Protein AF-0000000072294020 (afdb_homodimer)

Sequence (736 aa):
MRFPTAGALALSSIFGTSFARVSGVPIDTSTIDELYAAALKEDRKLVVASGGDAGAQGVAMQAAWAARFPKIHLNLTVDLSKYHDSRIDRAYWANKETVDIAVLQTLNDFQRWKEEGRLMFYKPPTFADLYSGETDLDGAFLPVNIGSFGSFSWDSTYVSDSEAPTSYADLLDPKWKGKIVATYPNDDDAIGYLFSIIIEKYGFEWLDALAKQDVQWVRGTATPGFVMRDNHNNATASASGSSPEGRVLSFTTYPPSNETYFKIAQPAAPEQHMAWAQTAAAFISTKRPNTAKLFLAWVTSDEWQKASTSGSPRKSLDIGGTVYTSNTTQTSQFRQFMQDRTRVEWWKLQYETTLGPAQGVSPLALYPMRFPTAGALALSSIFGTSFARVSGVPIDTSTIDELYAAALKEDRKLVVASGGDAGAQGVAMQAAWAARFPKIHLNLTVDLSKYHDSRIDRAYWANKETVDIAVLQTLNDFQRWKEEGRLMFYKPPTFADLYSGETDLDGAFLPVNIGSFGSFSWDSTYVSDSEAPTSYADLLDPKWKGKIVATYPNDDDAIGYLFSIIIEKYGFEWLDALAKQDVQWVRGTATPGFVMRDNHNNATASASGSSPEGRVLSFTTYPPSNETYFKIAQPAAPEQHMAWAQTAAAFISTKRPNTAKLFLAWVTSDEWQKASTSGSPRKSLDIGGTVYTSNTTQTSQFRQFMQDRTRVEWWKLQYETTLGPAQGVSPLALYP

Secondary structure (DSSP, 8-state):
------------------------PPBP---HHHHHHHHTTTTSEEEEEEE-SSGGGGHHHHHHHHHH-TTSEEEEEEE-HHHHHHHHHHHHHTT----SEEEES-HHHHHHHHHTT-B---B-TTGGGB-GGGS-TTSS-EEEEEEEE--EEEETTTS-TTTS-SSGGGGGSGGGTTTBEEE-TTT-HHHHHHHHHHHHHH-HHHHHHHHTT--EEESSSSHHHHHHHHHHTT-SS-TTSS--TT--EESS---SS--TTEEEEPPPTT---EEEEEEEEEBTT-S-HHHHHHHHHHHTSHHHHTT--SS-SBGGGSGGGHHHH-SS--HHHHHHHHH-HHHHHHHHHHHHHHH-S--S--HHHH--/------------------------PPBP---HHHHHHHHTTTTSEEEEEEE-SSGGGGHHHHHHHHHH-TTSEEEEEEE-HHHHHHHHHHHHHTT----SEEEES-HHHHHHHHHTT-B---B-TTGGGB-GGGS-TTSS-EEEEEEEE--EEEETTTS-TTTS-SSGGGGGSGGGTTTBEEE-TTT-HHHHHHHHHHHHHH-HHHHHHHHTT--EEESSSSHHHHHHHHHHTT-SS-TTSS--TT--EESS---SS--TTEEEEPPPTT---EEEEEEEEEBTT-S-HHHHHHHHHHHTSHHHHTT--SS-SBGGGSGGGHHHH-SS--HHHHHHHHH-HHHHHHHHHHHHHHH-S--S--HHHH--

Solvent-accessible surface area (backbone atoms only — not comparable to full-atom values): 39420 Å² total; per-residue (Å²): 135,81,78,75,79,80,76,77,81,76,74,73,75,76,72,68,68,72,65,76,76,70,57,81,67,62,68,38,82,66,51,71,66,56,32,48,59,55,19,65,75,48,89,37,60,46,36,33,43,32,42,36,37,36,37,69,77,44,49,66,58,48,52,50,44,42,71,74,38,70,76,41,47,73,51,70,47,58,37,46,30,67,44,48,54,39,53,52,49,51,20,56,75,66,73,57,70,74,62,29,30,43,35,30,70,60,58,40,49,58,59,51,36,48,76,69,67,42,41,33,67,54,30,37,64,52,48,89,41,38,46,64,88,60,35,44,90,41,17,43,34,36,42,58,36,53,46,69,42,47,35,36,33,34,35,50,88,81,43,50,80,87,70,51,68,55,48,79,73,49,65,59,42,73,89,41,51,45,18,33,26,34,40,38,39,60,74,34,70,70,50,28,50,36,49,51,54,48,31,73,72,63,33,68,64,47,58,58,50,44,64,70,26,52,52,46,69,36,45,39,41,47,44,40,27,48,30,33,49,30,25,74,67,66,42,80,65,20,74,80,74,44,70,17,68,63,26,40,35,34,38,43,40,53,78,74,59,95,49,86,47,62,40,74,45,70,50,46,73,86,41,65,40,37,27,36,59,34,31,33,34,35,34,56,81,37,93,40,62,48,42,49,48,34,49,58,32,43,51,55,26,68,88,53,40,64,80,41,41,75,36,31,40,35,56,90,45,12,59,87,43,46,59,80,61,40,82,32,42,45,38,63,57,43,51,54,49,45,58,39,42,51,58,48,52,52,52,28,43,48,46,25,61,76,69,45,64,58,54,78,68,58,30,44,78,58,32,89,135,80,77,76,79,79,77,76,76,74,72,72,74,76,71,68,68,74,64,75,75,68,56,83,65,62,70,36,82,65,50,72,66,56,32,48,59,55,19,63,74,48,88,36,60,45,36,33,42,31,43,37,37,35,36,69,75,44,48,65,57,49,51,52,43,42,71,76,39,71,78,42,48,72,51,69,46,58,37,46,30,67,44,49,54,38,51,52,51,50,21,55,75,66,73,58,70,72,62,29,30,44,36,32,69,58,57,39,48,59,59,51,38,48,77,68,67,44,41,33,67,54,31,36,62,51,46,88,41,38,46,65,90,59,35,44,89,41,17,43,35,38,42,58,36,53,49,68,42,48,36,36,31,34,35,50,87,80,43,49,80,89,69,50,67,55,48,79,73,51,65,60,42,74,86,40,51,44,18,33,26,34,41,38,37,61,73,32,70,70,49,28,51,35,50,49,53,47,29,73,72,63,32,69,64,48,56,57,50,43,65,69,28,52,53,47,70,36,44,38,41,48,43,40,27,49,32,31,50,31,27,76,67,66,42,82,66,22,74,80,74,44,71,18,70,63,25,40,34,33,38,43,40,53,79,75,60,95,50,87,48,61,41,74,45,69,49,46,73,84,41,63,40,36,26,36,58,34,30,32,33,36,32,54,81,34,92,39,59,46,41,49,50,34,50,58,34,44,51,54,26,66,88,54,40,65,81,41,42,77,36,32,40,35,57,89,44,12,58,87,42,46,59,80,62,40,82,33,41,43,38,60,59,44,52,54,48,46,58,38,42,50,57,48,51,51,51,28,41,48,45,25,61,76,70,46,64,56,55,80,69,58,30,43,78,58,33,88

pLDDT: mean 91.05, std 15.89, range [22.67, 98.94]

Nearest PDB structures (foldseek):
  6hhb-assembly1_A  TM=9.103E-01  e=6.736E-32  Dickeya dadantii 3937
  7f6t-assembly1_A  TM=7.530E-01  e=1.130E-14  Thermus thermophilus HB8
  6ivy-assembly1_A  TM=7.479E-01  e=3.092E-14  Pseudomonas aeruginosa PAO1
  7f6r-assembly1_A  TM=7.421E-01  e=8.974E-14  Thermus thermophilus HB8
  1xvy-assembly1_A  TM=6.517E-01  e=2.455E-13  Yersinia enterocolitica

Organism: Botryotinia fuckeliana (strain B05.10) (NCBI:txid332648)

Radius of gyration: 29.26 Å; Cα contacts (8 Å, |Δi|>4): 1430; chains: 2; bounding box: 57×80×98 Å

Foldseek 3Di:
DPDPDPPPPPPPPVPPPPPPPLQPADEDQDDLVRLLVLLLVFPQEAAEEAEAFFQVVCVVVQVLCCVVRVRHHYRYDYAHQVVVLVVQVVCVVVVNHDHFKYFHPLLLVLVVCVVVVWFDAHHYNLNVQFDPLQADSSRQKGFLFKDWFQWKKFQCVVAPPVRTDQALLSCLPLVCQPAAEEEQLLQDLQSLVQVVLVCVVVNCVSLLSNLRSNYHYAHGQAQLQQLLVCCVVVHQAGLQRDHSHNHTMYGRHDHNDPDPRIDIGHHDPPAATEMAGGMMTGTPPDPRVSVSSSVVNCSLDCSNQLVDQPTGSGNVSNVPSCQPPPNRYHHSVSSVVSNPVVVSNVSSVSSCVNNNDHDGDRSHVSRD/DPDPDPPPPPPPDPPPPVPPPLQPDDEDQDDLVRLLVLLLVFDQEAAEEAEAFFQVVCVVVQVLCCVVRVRHHYRYDYAHQVVVLVVQVVCVVVVNHDHFKYFHPLLLVLVVCVVVVWFDAHHYNLNVQFDPLQADSSRQKGFLFKDWFQWKKFQCVVAPPVRTDQALLSCLPLVCQPAAEEEQLLQDLQSLVQVVLVCVVVNCVSLLSNLRSNYHYAHGQAQLQQLLVCCVVVHQAGLQRDHSHNHTMYGRHDHNDDDPRIDIGHHDPPAATEMAGGMMTGTPPDPRVSVSSSVVNCSLDCSNQLVPQPTGSGNVSNVPSCQPPPNRYHHSVSSVVSNPVVVSNVSSVSSCVNNNDHDGDRSHVSRD

Structure (mmCIF, N/CA/C/O backbone):
data_AF-0000000072294020-model_v1
#
loop_
_entity.id
_entity.type
_entity.pdbx_description
1 polymer 'Uncharacterized protein'
#
loop_
_atom_site.group_PDB
_atom_site.id
_atom_site.type_symbol
_atom_site.label_atom_id
_atom_site.label_alt_id
_atom_site.label_comp_id
_atom_site.label_asym_id
_atom_site.label_entity_id
_atom_site.label_seq_id
_atom_site.pdbx_PDB_ins_code
_atom_site.Cartn_x
_atom_site.Cartn_y
_atom_site.Cartn_z
_atom_site.occupancy
_atom_site.B_iso_or_equiv
_atom_site.auth_seq_id
_atom_site.auth_comp_id
_atom_site.auth_asym_id
_atom_site.auth_atom_id
_atom_site.pdbx_PDB_model_num
ATOM 1 N N . MET A 1 1 ? 23.281 43.906 -51.094 1 23.12 1 MET A N 1
ATOM 2 C CA . MET A 1 1 ? 22.031 43.781 -50.344 1 23.12 1 MET A CA 1
ATOM 3 C C . MET A 1 1 ? 21.375 42.406 -50.594 1 23.12 1 MET A C 1
ATOM 5 O O . MET A 1 1 ? 20.359 42.344 -51.281 1 23.12 1 MET A O 1
ATOM 9 N N . ARG A 1 2 ? 22.25 41.438 -50.875 1 28.33 2 ARG A N 1
ATOM 10 C CA . ARG A 1 2 ? 22.016 40.062 -51.25 1 28.33 2 ARG A CA 1
ATOM 11 C C . ARG A 1 2 ? 21.141 39.344 -50.219 1 28.33 2 ARG A C 1
ATOM 13 O O . ARG A 1 2 ? 21.422 39.406 -49.031 1 28.33 2 ARG A O 1
ATOM 20 N N . PHE A 1 3 ? 19.781 39.219 -50.625 1 30.16 3 PHE A N 1
ATOM 21 C CA . PHE A 1 3 ? 18.609 38.688 -49.938 1 30.16 3 PHE A CA 1
ATOM 22 C C . PHE A 1 3 ? 18.859 37.281 -49.438 1 30.16 3 PHE A C 1
ATOM 24 O O . PHE A 1 3 ? 19.203 36.375 -50.219 1 30.16 3 PHE A O 1
ATOM 31 N N . PRO A 1 4 ? 19.328 37.094 -48.188 1 30.52 4 PRO A N 1
ATOM 32 C CA . PRO A 1 4 ? 19.703 35.812 -47.656 1 30.52 4 PRO A CA 1
ATOM 33 C C . PRO A 1 4 ? 18.578 34.781 -47.719 1 30.52 4 PRO A C 1
ATOM 35 O O . PRO A 1 4 ? 17.406 35.156 -47.75 1 30.52 4 PRO A O 1
ATOM 38 N N . THR A 1 5 ? 18.828 33.719 -48.438 1 30.61 5 THR A N 1
ATOM 39 C CA . THR A 1 5 ? 18.047 32.531 -48.781 1 30.61 5 THR A CA 1
ATOM 40 C C . THR A 1 5 ? 17.406 31.938 -47.5 1 30.61 5 THR A C 1
ATOM 42 O O . THR A 1 5 ? 18.078 31.719 -46.5 1 30.61 5 THR A O 1
ATOM 45 N N . ALA A 1 6 ? 16.062 32.219 -47.312 1 32.12 6 ALA A N 1
ATOM 46 C CA . ALA A 1 6 ? 15.117 31.766 -46.281 1 32.12 6 ALA A CA 1
ATOM 47 C C . ALA A 1 6 ? 15.188 30.25 -46.094 1 32.12 6 ALA A C 1
ATOM 49 O O . ALA A 1 6 ? 14.922 29.484 -47 1 32.12 6 ALA A O 1
ATOM 50 N N . GLY A 1 7 ? 16.156 29.812 -45.281 1 27.22 7 GLY A N 1
ATOM 51 C CA . GLY A 1 7 ? 16.281 28.391 -45.031 1 27.22 7 GLY A CA 1
ATOM 52 C C . GLY A 1 7 ? 14.961 27.734 -44.625 1 27.22 7 GLY A C 1
ATOM 53 O O . GLY A 1 7 ? 14.172 28.312 -43.906 1 27.22 7 GLY A O 1
ATOM 54 N N . ALA A 1 8 ? 14.406 26.828 -45.5 1 29.5 8 ALA A N 1
ATOM 55 C CA . ALA A 1 8 ? 13.25 25.953 -45.438 1 29.5 8 ALA A CA 1
ATOM 56 C C . ALA A 1 8 ? 13.18 25.234 -44.094 1 29.5 8 ALA A C 1
ATOM 58 O O . ALA A 1 8 ? 14.164 24.641 -43.656 1 29.5 8 ALA A O 1
ATOM 59 N N . LEU A 1 9 ? 12.219 25.75 -43.25 1 29.94 9 LEU A N 1
ATOM 60 C CA . LEU A 1 9 ? 11.758 25.156 -42 1 29.94 9 LEU A CA 1
ATOM 61 C C . LEU A 1 9 ? 11.438 23.672 -42.188 1 29.94 9 LEU A C 1
ATOM 63 O O . LEU A 1 9 ? 10.531 23.328 -42.969 1 29.94 9 LEU A O 1
ATOM 67 N N . ALA A 1 10 ? 12.477 22.75 -42.281 1 29.45 10 ALA A N 1
ATOM 68 C CA . ALA A 1 10 ? 12.219 21.312 -42.312 1 29.45 10 ALA A CA 1
ATOM 69 C C . ALA A 1 10 ? 11.227 20.922 -41.219 1 29.45 10 ALA A C 1
ATOM 71 O O . ALA A 1 10 ? 11.461 21.172 -40.031 1 29.45 10 ALA A O 1
ATOM 72 N N . LEU A 1 11 ? 9.961 20.922 -41.594 1 31.84 11 LEU A N 1
ATOM 73 C CA . LEU A 1 11 ? 8.883 20.312 -40.812 1 31.84 11 LEU A CA 1
ATOM 74 C C . LEU A 1 11 ? 9.242 18.891 -40.406 1 31.84 11 LEU A C 1
ATOM 76 O O . LEU A 1 11 ? 9.25 17.984 -41.219 1 31.84 11 LEU A O 1
ATOM 80 N N . SER A 1 12 ? 10.438 18.719 -39.75 1 31.83 12 SER A N 1
ATOM 81 C CA . SER A 1 12 ? 10.625 17.344 -39.312 1 31.83 12 SER A CA 1
ATOM 82 C C . SER A 1 12 ? 9.375 16.812 -38.625 1 31.83 12 SER A C 1
ATOM 84 O O . SER A 1 12 ? 8.789 17.484 -37.781 1 31.83 12 SER A O 1
ATOM 86 N N . SER A 1 13 ? 8.602 16 -39.375 1 31.73 13 SER A N 1
ATOM 87 C CA . SER A 1 13 ? 7.438 15.211 -38.969 1 31.73 13 SER A CA 1
ATOM 88 C C . SER A 1 13 ? 7.699 14.438 -37.688 1 31.73 13 SER A C 1
ATOM 90 O O . SER A 1 13 ? 8.68 13.695 -37.594 1 31.73 13 SER A O 1
ATOM 92 N N . ILE A 1 14 ? 7.453 14.969 -36.531 1 34.22 14 ILE A N 1
ATOM 93 C CA . ILE A 1 14 ? 7.383 14.422 -35.188 1 34.22 14 ILE A CA 1
ATOM 94 C C . ILE A 1 14 ? 6.578 13.125 -35.188 1 34.22 14 ILE A C 1
ATOM 96 O O . ILE A 1 14 ? 6.305 12.555 -34.125 1 34.22 14 ILE A O 1
ATOM 100 N N . PHE A 1 15 ? 5.969 12.805 -36.344 1 35.06 15 PHE A N 1
ATOM 101 C CA . PHE A 1 15 ? 5.117 11.648 -36.125 1 35.06 15 PHE A CA 1
ATOM 102 C C . PHE A 1 15 ? 5.953 10.391 -35.906 1 35.06 15 PHE A C 1
ATOM 104 O O . PHE A 1 15 ? 6.141 9.594 -36.812 1 35.06 15 PHE A O 1
ATOM 111 N N . GLY A 1 16 ? 7.074 10.453 -35.281 1 34.22 16 GLY A N 1
ATOM 112 C CA . GLY A 1 16 ? 7.574 9.109 -35.094 1 34.22 16 GLY A CA 1
ATOM 113 C C . GLY A 1 16 ? 6.578 8.203 -34.375 1 34.22 16 GLY A C 1
ATOM 114 O O . GLY A 1 16 ? 6.328 8.352 -33.188 1 34.22 16 GLY A O 1
ATOM 115 N N . THR A 1 17 ? 5.523 7.848 -35.031 1 35.56 17 THR A N 1
ATOM 116 C CA . THR A 1 17 ? 4.805 6.66 -34.594 1 35.56 17 THR A CA 1
ATOM 117 C C . THR A 1 17 ? 5.781 5.543 -34.25 1 35.56 17 THR A C 1
ATOM 119 O O . THR A 1 17 ? 6.566 5.098 -35.062 1 35.56 17 THR A O 1
ATOM 122 N N . SER A 1 18 ? 6.352 5.566 -33.125 1 35.59 18 SER A N 1
ATOM 123 C CA . SER A 1 18 ? 6.973 4.316 -32.688 1 35.59 18 SER A CA 1
ATOM 124 C C . SER A 1 18 ? 6.078 3.121 -33.031 1 35.59 18 SER A C 1
ATOM 126 O O . SER A 1 18 ? 5.016 2.955 -32.406 1 35.59 18 SER A O 1
ATOM 128 N N . PHE A 1 19 ? 5.934 2.723 -34.25 1 35.88 19 PHE A N 1
ATOM 129 C CA . PHE A 1 19 ? 5.402 1.377 -34.438 1 35.88 19 PHE A CA 1
ATOM 130 C C . PHE A 1 19 ? 5.965 0.432 -33.375 1 35.88 19 PHE A C 1
ATOM 132 O O . PHE A 1 19 ? 7.184 0.364 -33.188 1 35.88 19 PHE A O 1
ATOM 139 N N . ALA A 1 20 ? 5.199 0.177 -32.438 1 42.28 20 ALA A N 1
ATOM 140 C CA . ALA A 1 20 ? 5.57 -0.959 -31.578 1 42.28 20 ALA A CA 1
ATOM 141 C C . ALA A 1 20 ? 6.293 -2.029 -32.406 1 42.28 20 ALA A C 1
ATOM 143 O O . ALA A 1 20 ? 5.711 -2.623 -33.312 1 42.28 20 ALA A O 1
ATOM 144 N N . ARG A 1 21 ? 7.512 -1.98 -32.688 1 43.94 21 ARG A N 1
ATOM 145 C CA . ARG A 1 21 ? 8.273 -3.051 -33.312 1 43.94 21 ARG A CA 1
ATOM 146 C C . ARG A 1 21 ? 7.824 -4.418 -32.812 1 43.94 21 ARG A C 1
ATOM 148 O O . ARG A 1 21 ? 7.992 -4.734 -31.625 1 43.94 21 ARG A O 1
ATOM 155 N N . VAL A 1 22 ? 6.699 -5.047 -33.344 1 51.22 22 VAL A N 1
ATOM 156 C CA . 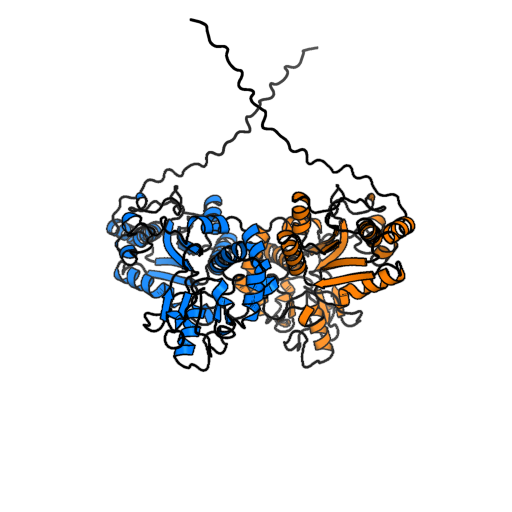VAL A 1 22 ? 6.367 -6.445 -33.094 1 51.22 22 VAL A CA 1
ATOM 157 C C . VAL A 1 22 ? 7.621 -7.309 -33.25 1 51.22 22 VAL A C 1
ATOM 159 O O . VAL A 1 22 ? 8.305 -7.258 -34.281 1 51.22 22 VAL A O 1
ATOM 162 N N . SER A 1 23 ? 8.266 -7.688 -32.094 1 62.88 23 SER A N 1
ATOM 163 C CA . SER A 1 23 ? 9.344 -8.664 -32.188 1 62.88 23 SER A CA 1
ATOM 164 C C . SER A 1 23 ? 8.945 -9.836 -33.094 1 62.88 23 SER A C 1
ATOM 166 O O . SER A 1 23 ? 7.84 -10.367 -32.969 1 62.88 23 SER A O 1
ATOM 168 N N . GLY A 1 24 ? 9.391 -10.008 -34.281 1 78.31 24 GLY A N 1
ATOM 169 C CA . GLY A 1 24 ? 9.219 -11.008 -35.312 1 78.31 24 GLY A CA 1
ATOM 170 C C . GLY A 1 24 ? 9.688 -12.391 -34.906 1 78.31 24 GLY A C 1
ATOM 171 O O . GLY A 1 24 ? 10.148 -13.172 -35.75 1 78.31 24 GLY A O 1
ATOM 172 N N . VAL A 1 25 ? 9.656 -12.758 -33.594 1 92.81 25 VAL A N 1
ATOM 173 C CA . VAL A 1 25 ? 10.125 -14.07 -33.188 1 92.81 25 VAL A CA 1
ATOM 174 C C . VAL A 1 25 ? 9.164 -15.156 -33.656 1 92.81 25 VAL A C 1
ATOM 176 O O . VAL A 1 25 ? 7.957 -15.07 -33.406 1 92.81 25 VAL A O 1
ATOM 179 N N . PRO A 1 26 ? 9.664 -16.094 -34.406 1 95.69 26 PRO A N 1
ATOM 180 C CA . PRO A 1 26 ? 8.789 -17.172 -34.875 1 95.69 26 PRO A CA 1
ATOM 181 C C . PRO A 1 26 ? 8.445 -18.172 -33.781 1 95.69 26 PRO A C 1
ATOM 183 O O . PRO A 1 26 ? 9.141 -18.25 -32.75 1 95.69 26 PRO A O 1
ATOM 186 N N . ILE A 1 27 ? 7.375 -18.859 -33.969 1 98.06 27 ILE A N 1
ATOM 187 C CA . ILE A 1 27 ? 7.023 -19.953 -33.062 1 98.06 27 ILE A CA 1
ATOM 188 C C . ILE A 1 27 ? 8.078 -21.047 -33.156 1 98.06 27 ILE A C 1
ATOM 190 O O . ILE A 1 27 ? 8.477 -21.469 -34.219 1 98.06 27 ILE A O 1
ATOM 194 N N . ASP A 1 28 ? 8.531 -21.469 -32 1 98.38 28 ASP A N 1
ATOM 195 C CA . ASP A 1 28 ? 9.492 -22.562 -31.906 1 98.38 28 ASP A CA 1
ATOM 196 C C . ASP A 1 28 ? 8.828 -23.906 -32.219 1 98.38 28 ASP A C 1
ATOM 198 O O . ASP A 1 28 ? 7.863 -24.297 -31.547 1 98.38 28 ASP A O 1
ATOM 202 N N . THR A 1 29 ? 9.328 -24.625 -33.156 1 97.75 29 THR A N 1
ATOM 203 C CA . THR A 1 29 ? 8.703 -25.875 -33.531 1 97.75 29 THR A CA 1
ATOM 204 C C . THR A 1 29 ? 9.477 -27.062 -32.969 1 97.75 29 THR A C 1
ATOM 206 O O . THR A 1 29 ? 9.188 -28.219 -33.312 1 97.75 29 THR A O 1
ATOM 209 N N . SER A 1 30 ? 10.43 -26.797 -32.125 1 98.31 30 SER A N 1
ATOM 210 C CA . SER A 1 30 ? 11.211 -27.859 -31.516 1 98.31 30 SER A CA 1
ATOM 211 C C . SER A 1 30 ? 10.344 -28.719 -30.594 1 98.31 30 SER A C 1
ATOM 213 O O . SER A 1 30 ? 9.391 -28.219 -30 1 98.31 30 SER A O 1
ATOM 215 N N . THR A 1 31 ? 10.688 -30.016 -30.5 1 98.38 31 THR A N 1
ATOM 216 C CA . THR A 1 31 ? 10.094 -30.875 -29.484 1 98.38 31 THR A CA 1
ATOM 217 C C . THR A 1 31 ? 10.695 -30.578 -28.109 1 98.38 31 THR A C 1
ATOM 219 O O . THR A 1 31 ? 11.766 -29.984 -28 1 98.38 31 THR A O 1
ATOM 222 N N . ILE A 1 32 ? 9.984 -31.016 -27.078 1 98.56 32 ILE A N 1
ATOM 223 C CA . ILE A 1 32 ? 10.477 -30.844 -25.719 1 98.56 32 ILE A CA 1
ATOM 224 C C . ILE A 1 32 ? 11.828 -31.547 -25.578 1 98.56 32 ILE A C 1
ATOM 226 O O . ILE A 1 32 ? 12.734 -31.016 -24.922 1 98.56 32 ILE A O 1
ATOM 230 N N . ASP A 1 33 ? 12.023 -32.719 -26.281 1 98.62 33 ASP A N 1
ATOM 231 C CA . ASP A 1 33 ? 13.281 -33.438 -26.188 1 98.62 33 ASP A CA 1
ATOM 232 C C . ASP A 1 33 ? 14.422 -32.688 -26.859 1 98.62 33 ASP A C 1
ATOM 234 O O . ASP A 1 33 ? 15.555 -32.719 -26.375 1 98.62 33 ASP A O 1
ATOM 238 N N . GLU A 1 34 ? 14.109 -32.094 -27.953 1 98.75 34 GLU A N 1
ATOM 239 C CA . GLU A 1 34 ? 15.117 -31.266 -28.625 1 98.75 34 GLU A CA 1
ATOM 240 C C . GLU A 1 34 ? 15.523 -30.078 -27.766 1 98.75 34 GLU A C 1
ATOM 242 O O . GLU A 1 34 ? 16.703 -29.734 -27.688 1 98.75 34 GLU A O 1
ATOM 247 N N . LEU A 1 35 ? 14.555 -29.469 -27.125 1 98.81 35 LEU A N 1
ATOM 248 C CA . LEU A 1 35 ? 14.828 -28.359 -26.234 1 98.81 35 LEU A CA 1
ATOM 249 C C . LEU A 1 35 ? 15.633 -28.812 -25.016 1 98.81 35 LEU A C 1
ATOM 251 O O . LEU A 1 35 ? 16.516 -28.109 -24.547 1 98.81 35 LEU A O 1
ATOM 255 N N . TYR A 1 36 ? 15.305 -29.984 -24.484 1 98.88 36 TYR A N 1
ATOM 256 C CA . TYR A 1 36 ? 16.047 -30.547 -23.375 1 98.88 36 TYR A CA 1
ATOM 257 C C . TYR A 1 36 ? 17.5 -30.797 -23.766 1 98.88 36 TYR A C 1
ATOM 259 O O . TYR A 1 36 ? 18.422 -30.469 -23 1 98.88 36 TYR A O 1
ATOM 267 N N . ALA A 1 37 ? 17.766 -31.328 -24.969 1 98.81 37 ALA A N 1
ATOM 268 C CA . ALA A 1 37 ? 19.125 -31.562 -25.469 1 98.81 37 ALA A CA 1
ATOM 269 C C . ALA A 1 37 ? 19.906 -30.25 -25.547 1 98.81 37 ALA A C 1
ATOM 271 O O . ALA A 1 37 ? 21.094 -30.219 -25.219 1 98.81 37 ALA A O 1
ATOM 272 N N . ALA A 1 38 ? 19.266 -29.234 -26.031 1 98.75 38 ALA A N 1
ATOM 273 C CA . ALA A 1 38 ? 19.906 -27.922 -26.125 1 98.75 38 ALA A CA 1
ATOM 274 C C . ALA A 1 38 ? 20.234 -27.375 -24.734 1 98.75 38 ALA A C 1
ATOM 276 O O . ALA A 1 38 ? 21.297 -26.781 -24.531 1 98.75 38 ALA A O 1
ATOM 277 N N . ALA A 1 39 ? 19.312 -27.531 -23.797 1 98.88 39 ALA A N 1
ATOM 278 C CA . ALA A 1 39 ? 19.469 -27.031 -22.422 1 98.88 39 ALA A CA 1
ATOM 279 C C . ALA A 1 39 ? 20.641 -27.719 -21.734 1 98.88 39 ALA A C 1
ATOM 281 O O . ALA A 1 39 ? 21.328 -27.109 -20.906 1 98.88 39 ALA A O 1
ATOM 282 N N . LEU A 1 40 ? 20.922 -28.969 -22.047 1 98.75 40 LEU A N 1
ATOM 283 C CA . LEU A 1 40 ? 21.969 -29.766 -21.406 1 98.75 40 LEU A CA 1
ATOM 284 C C . LEU A 1 40 ? 23.359 -29.203 -21.734 1 98.75 40 LEU A C 1
ATOM 286 O O . LEU A 1 40 ? 24.328 -29.531 -21.062 1 98.75 40 LEU A O 1
ATOM 290 N N . LYS A 1 41 ? 23.438 -28.344 -22.734 1 98.5 41 LYS A N 1
ATOM 291 C CA . LYS A 1 41 ? 24.719 -27.75 -23.125 1 98.5 41 LYS A CA 1
ATOM 292 C C . LYS A 1 41 ? 25.031 -26.531 -22.266 1 98.5 41 LYS A C 1
ATOM 294 O O . LYS A 1 41 ? 26.125 -25.953 -22.375 1 98.5 41 LYS A O 1
ATOM 299 N N . GLU A 1 42 ? 24.109 -26.188 -21.406 1 98.56 42 GLU A N 1
ATOM 300 C CA . GLU A 1 42 ? 24.297 -25.062 -20.484 1 98.56 42 GLU A CA 1
ATOM 301 C C . GLU A 1 42 ? 24.688 -25.547 -19.094 1 98.56 42 GLU A C 1
ATOM 303 O O . GLU A 1 42 ? 25.344 -26.594 -18.953 1 98.56 42 GLU A O 1
ATOM 308 N N . ASP A 1 43 ? 24.438 -24.859 -17.969 1 97.94 43 ASP A N 1
ATOM 309 C CA . ASP A 1 43 ? 25.062 -25.156 -16.672 1 97.94 43 ASP A CA 1
ATOM 310 C C . ASP A 1 43 ? 24.141 -26.031 -15.812 1 97.94 43 ASP A C 1
ATOM 312 O O . ASP A 1 43 ? 24.375 -26.188 -14.617 1 97.94 43 ASP A O 1
ATOM 316 N N . ARG A 1 44 ? 23.047 -26.547 -16.281 1 98.38 44 ARG A N 1
ATOM 317 C CA . ARG A 1 44 ? 22.188 -27.594 -15.734 1 98.38 44 ARG A CA 1
ATOM 318 C C . ARG A 1 44 ? 21.453 -27.109 -14.492 1 98.38 44 ARG A C 1
ATOM 320 O O . ARG A 1 44 ? 21.203 -27.891 -13.57 1 98.38 44 ARG A O 1
ATOM 327 N N . LYS A 1 45 ? 21.141 -25.875 -14.445 1 98.31 45 LYS A N 1
ATOM 328 C CA . LYS A 1 45 ? 20.312 -25.312 -13.375 1 98.31 45 LYS A CA 1
ATOM 329 C C . LYS A 1 45 ? 19.344 -24.266 -13.93 1 98.31 45 LYS A C 1
ATOM 331 O O . LYS A 1 45 ? 19.547 -23.734 -15.016 1 98.31 45 LYS A O 1
ATOM 336 N N . LEU A 1 46 ? 18.312 -24.078 -13.234 1 98.88 46 LEU A N 1
ATOM 337 C CA . LEU A 1 46 ? 17.312 -23.062 -13.555 1 98.88 46 LEU A CA 1
ATOM 338 C C . LEU A 1 46 ? 16.766 -22.406 -12.289 1 98.88 46 LEU A C 1
ATOM 340 O O . LEU A 1 46 ? 16.406 -23.109 -11.336 1 98.88 46 LEU A O 1
ATOM 344 N N . VAL A 1 47 ? 16.734 -21.078 -12.211 1 98.88 47 VAL A N 1
ATOM 345 C CA . VAL A 1 47 ? 16.203 -20.328 -11.07 1 98.88 47 VAL A CA 1
ATOM 346 C C . VAL A 1 47 ? 14.836 -19.75 -11.422 1 98.88 47 VAL A C 1
ATOM 348 O O . VAL A 1 47 ? 14.719 -18.938 -12.344 1 98.88 47 VAL A O 1
ATOM 351 N N . VAL A 1 48 ? 13.812 -20.188 -10.703 1 98.88 48 VAL A N 1
ATOM 352 C CA . VAL A 1 48 ? 12.445 -19.75 -10.969 1 98.88 48 VAL A CA 1
ATOM 353 C C . VAL A 1 48 ? 11.867 -19.078 -9.719 1 98.88 48 VAL A C 1
ATOM 355 O O . VAL A 1 48 ? 11.852 -19.672 -8.641 1 98.88 48 VAL A O 1
ATOM 358 N N . ALA A 1 49 ? 11.453 -17.781 -9.836 1 98.75 49 ALA A N 1
ATOM 359 C CA . ALA A 1 49 ? 10.648 -17.109 -8.82 1 98.75 49 ALA A CA 1
ATOM 360 C C . ALA A 1 49 ? 9.156 -17.344 -9.047 1 98.75 49 ALA A C 1
ATOM 362 O O . ALA A 1 49 ? 8.586 -16.875 -10.031 1 98.75 49 ALA A O 1
ATOM 363 N N . SER A 1 50 ? 8.547 -18.062 -8.141 1 98.5 50 SER A N 1
ATOM 364 C CA . SER A 1 50 ? 7.16 -18.5 -8.312 1 98.5 50 SER A CA 1
ATOM 365 C C . SER A 1 50 ? 6.25 -17.859 -7.273 1 98.5 50 SER A C 1
ATOM 367 O O . SER A 1 50 ? 6.418 -18.078 -6.074 1 98.5 50 SER A O 1
ATOM 369 N N . GLY A 1 51 ? 5.305 -17.094 -7.742 1 97.81 51 GLY A N 1
ATOM 370 C CA . GLY A 1 51 ? 4.332 -16.5 -6.84 1 97.81 51 GLY A CA 1
ATOM 371 C C . GLY A 1 51 ? 3.494 -17.531 -6.109 1 97.81 51 GLY A C 1
ATOM 372 O O . GLY A 1 51 ? 3.051 -18.516 -6.707 1 97.81 51 GLY A O 1
ATOM 373 N N . GLY A 1 52 ? 3.283 -17.297 -4.887 1 95.81 52 GLY A N 1
ATOM 374 C CA . GLY A 1 52 ? 2.508 -18.141 -4 1 95.81 52 GLY A CA 1
ATOM 375 C C . GLY A 1 52 ? 2.604 -17.734 -2.545 1 95.81 52 GLY A C 1
ATOM 376 O O . GLY A 1 52 ? 3.227 -16.719 -2.219 1 95.81 52 GLY A O 1
ATOM 377 N N . ASP A 1 53 ? 1.838 -18.438 -1.686 1 93.69 53 ASP A N 1
ATOM 378 C CA . ASP A 1 53 ? 1.81 -18.016 -0.29 1 93.69 53 ASP A CA 1
ATOM 379 C C . ASP A 1 53 ? 1.897 -19.219 0.651 1 93.69 53 ASP A C 1
ATOM 381 O O . ASP A 1 53 ? 1.552 -19.109 1.83 1 93.69 53 ASP A O 1
ATOM 385 N N . ALA A 1 54 ? 2.301 -20.344 0.155 1 90.38 54 ALA A N 1
ATOM 386 C CA . ALA A 1 54 ? 2.666 -21.516 0.937 1 90.38 54 ALA A CA 1
ATOM 387 C C . ALA A 1 54 ? 3.756 -22.328 0.236 1 90.38 54 ALA A C 1
ATOM 389 O O . ALA A 1 54 ? 3.693 -22.547 -0.977 1 90.38 54 ALA A O 1
ATOM 390 N N . GLY A 1 55 ? 4.758 -22.781 1.014 1 87.25 55 GLY A N 1
ATOM 391 C CA . GLY A 1 55 ? 5.895 -23.5 0.46 1 87.25 55 GLY A CA 1
ATOM 392 C C . GLY A 1 55 ? 5.5 -24.719 -0.342 1 87.25 55 GLY A C 1
ATOM 393 O O . GLY A 1 55 ? 6.113 -25.016 -1.369 1 87.25 55 GLY A O 1
ATOM 394 N N . ALA A 1 56 ? 4.461 -25.359 0.005 1 88.31 56 ALA A N 1
ATOM 395 C CA . ALA A 1 56 ? 4.023 -26.609 -0.619 1 88.31 56 ALA A CA 1
ATOM 396 C C . ALA A 1 56 ? 3.59 -26.375 -2.064 1 88.31 56 ALA A C 1
ATOM 398 O O . ALA A 1 56 ? 3.533 -27.312 -2.861 1 88.31 56 ALA A O 1
ATOM 399 N N . GLN A 1 57 ? 3.369 -25.156 -2.477 1 89.56 57 GLN A N 1
ATOM 400 C CA . GLN A 1 57 ? 2.816 -24.844 -3.787 1 89.56 57 GLN A CA 1
ATOM 401 C C . GLN A 1 57 ? 3.865 -25.016 -4.883 1 89.56 57 GLN A C 1
ATOM 403 O O . GLN A 1 57 ? 3.531 -25.047 -6.07 1 89.56 57 GLN A O 1
ATOM 408 N N . GLY A 1 58 ? 5.059 -25.188 -4.602 1 92.5 58 GLY A N 1
ATOM 409 C CA . GLY A 1 58 ? 6.098 -25.406 -5.594 1 92.5 58 GLY A CA 1
ATOM 410 C C . GLY A 1 58 ? 6.512 -26.859 -5.723 1 92.5 58 GLY A C 1
ATOM 411 O O . GLY A 1 58 ? 7.176 -27.234 -6.691 1 92.5 58 GLY A O 1
ATOM 412 N N . VAL A 1 59 ? 6.027 -27.672 -4.859 1 93.44 59 VAL A N 1
ATOM 413 C CA . VAL A 1 59 ? 6.539 -29.031 -4.715 1 93.44 59 VAL A CA 1
ATOM 414 C C . VAL A 1 59 ? 6.133 -29.859 -5.926 1 93.44 59 VAL A C 1
ATOM 416 O O . VAL A 1 59 ? 6.949 -30.594 -6.484 1 93.44 59 VAL A O 1
ATOM 419 N N . ALA A 1 60 ? 4.895 -29.734 -6.336 1 92.5 60 ALA A N 1
ATOM 420 C CA . ALA A 1 60 ? 4.406 -30.531 -7.461 1 92.5 60 ALA A CA 1
ATOM 421 C C . ALA A 1 60 ? 5.191 -30.234 -8.734 1 92.5 60 ALA A C 1
ATOM 423 O O . ALA A 1 60 ? 5.555 -31.141 -9.477 1 92.5 60 ALA A O 1
ATOM 424 N N . MET A 1 61 ? 5.457 -29 -8.992 1 95.25 61 MET A N 1
ATOM 425 C CA . MET A 1 61 ? 6.203 -28.609 -10.18 1 95.25 61 MET A CA 1
ATOM 426 C C . MET A 1 61 ? 7.656 -29.078 -10.094 1 95.25 61 MET A C 1
ATOM 428 O O . MET A 1 61 ? 8.219 -29.562 -11.07 1 95.25 61 MET A O 1
ATOM 432 N N . GLN A 1 62 ? 8.273 -28.891 -8.922 1 97.56 62 GLN A N 1
ATOM 433 C CA . GLN A 1 62 ? 9.641 -29.344 -8.719 1 97.56 62 GLN A CA 1
ATOM 434 C C . GLN A 1 62 ? 9.773 -30.844 -8.961 1 97.56 62 GLN A C 1
ATOM 436 O O . GLN A 1 62 ? 10.703 -31.297 -9.633 1 97.56 62 GLN A O 1
ATOM 441 N N . ALA A 1 63 ? 8.844 -31.562 -8.438 1 97.06 63 ALA A N 1
ATOM 442 C CA . ALA A 1 63 ? 8.867 -33.031 -8.594 1 97.06 63 ALA A CA 1
ATOM 443 C C . ALA A 1 63 ? 8.672 -33.406 -10.055 1 97.06 63 ALA A C 1
ATOM 445 O O . ALA A 1 63 ? 9.375 -34.281 -10.57 1 97.06 63 ALA A O 1
ATOM 446 N N . ALA A 1 64 ? 7.719 -32.812 -10.695 1 96.88 64 ALA A N 1
ATOM 447 C CA . ALA A 1 64 ? 7.445 -33.094 -12.102 1 96.88 64 ALA A CA 1
ATOM 448 C C . ALA A 1 64 ? 8.641 -32.75 -12.977 1 96.88 64 ALA A C 1
ATOM 450 O O . ALA A 1 64 ? 8.984 -33.5 -13.898 1 96.88 64 ALA A O 1
ATOM 451 N N . TRP A 1 65 ? 9.289 -31.625 -12.734 1 98.44 65 TRP A N 1
ATOM 452 C CA . TRP A 1 65 ? 10.484 -31.219 -13.477 1 98.44 65 TRP A CA 1
ATOM 453 C C . TRP A 1 65 ? 11.609 -32.219 -13.297 1 98.44 65 TRP A C 1
ATOM 455 O O . TRP A 1 65 ? 12.219 -32.656 -14.273 1 98.44 65 TRP A O 1
ATOM 465 N N . ALA A 1 66 ? 11.836 -32.625 -12.062 1 98.38 66 ALA A N 1
ATOM 466 C CA . ALA A 1 66 ? 12.914 -33.562 -11.758 1 98.38 66 ALA A CA 1
ATOM 467 C C . ALA A 1 66 ? 12.68 -34.906 -12.445 1 98.38 66 ALA A C 1
ATOM 469 O O . ALA A 1 66 ? 13.633 -35.562 -12.891 1 98.38 66 ALA A O 1
ATOM 470 N N . ALA A 1 67 ? 11.469 -35.281 -12.516 1 98.19 67 ALA A N 1
ATOM 471 C CA . ALA A 1 67 ? 11.125 -36.562 -13.164 1 98.19 67 ALA A CA 1
ATOM 472 C C . ALA A 1 67 ? 11.328 -36.469 -14.672 1 98.19 67 ALA A C 1
ATOM 474 O O . ALA A 1 67 ? 11.828 -37.406 -15.297 1 98.19 67 ALA A O 1
ATOM 475 N N . ARG A 1 68 ? 10.953 -35.344 -15.25 1 98.25 68 ARG A N 1
ATOM 476 C CA . ARG A 1 68 ? 10.961 -35.188 -16.703 1 98.25 68 ARG A CA 1
ATOM 477 C C . ARG A 1 68 ? 12.352 -34.812 -17.203 1 98.25 68 ARG A C 1
ATOM 479 O O . ARG A 1 68 ? 12.75 -35.219 -18.297 1 98.25 68 ARG A O 1
ATOM 486 N N . PHE A 1 69 ? 13.062 -34 -16.438 1 98.75 69 PHE A N 1
ATOM 487 C CA . PHE A 1 69 ? 14.375 -33.469 -16.781 1 98.75 69 PHE A CA 1
ATOM 488 C C . PHE A 1 69 ? 15.375 -33.719 -15.656 1 98.75 69 PHE A C 1
ATOM 490 O O . PHE A 1 69 ? 15.906 -32.781 -15.07 1 98.75 69 PHE A O 1
ATOM 497 N N . PRO A 1 70 ? 15.812 -34.938 -15.461 1 98.62 70 PRO A N 1
ATOM 498 C CA . PRO A 1 70 ? 16.562 -35.312 -14.266 1 98.62 70 PRO A CA 1
ATOM 499 C C . PRO A 1 70 ? 17.969 -34.688 -14.234 1 98.62 70 PRO A C 1
ATOM 501 O O . PRO A 1 70 ? 18.594 -34.656 -13.18 1 98.62 70 PRO A O 1
ATOM 504 N N . LYS A 1 71 ? 18.484 -34.125 -15.312 1 98.75 71 LYS A N 1
ATOM 505 C CA . LYS A 1 71 ? 19.859 -33.625 -15.352 1 98.75 71 LYS A CA 1
ATOM 506 C C . LYS A 1 71 ? 19.906 -32.125 -15.195 1 98.75 71 LYS A C 1
ATOM 508 O O . LYS A 1 71 ? 20.969 -31.516 -15.281 1 98.75 71 LYS A O 1
ATOM 513 N N . ILE A 1 72 ? 18.797 -31.469 -15.055 1 98.88 72 ILE A N 1
ATOM 514 C CA . ILE A 1 72 ? 18.719 -30.031 -14.844 1 98.88 72 ILE A CA 1
ATOM 515 C C . ILE A 1 72 ? 18 -29.734 -13.523 1 98.88 72 ILE A C 1
ATOM 517 O O . ILE A 1 72 ? 16.828 -30.062 -13.367 1 98.88 72 ILE A O 1
ATOM 521 N N . HIS A 1 73 ? 18.688 -29.125 -12.586 1 98.56 73 HIS A N 1
ATOM 522 C CA . HIS A 1 73 ? 18.125 -28.812 -11.273 1 98.56 73 HIS A CA 1
ATOM 523 C C . HIS A 1 73 ? 17.234 -27.578 -11.344 1 98.56 73 HIS A C 1
ATOM 525 O O . HIS A 1 73 ? 17.656 -26.547 -11.883 1 98.56 73 HIS A O 1
ATOM 531 N N . LEU A 1 74 ? 16.031 -27.719 -10.852 1 98.69 74 LEU A N 1
ATOM 532 C CA . LEU A 1 74 ? 15.109 -26.594 -10.758 1 98.69 74 LEU A CA 1
ATOM 533 C C . LEU A 1 74 ? 15.164 -25.953 -9.375 1 98.69 74 LEU A C 1
ATOM 535 O O . LEU A 1 74 ? 14.672 -26.531 -8.398 1 98.69 74 LEU A O 1
ATOM 539 N N . ASN A 1 75 ? 15.789 -24.781 -9.234 1 98.38 75 ASN A N 1
ATOM 540 C CA . ASN A 1 75 ? 15.742 -23.969 -8.031 1 98.38 75 ASN A CA 1
ATOM 541 C C . ASN A 1 75 ? 14.523 -23.062 -8.016 1 98.38 75 ASN A C 1
ATOM 543 O O . ASN A 1 75 ? 14.602 -21.891 -8.43 1 98.38 75 ASN A O 1
ATOM 547 N N . LEU A 1 76 ? 13.398 -23.594 -7.605 1 98.44 76 LEU A N 1
ATOM 548 C CA . LEU A 1 76 ? 12.133 -22.875 -7.555 1 98.44 76 LEU A CA 1
ATOM 549 C C . LEU A 1 76 ? 11.836 -22.391 -6.137 1 98.44 76 LEU A C 1
ATOM 551 O O . LEU A 1 76 ? 11.828 -23.203 -5.199 1 98.44 76 LEU A O 1
ATOM 555 N N . THR A 1 77 ? 11.68 -21.094 -5.93 1 97.44 77 THR A N 1
ATOM 556 C CA . THR A 1 77 ? 11.312 -20.516 -4.641 1 97.44 77 THR A CA 1
ATOM 557 C C . THR A 1 77 ? 9.898 -19.938 -4.688 1 97.44 77 THR A C 1
ATOM 559 O O . THR A 1 77 ? 9.57 -19.172 -5.598 1 97.44 77 THR A O 1
ATOM 562 N N . VAL A 1 78 ? 9.086 -20.375 -3.695 1 97.69 78 VAL A N 1
ATOM 563 C CA . VAL A 1 78 ? 7.742 -19.844 -3.561 1 97.69 78 VAL A CA 1
ATOM 564 C C . VAL A 1 78 ? 7.746 -18.672 -2.578 1 97.69 78 VAL A C 1
ATOM 566 O O . VAL A 1 78 ? 8.305 -18.781 -1.483 1 97.69 78 VAL A O 1
ATOM 569 N N . ASP A 1 79 ? 7.184 -17.547 -2.951 1 97.31 79 ASP A N 1
ATOM 570 C CA . ASP A 1 79 ? 6.914 -16.391 -2.102 1 97.31 79 ASP A CA 1
ATOM 571 C C . ASP A 1 79 ? 5.809 -15.516 -2.693 1 97.31 79 ASP A C 1
ATOM 573 O O . ASP A 1 79 ? 5.348 -15.758 -3.811 1 97.31 79 ASP A O 1
ATOM 577 N N . LEU A 1 80 ? 5.332 -14.609 -1.9 1 97.81 80 LEU A N 1
ATOM 578 C CA . LEU A 1 80 ? 4.383 -13.656 -2.453 1 97.81 80 LEU A CA 1
ATOM 579 C C . LEU A 1 80 ? 4.961 -12.961 -3.684 1 97.81 80 LEU A C 1
ATOM 581 O O . LEU A 1 80 ? 6.137 -12.602 -3.701 1 97.81 80 LEU A O 1
ATOM 585 N N . SER A 1 81 ? 4.102 -12.797 -4.762 1 98.44 81 SER A N 1
ATOM 586 C CA . SER A 1 81 ? 4.547 -12.18 -6.008 1 98.44 81 SER A CA 1
ATOM 587 C C . SER A 1 81 ? 5.098 -10.781 -5.766 1 98.44 81 SER A C 1
ATOM 589 O O . SER A 1 81 ? 6.09 -10.383 -6.383 1 98.44 81 SER A O 1
ATOM 591 N N . LYS A 1 82 ? 4.5 -10.016 -4.844 1 97.69 82 LYS A N 1
ATOM 592 C CA . LYS A 1 82 ? 4.926 -8.641 -4.578 1 97.69 82 LYS A CA 1
ATOM 593 C C . LYS A 1 82 ? 6.328 -8.609 -3.977 1 97.69 82 LYS A C 1
ATOM 595 O O . LYS A 1 82 ? 7.082 -7.66 -4.195 1 97.69 82 LYS A O 1
ATOM 600 N N . TYR A 1 83 ? 6.746 -9.641 -3.318 1 97.94 83 TYR A N 1
ATOM 601 C CA . TYR A 1 83 ? 8.094 -9.688 -2.768 1 97.94 83 TYR A CA 1
ATOM 602 C C . TYR A 1 83 ? 9.094 -10.18 -3.811 1 97.94 83 TYR A C 1
ATOM 604 O O . TYR A 1 83 ? 10.211 -9.672 -3.896 1 97.94 83 TYR A O 1
ATOM 612 N N . HIS A 1 84 ? 8.656 -11.164 -4.637 1 98.44 84 HIS A N 1
ATOM 613 C CA . HIS A 1 84 ? 9.5 -11.594 -5.742 1 98.44 84 HIS A CA 1
ATOM 614 C C . HIS A 1 84 ? 9.805 -10.445 -6.695 1 98.44 84 HIS A C 1
ATOM 616 O O . HIS A 1 84 ? 10.953 -10.227 -7.074 1 98.44 84 HIS A O 1
ATOM 622 N N . ASP A 1 85 ? 8.766 -9.727 -7.109 1 98.44 85 ASP A N 1
ATOM 623 C CA . ASP A 1 85 ? 8.992 -8.672 -8.094 1 98.44 85 ASP A CA 1
ATOM 624 C C . ASP A 1 85 ? 9.875 -7.566 -7.516 1 98.44 85 ASP A C 1
ATOM 626 O O . ASP A 1 85 ? 10.703 -6.992 -8.227 1 98.44 85 ASP A O 1
ATOM 630 N N . SER A 1 86 ? 9.75 -7.258 -6.223 1 98.38 86 SER A N 1
ATOM 631 C CA . SER A 1 86 ? 10.625 -6.293 -5.559 1 98.38 86 SER A CA 1
ATOM 632 C C . SER A 1 86 ? 12.078 -6.754 -5.59 1 98.38 86 SER A C 1
ATOM 634 O O . SER A 1 86 ? 12.969 -5.984 -5.949 1 98.38 86 SER A O 1
ATOM 636 N N . ARG A 1 87 ? 12.312 -8.016 -5.25 1 98.25 87 ARG A N 1
ATOM 637 C CA . ARG A 1 87 ? 13.672 -8.539 -5.238 1 98.25 87 ARG A CA 1
ATOM 638 C C . ARG A 1 87 ? 14.258 -8.578 -6.645 1 98.25 87 ARG A C 1
ATOM 640 O O . ARG A 1 87 ? 15.445 -8.297 -6.832 1 98.25 87 ARG A O 1
ATOM 647 N N . ILE A 1 88 ? 13.445 -8.93 -7.625 1 98.75 88 ILE A N 1
ATOM 648 C CA . ILE A 1 88 ? 13.875 -8.938 -9.016 1 98.75 88 ILE A CA 1
ATOM 649 C C . ILE A 1 88 ? 14.273 -7.52 -9.438 1 98.75 88 ILE A C 1
ATOM 651 O O . ILE A 1 88 ? 15.32 -7.32 -10.055 1 98.75 88 ILE A O 1
ATOM 655 N N . ASP A 1 89 ? 13.508 -6.535 -9.078 1 98.19 89 ASP A N 1
ATOM 656 C CA . ASP A 1 89 ? 13.797 -5.148 -9.438 1 98.19 89 ASP A CA 1
ATOM 657 C C . ASP A 1 89 ? 15.047 -4.641 -8.734 1 98.19 89 ASP A C 1
ATOM 659 O O . ASP A 1 89 ? 15.867 -3.941 -9.336 1 98.19 89 ASP A O 1
ATOM 663 N N . ARG A 1 90 ? 15.227 -5.004 -7.453 1 97.69 90 ARG A N 1
ATOM 664 C CA . ARG A 1 90 ? 16.438 -4.613 -6.73 1 97.69 90 ARG A CA 1
ATOM 665 C C . ARG A 1 90 ? 17.688 -5.184 -7.398 1 97.69 90 ARG A C 1
ATOM 667 O O . ARG A 1 90 ? 18.688 -4.492 -7.531 1 97.69 90 ARG A O 1
ATOM 674 N N . ALA A 1 91 ? 17.562 -6.422 -7.777 1 97.62 91 ALA A N 1
ATOM 675 C CA . ALA A 1 91 ? 18.688 -7.074 -8.43 1 97.62 91 ALA A CA 1
ATOM 676 C C . ALA A 1 91 ? 19.031 -6.383 -9.75 1 97.62 91 ALA A C 1
ATOM 678 O O . ALA A 1 91 ? 20.203 -6.207 -10.078 1 97.62 91 ALA A O 1
ATOM 679 N N . TYR A 1 92 ? 18.016 -6.023 -10.477 1 97.31 92 TYR A N 1
ATOM 680 C CA . TYR A 1 92 ? 18.234 -5.289 -11.719 1 97.31 92 TYR A CA 1
ATOM 681 C C . TYR A 1 92 ? 18.938 -3.961 -11.453 1 97.31 92 TYR A C 1
ATOM 683 O O . TYR A 1 92 ? 19.891 -3.615 -12.141 1 97.31 92 TYR A O 1
ATOM 691 N N . TRP A 1 93 ? 18.469 -3.283 -10.391 1 94.25 93 TRP A N 1
ATOM 692 C CA . TRP A 1 93 ? 19.031 -1.992 -10.016 1 94.25 93 TRP A CA 1
ATOM 693 C C . TRP A 1 93 ? 20.5 -2.137 -9.625 1 94.25 93 TRP A C 1
ATOM 695 O O . TRP A 1 93 ? 21.312 -1.239 -9.875 1 94.25 93 TRP A O 1
ATOM 705 N N . ALA A 1 94 ? 20.859 -3.25 -9.07 1 94.81 94 ALA A N 1
ATOM 706 C CA . ALA A 1 94 ? 22.203 -3.484 -8.562 1 94.81 94 ALA A CA 1
ATOM 707 C C . ALA A 1 94 ? 23.062 -4.203 -9.602 1 94.81 94 ALA A C 1
ATOM 709 O O . ALA A 1 94 ? 24.234 -4.504 -9.352 1 94.81 94 ALA A O 1
ATOM 710 N N . ASN A 1 95 ? 22.547 -4.535 -10.766 1 95.44 95 ASN A N 1
ATOM 711 C CA . ASN A 1 95 ? 23.219 -5.316 -11.789 1 95.44 95 ASN A CA 1
ATOM 712 C C . ASN A 1 95 ? 23.672 -6.676 -11.258 1 95.44 95 ASN A C 1
ATOM 714 O O . ASN A 1 95 ? 24.812 -7.078 -11.477 1 95.44 95 ASN A O 1
ATOM 718 N N . LYS A 1 96 ? 22.734 -7.273 -10.539 1 96.5 96 LYS A N 1
ATOM 719 C CA . LYS A 1 96 ? 23.016 -8.57 -9.922 1 96.5 96 LYS A CA 1
ATOM 720 C C . LYS A 1 96 ? 21.859 -9.531 -10.117 1 96.5 96 LYS A C 1
ATOM 722 O O . LYS A 1 96 ? 21.453 -10.234 -9.188 1 96.5 96 LYS A O 1
ATOM 727 N N . GLU A 1 97 ? 21.281 -9.547 -11.305 1 97.5 97 GLU A N 1
ATOM 728 C CA . GLU A 1 97 ? 20.125 -10.375 -11.602 1 97.5 97 GLU A CA 1
ATOM 729 C C . GLU A 1 97 ? 20.469 -11.859 -11.594 1 97.5 97 GLU A C 1
ATOM 731 O O . GLU A 1 97 ? 21.484 -12.266 -12.164 1 97.5 97 GLU A O 1
ATOM 736 N N . THR A 1 98 ? 19.609 -12.648 -10.867 1 96.69 98 THR A N 1
ATOM 737 C CA . THR A 1 98 ? 19.891 -14.078 -10.758 1 96.69 98 THR A CA 1
ATOM 738 C C . THR A 1 98 ? 18.688 -14.898 -11.195 1 96.69 98 THR A C 1
ATOM 740 O O . THR A 1 98 ? 18.797 -16.094 -11.43 1 96.69 98 THR A O 1
ATOM 743 N N . VAL A 1 99 ? 17.5 -14.312 -11.273 1 98.81 99 VAL A N 1
ATOM 744 C CA . VAL A 1 99 ? 16.281 -15.031 -11.617 1 98.81 99 VAL A CA 1
ATOM 745 C C . VAL A 1 99 ? 16.203 -15.234 -13.125 1 98.81 99 VAL A C 1
ATOM 747 O O . VAL A 1 99 ? 16.391 -14.289 -13.898 1 98.81 99 VAL A O 1
ATOM 750 N N . ASP A 1 100 ? 15.984 -16.484 -13.531 1 98.94 100 ASP A N 1
ATOM 751 C CA . ASP A 1 100 ? 15.844 -16.797 -14.945 1 98.94 100 ASP A CA 1
ATOM 752 C C . ASP A 1 100 ? 14.406 -16.578 -15.414 1 98.94 100 ASP A C 1
ATOM 754 O O . ASP A 1 100 ? 14.18 -16.016 -16.484 1 98.94 100 ASP A O 1
ATOM 758 N N . ILE A 1 101 ? 13.469 -17.109 -14.625 1 98.94 101 ILE A N 1
ATOM 759 C CA . ILE A 1 101 ? 12.055 -17.109 -14.969 1 98.94 101 ILE A CA 1
ATOM 760 C C . ILE A 1 101 ? 11.234 -16.594 -13.789 1 98.94 101 ILE A C 1
ATOM 762 O O . ILE A 1 101 ? 11.453 -17 -12.648 1 98.94 101 ILE A O 1
ATOM 766 N N . ALA A 1 102 ? 10.328 -15.648 -14.086 1 98.94 102 ALA A N 1
ATOM 767 C CA . ALA A 1 102 ? 9.305 -15.25 -13.125 1 98.94 102 ALA A CA 1
ATOM 768 C C . ALA A 1 102 ? 7.953 -15.867 -13.477 1 98.94 102 ALA A C 1
ATOM 770 O O . ALA A 1 102 ? 7.551 -15.875 -14.641 1 98.94 102 ALA A O 1
ATOM 771 N N . VAL A 1 103 ? 7.293 -16.453 -12.562 1 98.81 103 VAL A N 1
ATOM 772 C CA . VAL A 1 103 ? 5.902 -16.891 -12.625 1 98.81 103 VAL A CA 1
ATOM 773 C C . VAL A 1 103 ? 5.09 -16.203 -11.531 1 98.81 103 VAL A C 1
ATOM 775 O O . VAL A 1 103 ? 5.062 -16.672 -10.383 1 98.81 103 VAL A O 1
ATOM 778 N N . LEU A 1 104 ? 4.418 -15.117 -11.883 1 98.69 104 LEU A N 1
ATOM 779 C CA . LEU A 1 104 ? 3.877 -14.234 -10.852 1 98.69 104 LEU A CA 1
ATOM 780 C C . LEU A 1 104 ? 2.447 -13.828 -11.18 1 98.69 104 LEU A C 1
ATOM 782 O O . LEU A 1 104 ? 1.997 -13.992 -12.32 1 98.69 104 LEU A O 1
ATOM 786 N N . GLN A 1 105 ? 1.779 -13.336 -10.148 1 97.94 105 GLN A N 1
ATOM 787 C CA . GLN A 1 105 ? 0.43 -12.789 -10.234 1 97.94 105 GLN A CA 1
ATOM 788 C C . GLN A 1 105 ? 0.464 -11.281 -10.484 1 97.94 105 GLN A C 1
ATOM 790 O O . GLN A 1 105 ? -0.552 -10.68 -10.852 1 97.94 105 GLN A O 1
ATOM 795 N N . THR A 1 106 ? 1.596 -10.586 -10.211 1 98 106 THR A N 1
ATOM 796 C CA . THR A 1 106 ? 1.729 -9.156 -10.469 1 98 106 THR A CA 1
ATOM 797 C C . THR A 1 106 ? 1.845 -8.883 -11.961 1 98 106 THR A C 1
ATOM 799 O O . THR A 1 106 ? 2.918 -8.516 -12.453 1 98 106 THR A O 1
ATOM 802 N N . LEU A 1 107 ? 0.748 -8.875 -12.656 1 98.19 107 LEU A N 1
ATOM 803 C CA . LEU A 1 107 ? 0.676 -8.852 -14.117 1 98.19 107 LEU A CA 1
ATOM 804 C C . LEU A 1 107 ? 1.232 -7.547 -14.672 1 98.19 107 LEU A C 1
ATOM 806 O O . LEU A 1 107 ? 1.764 -7.516 -15.781 1 98.19 107 LEU A O 1
ATOM 810 N N . ASN A 1 108 ? 1.154 -6.43 -13.883 1 97.88 108 ASN A N 1
ATOM 811 C CA . ASN A 1 108 ? 1.678 -5.133 -14.297 1 97.88 108 ASN A CA 1
ATOM 812 C C . ASN A 1 108 ? 3.186 -5.184 -14.531 1 97.88 108 ASN A C 1
ATOM 814 O O . ASN A 1 108 ? 3.715 -4.43 -15.344 1 97.88 108 ASN A O 1
ATOM 818 N N . ASP A 1 109 ? 3.867 -6.062 -13.891 1 98.44 109 ASP A N 1
ATOM 819 C CA . ASP A 1 109 ? 5.32 -6.145 -13.977 1 98.44 109 ASP A CA 1
ATOM 820 C C . ASP A 1 109 ? 5.758 -6.625 -15.359 1 98.44 109 ASP A C 1
ATOM 822 O O . ASP A 1 109 ? 6.766 -6.156 -15.898 1 98.44 109 ASP A O 1
ATOM 826 N N . PHE A 1 110 ? 5.012 -7.551 -15.883 1 98.62 110 PHE A N 1
ATOM 827 C CA . PHE A 1 110 ? 5.418 -8.172 -17.141 1 98.62 110 PHE A CA 1
ATOM 828 C C . PHE A 1 110 ? 5.402 -7.16 -18.281 1 98.62 110 PHE A C 1
ATOM 830 O O . PHE A 1 110 ? 6.34 -7.102 -19.078 1 98.62 110 PHE A O 1
ATOM 837 N N . GLN A 1 111 ? 4.34 -6.359 -18.344 1 97.69 111 GLN A N 1
ATOM 838 C CA . GLN A 1 111 ? 4.309 -5.293 -19.328 1 97.69 111 GLN A CA 1
ATOM 839 C C . GLN A 1 111 ? 5.418 -4.273 -19.078 1 97.69 111 GLN A C 1
ATOM 841 O O . GLN A 1 111 ? 6.086 -3.836 -20.016 1 97.69 111 GLN A O 1
ATOM 846 N N . ARG A 1 112 ? 5.617 -3.9 -17.828 1 98 112 ARG A N 1
ATOM 847 C CA . ARG A 1 112 ? 6.672 -2.955 -17.484 1 98 112 ARG A CA 1
ATOM 848 C C . ARG A 1 112 ? 8.047 -3.51 -17.859 1 98 112 ARG A C 1
ATOM 850 O O . ARG A 1 112 ? 8.852 -2.822 -18.484 1 98 112 ARG A O 1
ATOM 857 N N . TRP A 1 113 ? 8.336 -4.781 -17.5 1 98.75 113 TRP A N 1
ATOM 858 C CA . TRP A 1 113 ? 9.625 -5.406 -17.812 1 98.75 113 TRP A CA 1
ATOM 859 C C . TRP A 1 113 ? 9.844 -5.488 -19.312 1 98.75 113 TRP A C 1
ATOM 861 O O . TRP A 1 113 ? 10.961 -5.316 -19.797 1 98.75 113 TRP A O 1
ATOM 871 N N . LYS A 1 114 ? 8.789 -5.754 -20.047 1 98.31 114 LYS A N 1
ATOM 872 C CA . LYS A 1 114 ? 8.891 -5.754 -21.5 1 98.31 114 LYS A CA 1
ATOM 873 C C . LYS A 1 114 ? 9.297 -4.375 -22.031 1 98.31 114 LYS A C 1
ATOM 875 O O . LYS A 1 114 ? 10.227 -4.258 -22.828 1 98.31 114 LYS A O 1
ATOM 880 N N . GLU A 1 115 ? 8.656 -3.342 -21.578 1 97.56 115 GLU A N 1
ATOM 881 C CA . GLU A 1 115 ? 8.906 -1.976 -22.031 1 97.56 115 GLU A CA 1
ATOM 882 C C . GLU A 1 115 ? 10.32 -1.522 -21.656 1 97.56 115 GLU A C 1
ATOM 884 O O . GLU A 1 115 ? 10.922 -0.712 -22.359 1 97.56 115 GLU A O 1
ATOM 889 N N . GLU A 1 116 ? 10.781 -2.096 -20.625 1 97.69 116 GLU A N 1
ATOM 890 C CA . GLU A 1 116 ? 12.125 -1.784 -20.156 1 97.69 116 GLU A CA 1
ATOM 891 C C . GLU A 1 116 ? 13.172 -2.613 -20.906 1 97.69 116 GLU A C 1
ATOM 893 O O . GLU A 1 116 ? 14.375 -2.484 -20.641 1 97.69 116 GLU A O 1
ATOM 898 N N . GLY A 1 117 ? 12.75 -3.498 -21.734 1 98 117 GLY A N 1
ATOM 899 C CA . GLY A 1 117 ? 13.664 -4.316 -22.516 1 98 117 GLY A CA 1
ATOM 900 C C . GLY A 1 117 ? 14.312 -5.422 -21.703 1 98 117 GLY A C 1
ATOM 901 O O . GLY A 1 117 ? 15.43 -5.844 -22.016 1 98 117 GLY A O 1
ATOM 902 N N . ARG A 1 118 ? 13.602 -5.949 -20.688 1 98.69 118 ARG A N 1
ATOM 903 C CA . ARG A 1 118 ? 14.242 -6.852 -19.734 1 98.69 118 ARG A CA 1
ATOM 904 C C . ARG A 1 118 ? 13.836 -8.297 -20 1 98.69 118 ARG A C 1
ATOM 906 O O . ARG A 1 118 ? 14.352 -9.211 -19.359 1 98.69 118 ARG A O 1
ATOM 913 N N . LEU A 1 119 ? 12.945 -8.555 -20.953 1 98.81 119 LEU A N 1
ATOM 914 C CA . LEU A 1 119 ? 12.414 -9.906 -21.125 1 98.81 119 LEU A CA 1
ATOM 915 C C . LEU A 1 119 ? 12.93 -10.531 -22.422 1 98.81 119 LEU A C 1
ATOM 917 O O . LEU A 1 119 ? 13.133 -9.836 -23.406 1 98.81 119 LEU A O 1
ATOM 921 N N . MET A 1 120 ? 13.133 -11.805 -22.359 1 98.44 120 MET A N 1
ATOM 922 C CA . MET A 1 120 ? 13.406 -12.602 -23.562 1 98.44 120 MET A CA 1
ATOM 923 C C . MET A 1 120 ? 12.125 -12.898 -24.312 1 98.44 120 MET A C 1
ATOM 925 O O . MET A 1 120 ? 11.125 -13.305 -23.719 1 98.44 120 MET A O 1
ATOM 929 N N . PHE A 1 121 ? 12.156 -12.664 -25.609 1 98.31 121 PHE A N 1
ATOM 930 C CA . PHE A 1 121 ? 11.008 -13.023 -26.438 1 98.31 121 PHE A CA 1
ATOM 931 C C . PHE A 1 121 ? 11.125 -14.461 -26.922 1 98.31 121 PHE A C 1
ATOM 933 O O . PHE A 1 121 ? 12.148 -14.852 -27.484 1 98.31 121 PHE A O 1
ATOM 940 N N . TYR A 1 122 ? 10.102 -15.219 -26.625 1 98.5 122 TYR A N 1
ATOM 941 C CA . TYR A 1 122 ? 10.07 -16.625 -27.016 1 98.5 122 TYR A CA 1
ATOM 942 C C . TYR A 1 122 ? 8.641 -17.125 -27.172 1 98.5 122 TYR A C 1
ATOM 944 O O . TYR A 1 122 ? 7.801 -16.906 -26.297 1 98.5 122 TYR A O 1
ATOM 952 N N . LYS A 1 123 ? 8.414 -17.734 -28.344 1 98.44 123 LYS A N 1
ATOM 953 C CA . LYS A 1 123 ? 7.129 -18.375 -28.609 1 98.44 123 LYS A CA 1
ATOM 954 C C . LYS A 1 123 ? 7.254 -19.891 -28.609 1 98.44 123 LYS A C 1
ATOM 956 O O . LYS A 1 123 ? 7.789 -20.469 -29.562 1 98.44 123 LYS A O 1
ATOM 961 N N . PRO A 1 124 ? 6.766 -20.547 -27.547 1 98.5 124 PRO A N 1
ATOM 962 C CA . PRO A 1 124 ? 6.879 -22 -27.453 1 98.5 124 PRO A CA 1
ATOM 963 C C . PRO A 1 124 ? 6.027 -22.719 -28.5 1 98.5 124 PRO A C 1
ATOM 965 O O . PRO A 1 124 ? 5.199 -22.094 -29.172 1 98.5 124 PRO A O 1
ATOM 968 N N . PRO A 1 125 ? 6.188 -24.031 -28.562 1 98.25 125 PRO A N 1
ATOM 969 C CA . PRO A 1 125 ? 5.469 -24.781 -29.594 1 98.25 125 PRO A CA 1
ATOM 970 C C . PRO A 1 125 ? 3.951 -24.656 -29.453 1 98.25 125 PRO A C 1
ATOM 972 O O . PRO A 1 125 ? 3.236 -24.734 -30.453 1 98.25 125 PRO A O 1
ATOM 975 N N . THR A 1 126 ? 3.467 -24.406 -28.328 1 97.56 126 THR A N 1
ATOM 976 C CA . THR A 1 126 ? 2.029 -24.375 -28.078 1 97.56 126 THR A CA 1
ATOM 977 C C . THR A 1 126 ? 1.506 -22.938 -28.125 1 97.56 126 THR A C 1
ATOM 979 O O . THR A 1 126 ? 0.371 -22.672 -27.719 1 97.56 126 THR A O 1
ATOM 982 N N . PHE A 1 127 ? 2.254 -22.031 -28.578 1 97.88 127 PHE A N 1
ATOM 983 C CA . PHE A 1 127 ? 1.979 -20.594 -28.5 1 97.88 127 PHE A CA 1
ATOM 984 C C . PHE A 1 127 ? 0.622 -20.266 -29.109 1 97.88 127 PHE A C 1
ATOM 986 O O . PHE A 1 127 ? -0.175 -19.547 -28.5 1 97.88 127 PHE A O 1
ATOM 993 N N . ALA A 1 128 ? 0.308 -20.812 -30.234 1 96.88 128 ALA A N 1
ATOM 994 C CA . ALA A 1 128 ? -0.915 -20.469 -30.953 1 96.88 128 ALA A CA 1
ATOM 995 C C . ALA A 1 128 ? -2.146 -21 -30.234 1 96.88 128 ALA A C 1
ATOM 997 O O . ALA A 1 128 ? -3.271 -20.578 -30.516 1 96.88 128 ALA A O 1
ATOM 998 N N . ASP A 1 129 ? -1.909 -21.922 -29.344 1 96.25 129 ASP A N 1
ATOM 999 C CA . ASP A 1 129 ? -3.012 -22.547 -28.609 1 96.25 129 ASP A CA 1
ATOM 1000 C C . ASP A 1 129 ? -3.27 -21.828 -27.297 1 96.25 129 ASP A C 1
ATOM 1002 O O . ASP A 1 129 ? -4.211 -22.156 -26.578 1 96.25 129 ASP A O 1
ATOM 1006 N N . LEU A 1 130 ? -2.453 -20.922 -26.906 1 96.25 130 LEU A N 1
ATOM 1007 C CA . LEU A 1 130 ? -2.668 -20.125 -25.703 1 96.25 130 LEU A CA 1
ATOM 1008 C C . LEU A 1 130 ? -3.723 -19.062 -25.938 1 96.25 130 LEU A C 1
ATOM 1010 O O . LEU A 1 130 ? -3.834 -18.531 -27.047 1 96.25 130 LEU A O 1
ATOM 1014 N N . TYR A 1 131 ? -4.543 -18.75 -24.984 1 93.88 131 TYR A N 1
ATOM 1015 C CA . TYR A 1 131 ? -5.5 -17.672 -25.125 1 93.88 131 TYR A CA 1
ATOM 1016 C C . TYR A 1 131 ? -4.789 -16.344 -25.391 1 93.88 131 TYR A C 1
ATOM 1018 O O . TYR A 1 131 ? -3.959 -15.906 -24.578 1 93.88 131 TYR A O 1
ATOM 1026 N N . SER A 1 132 ? -5.199 -15.648 -26.422 1 90.81 132 SER A N 1
ATOM 1027 C CA . SER A 1 132 ? -4.496 -14.461 -26.891 1 90.81 132 SER A CA 1
ATOM 1028 C C . SER A 1 132 ? -4.652 -13.297 -25.922 1 90.81 132 SER A C 1
ATOM 1030 O O . SER A 1 132 ? -3.752 -12.469 -25.781 1 90.81 132 SER A O 1
ATOM 1032 N N . GLY A 1 133 ? -5.793 -13.258 -25.266 1 90.5 133 GLY A N 1
ATOM 1033 C CA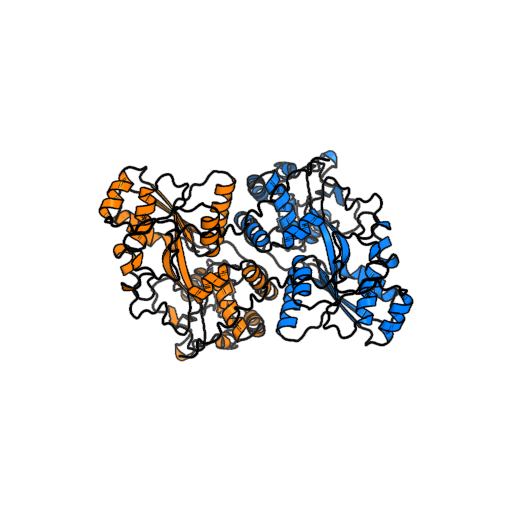 . GLY A 1 133 ? -6.035 -12.18 -24.312 1 90.5 133 GLY A CA 1
ATOM 1034 C C . GLY A 1 133 ? -5.113 -12.211 -23.109 1 90.5 133 GLY A C 1
ATOM 1035 O O . GLY A 1 133 ? -4.973 -11.219 -22.406 1 90.5 133 GLY A O 1
ATOM 1036 N N . GLU A 1 134 ? -4.418 -13.336 -22.906 1 94.12 134 GLU A N 1
ATOM 1037 C CA . GLU A 1 134 ? -3.553 -13.531 -21.75 1 94.12 134 GLU A CA 1
ATOM 1038 C C . GLU A 1 134 ? -2.098 -13.719 -22.156 1 94.12 134 GLU A C 1
ATOM 1040 O O . GLU A 1 134 ? -1.226 -13.938 -21.312 1 94.12 134 GLU A O 1
ATOM 1045 N N . THR A 1 135 ? -1.862 -13.617 -23.469 1 96.12 135 THR A N 1
ATOM 1046 C CA . THR A 1 135 ? -0.55 -13.859 -24.062 1 96.12 135 THR A CA 1
ATOM 1047 C C . THR A 1 135 ? -0 -12.594 -24.703 1 96.12 135 THR A C 1
ATOM 1049 O O . THR A 1 135 ? -0.727 -11.875 -25.391 1 96.12 135 THR A O 1
ATOM 1052 N N . ASP A 1 136 ? 1.278 -12.305 -24.375 1 97.12 136 ASP A N 1
ATOM 1053 C CA . ASP A 1 136 ? 1.91 -11.242 -25.141 1 97.12 136 ASP A CA 1
ATOM 1054 C C . ASP A 1 136 ? 2.234 -11.703 -26.562 1 97.12 136 ASP A C 1
ATOM 1056 O O . ASP A 1 136 ? 2.951 -12.688 -26.75 1 97.12 136 ASP A O 1
ATOM 1060 N N . LEU A 1 137 ? 1.897 -11.023 -27.547 1 94.38 137 LEU A N 1
ATOM 1061 C CA . LEU A 1 137 ? 1.944 -11.492 -28.938 1 94.38 137 LEU A CA 1
ATOM 1062 C C . LEU A 1 137 ? 3.379 -11.516 -29.453 1 94.38 137 LEU A C 1
ATOM 1064 O O . LEU A 1 137 ? 3.684 -12.219 -30.422 1 94.38 137 LEU A O 1
ATOM 1068 N N . ASP A 1 138 ? 4.23 -10.781 -28.828 1 96.31 138 ASP A N 1
ATOM 1069 C CA . ASP A 1 138 ? 5.641 -10.82 -29.188 1 96.31 138 ASP A CA 1
ATOM 1070 C C . ASP A 1 138 ? 6.344 -12.008 -28.531 1 96.31 138 ASP A C 1
ATOM 1072 O O . ASP A 1 138 ? 7.477 -12.336 -28.891 1 96.31 138 ASP A O 1
ATOM 1076 N N . GLY A 1 139 ? 5.668 -12.641 -27.609 1 97.94 139 GLY A N 1
ATOM 1077 C CA . GLY A 1 139 ? 6.273 -13.758 -26.906 1 97.94 139 GLY A CA 1
ATOM 1078 C C . GLY A 1 139 ? 7.047 -13.328 -25.672 1 97.94 139 GLY A C 1
ATOM 1079 O O . GLY A 1 139 ? 7.914 -14.062 -25.188 1 97.94 139 GLY A O 1
ATOM 1080 N N . ALA A 1 140 ? 6.754 -12.148 -25.125 1 98.5 140 ALA A N 1
ATOM 1081 C CA . ALA A 1 140 ? 7.469 -11.641 -23.953 1 98.5 140 ALA A CA 1
ATOM 1082 C C . ALA A 1 140 ? 7.016 -12.352 -22.688 1 98.5 140 ALA A C 1
ATOM 1084 O O . ALA A 1 140 ? 7.805 -12.539 -21.75 1 98.5 140 ALA A O 1
ATOM 1085 N N . PHE A 1 141 ? 5.762 -12.68 -22.594 1 98.62 141 PHE A N 1
ATOM 1086 C CA . PHE A 1 141 ? 5.23 -13.406 -21.438 1 98.62 141 PHE A CA 1
ATOM 1087 C C . PHE A 1 141 ? 4.02 -14.242 -21.828 1 98.62 141 PHE A C 1
ATOM 1089 O O . PHE A 1 141 ? 3.383 -13.977 -22.859 1 98.62 141 PHE A O 1
ATOM 1096 N N . LEU A 1 142 ? 3.773 -15.289 -21.016 1 98.25 142 LEU A N 1
ATOM 1097 C CA . LEU A 1 142 ? 2.785 -16.312 -21.328 1 98.25 142 LEU A CA 1
ATOM 1098 C C . LEU A 1 142 ? 1.962 -16.672 -20.094 1 98.25 142 LEU A C 1
ATOM 1100 O O . LEU A 1 142 ? 2.48 -16.672 -18.984 1 98.25 142 LEU A O 1
ATOM 1104 N N . PRO A 1 143 ? 0.65 -16.969 -20.312 1 97.19 143 PRO A N 1
ATOM 1105 C CA . PRO A 1 143 ? -0.13 -17.547 -19.219 1 97.19 143 PRO A CA 1
ATOM 1106 C C . PRO A 1 143 ? 0.252 -18.984 -18.906 1 97.19 143 PRO A C 1
ATOM 1108 O O . PRO A 1 143 ? 0.541 -19.766 -19.828 1 97.19 143 PRO A O 1
ATOM 1111 N N . VAL A 1 144 ? 0.293 -19.359 -17.625 1 95.62 144 VAL A N 1
ATOM 1112 C CA . VAL A 1 144 ? 0.716 -20.719 -17.281 1 95.62 144 VAL A CA 1
ATOM 1113 C C . VAL A 1 144 ? -0.407 -21.438 -16.547 1 95.62 144 VAL A C 1
ATOM 1115 O O . VAL A 1 144 ? -0.493 -22.672 -16.594 1 95.62 144 VAL A O 1
ATOM 1118 N N . ASN A 1 145 ? -1.244 -20.75 -15.883 1 93.81 145 ASN A N 1
ATOM 1119 C CA . ASN A 1 145 ? -2.447 -21.328 -15.297 1 93.81 145 ASN A CA 1
ATOM 1120 C C . ASN A 1 145 ? -3.5 -20.266 -15.008 1 93.81 145 ASN A C 1
ATOM 1122 O O . ASN A 1 145 ? -3.189 -19.062 -14.984 1 93.81 145 ASN A O 1
ATOM 1126 N N . ILE A 1 146 ? -4.758 -20.734 -14.914 1 93.5 146 ILE A N 1
ATOM 1127 C CA . ILE A 1 146 ? -5.867 -19.859 -14.562 1 93.5 146 ILE A CA 1
ATOM 1128 C C . ILE A 1 146 ? -6.273 -20.094 -13.109 1 93.5 146 ILE A C 1
ATOM 1130 O O . ILE A 1 146 ? -6.469 -21.25 -12.695 1 93.5 146 ILE A O 1
ATOM 1134 N N . GLY A 1 147 ? -6.254 -18.984 -12.328 1 92.5 147 GLY A N 1
ATOM 1135 C CA . GLY A 1 147 ? -6.727 -19.031 -10.953 1 92.5 147 GLY A CA 1
ATOM 1136 C C . GLY A 1 147 ? -7.949 -18.156 -10.711 1 92.5 147 GLY A C 1
ATOM 1137 O O . GLY A 1 147 ? -8.305 -17.328 -11.555 1 92.5 147 GLY A O 1
ATOM 1138 N N . SER A 1 148 ? -8.594 -18.469 -9.602 1 94.38 148 SER A N 1
ATOM 1139 C CA . SER A 1 148 ? -9.781 -17.688 -9.258 1 94.38 148 SER A CA 1
ATOM 1140 C C . SER A 1 148 ? -9.961 -17.594 -7.746 1 94.38 148 SER A C 1
ATOM 1142 O O . SER A 1 148 ? -9.523 -18.484 -7.012 1 94.38 148 SER A O 1
ATOM 1144 N N . PHE A 1 149 ? -10.5 -16.484 -7.316 1 96.69 149 PHE A N 1
ATOM 1145 C CA . PHE A 1 149 ? -11.008 -16.297 -5.965 1 96.69 149 PHE A CA 1
ATOM 1146 C C . PHE A 1 149 ? -12.445 -15.781 -5.988 1 96.69 149 PHE A C 1
ATOM 1148 O O . PHE A 1 149 ? -12.914 -15.281 -7.012 1 96.69 149 PHE A O 1
ATOM 1155 N N . GLY A 1 150 ? -13.094 -15.953 -4.852 1 97.44 150 GLY A N 1
ATOM 1156 C CA . GLY A 1 150 ? -14.461 -15.461 -4.742 1 97.44 150 GLY A CA 1
ATOM 1157 C C . GLY A 1 150 ? -15.477 -16.578 -4.527 1 97.44 150 GLY A C 1
ATOM 1158 O O . GLY A 1 150 ? -16.609 -16.312 -4.137 1 97.44 150 GLY A O 1
ATOM 1159 N N . SER A 1 151 ? -15.055 -17.844 -4.793 1 96.62 151 SER A N 1
ATOM 1160 C CA . SER A 1 151 ? -15.93 -18.953 -4.449 1 96.62 151 SER A CA 1
ATOM 1161 C C . SER A 1 151 ? -16.109 -19.078 -2.938 1 96.62 151 SER A C 1
ATOM 1163 O O . SER A 1 151 ? -15.156 -18.859 -2.18 1 96.62 151 SER A O 1
ATOM 1165 N N . PHE A 1 152 ? -17.297 -19.453 -2.549 1 98.06 152 PHE A N 1
ATOM 1166 C CA . PHE A 1 152 ? -17.531 -19.719 -1.135 1 98.06 152 PHE A CA 1
ATOM 1167 C C . PHE A 1 152 ? -16.969 -21.078 -0.735 1 98.06 152 PHE A C 1
ATOM 1169 O O . PHE A 1 152 ? -17.188 -22.078 -1.426 1 98.06 152 PHE A O 1
ATOM 1176 N N . SER A 1 153 ? -16.188 -21.094 0.302 1 97.88 153 SER A N 1
ATOM 1177 C CA . SER A 1 153 ? -15.633 -22.312 0.898 1 97.88 153 SER A CA 1
ATOM 1178 C C . SER A 1 153 ? -16.109 -22.5 2.332 1 97.88 153 SER A C 1
ATOM 1180 O O . SER A 1 153 ? -16.094 -21.562 3.129 1 97.88 153 SER A O 1
ATOM 1182 N N . TRP A 1 154 ? -16.547 -23.688 2.68 1 98.31 154 TRP A N 1
ATOM 1183 C CA . TRP A 1 154 ? -17 -23.906 4.047 1 98.31 154 TRP A CA 1
ATOM 1184 C C . TRP A 1 154 ? -16.703 -25.328 4.512 1 98.31 154 TRP A C 1
ATOM 1186 O O . TRP A 1 154 ? -16.406 -26.203 3.695 1 98.31 154 TRP A O 1
ATOM 1196 N N . ASP A 1 155 ? -16.641 -25.5 5.773 1 98 155 ASP A N 1
ATOM 1197 C CA . ASP A 1 155 ? -16.547 -26.812 6.414 1 98 155 ASP A CA 1
ATOM 1198 C C . ASP A 1 155 ? -17.922 -27.453 6.582 1 98 155 ASP A C 1
ATOM 1200 O O . ASP A 1 155 ? -18.719 -27 7.422 1 98 155 ASP A O 1
ATOM 1204 N N . SER A 1 156 ? -18.219 -28.516 5.871 1 97.56 156 SER A N 1
ATOM 1205 C CA . SER A 1 156 ? -19.547 -29.109 5.805 1 97.56 156 SER A CA 1
ATOM 1206 C C . SER A 1 156 ? -19.891 -29.812 7.113 1 97.56 156 SER A C 1
ATOM 1208 O O . SER A 1 156 ? -21.047 -30.188 7.332 1 97.56 156 SER A O 1
ATOM 1210 N N . THR A 1 157 ? -18.906 -29.953 7.98 1 97.44 157 THR A N 1
ATOM 1211 C CA . THR A 1 157 ? -19.188 -30.469 9.312 1 97.44 157 THR A CA 1
ATOM 1212 C C . THR A 1 157 ? -20.047 -29.5 10.109 1 97.44 157 THR A C 1
ATOM 1214 O O . THR A 1 157 ? -20.828 -29.906 10.969 1 97.44 157 THR A O 1
ATOM 1217 N N . TYR A 1 158 ? -19.922 -28.234 9.766 1 97.44 158 TYR A N 1
ATOM 1218 C CA . TYR A 1 158 ? -20.547 -27.203 10.594 1 97.44 158 TYR A CA 1
ATOM 1219 C C . TYR A 1 158 ? -21.594 -26.438 9.797 1 97.44 158 TYR A C 1
ATOM 1221 O O . TYR A 1 158 ? -22.516 -25.859 10.375 1 97.44 158 TYR A O 1
ATOM 1229 N N . VAL A 1 159 ? -21.406 -26.359 8.516 1 98.19 159 VAL A N 1
ATOM 1230 C CA . VAL A 1 159 ? -22.281 -25.609 7.633 1 98.19 159 VAL A CA 1
ATOM 1231 C C . VAL A 1 159 ? -22.875 -26.531 6.574 1 98.19 159 VAL A C 1
ATOM 1233 O O . VAL A 1 159 ? -22.141 -27.109 5.766 1 98.19 159 VAL A O 1
ATOM 1236 N N . SER A 1 160 ? -24.203 -26.656 6.535 1 97.56 160 SER A N 1
ATOM 1237 C CA . SER A 1 160 ? -24.844 -27.469 5.5 1 97.56 160 SER A CA 1
ATOM 1238 C C . SER A 1 160 ? -24.844 -26.75 4.156 1 97.56 160 SER A C 1
ATOM 1240 O O . SER A 1 160 ? -24.703 -25.516 4.098 1 97.56 160 SER A O 1
ATOM 1242 N N . ASP A 1 161 ? -25.016 -27.484 3.148 1 96.81 161 ASP A N 1
ATOM 1243 C CA . ASP A 1 161 ? -25.047 -26.938 1.801 1 96.81 161 ASP A CA 1
ATOM 1244 C C . ASP A 1 161 ? -26.141 -25.891 1.656 1 96.81 161 ASP A C 1
ATOM 1246 O O . ASP A 1 161 ? -25.969 -24.875 0.984 1 96.81 161 ASP A O 1
ATOM 1250 N N . SER A 1 162 ? -27.203 -26.141 2.309 1 96.56 162 SER A N 1
ATOM 1251 C CA . SER A 1 162 ? -28.359 -25.266 2.182 1 96.56 162 SER A CA 1
ATOM 1252 C C . SER A 1 162 ? -28.156 -23.969 2.945 1 96.56 162 SER A C 1
ATOM 1254 O O . SER A 1 162 ? -28.812 -22.969 2.674 1 96.56 162 SER A O 1
ATOM 1256 N N . GLU A 1 163 ? -27.203 -24 3.846 1 97.19 163 GLU A N 1
ATOM 1257 C CA . GLU A 1 163 ? -26.953 -22.828 4.664 1 97.19 163 GLU A CA 1
ATOM 1258 C C . GLU A 1 163 ? -25.812 -21.984 4.09 1 97.19 163 GLU A C 1
ATOM 1260 O O . GLU A 1 163 ? -25.625 -20.828 4.492 1 97.19 163 GLU A O 1
ATOM 1265 N N . ALA A 1 164 ? -25.078 -22.562 3.205 1 97.56 164 ALA A N 1
ATOM 1266 C CA . ALA A 1 164 ? -23.922 -21.891 2.639 1 97.56 164 ALA A CA 1
ATOM 1267 C C . ALA A 1 164 ? -24.344 -20.625 1.881 1 97.56 164 ALA A C 1
ATOM 1269 O O . ALA A 1 164 ? -25.422 -20.594 1.277 1 97.56 164 ALA A O 1
ATOM 1270 N N . PRO A 1 165 ? -23.5 -19.562 1.934 1 97.44 165 PRO A N 1
ATOM 1271 C CA . PRO A 1 165 ? -23.844 -18.344 1.184 1 97.44 165 PRO A CA 1
ATOM 1272 C C . PRO A 1 165 ? -23.891 -18.578 -0.324 1 97.44 165 PRO A C 1
ATOM 1274 O O . PRO A 1 165 ? -23.172 -19.438 -0.847 1 97.44 165 PRO A O 1
ATOM 1277 N N . THR A 1 166 ? -24.703 -17.797 -1.002 1 96.31 166 THR A N 1
ATOM 1278 C CA . THR A 1 166 ? -24.812 -17.859 -2.455 1 96.31 166 THR A CA 1
ATOM 1279 C C . THR A 1 166 ? -24.484 -16.516 -3.088 1 96.31 166 THR A C 1
ATOM 1281 O O . THR A 1 166 ? -24.312 -16.422 -4.305 1 96.31 166 THR A O 1
ATOM 1284 N N . SER A 1 167 ? -24.469 -15.523 -2.262 1 97.31 167 SER A N 1
ATOM 1285 C CA . SER A 1 167 ? -24.094 -14.172 -2.662 1 97.31 167 SER A CA 1
ATOM 1286 C C . SER A 1 167 ? -23.172 -13.531 -1.629 1 97.31 167 SER A C 1
ATOM 1288 O O . SER A 1 167 ? -23.094 -13.984 -0.485 1 97.31 167 SER A O 1
ATOM 1290 N N . TYR A 1 168 ? -22.516 -12.508 -2.039 1 98.25 168 TYR A N 1
ATOM 1291 C CA . TYR A 1 168 ? -21.625 -11.844 -1.092 1 98.25 168 TYR A CA 1
ATOM 1292 C C . TYR A 1 168 ? -22.422 -11.102 -0.026 1 98.25 168 TYR A C 1
ATOM 1294 O O . TYR A 1 168 ? -21.922 -10.875 1.083 1 98.25 168 TYR A O 1
ATOM 1302 N N . ALA A 1 169 ? -23.625 -10.703 -0.293 1 98.06 169 ALA A N 1
ATOM 1303 C CA . ALA A 1 169 ? -24.516 -10.102 0.705 1 98.06 169 ALA A CA 1
ATOM 1304 C C . ALA A 1 169 ? -24.812 -11.078 1.835 1 98.06 169 ALA A C 1
ATOM 1306 O O . ALA A 1 169 ? -24.984 -10.672 2.986 1 98.06 169 ALA A O 1
ATOM 1307 N N . ASP A 1 170 ? -24.828 -12.398 1.503 1 98.06 170 ASP A N 1
ATOM 1308 C CA . ASP A 1 170 ? -25.141 -13.43 2.492 1 98.06 170 ASP A CA 1
ATOM 1309 C C . ASP A 1 170 ? -24.078 -13.469 3.59 1 98.06 170 ASP A C 1
ATOM 1311 O O . ASP A 1 170 ? -24.344 -13.945 4.695 1 98.06 170 ASP A O 1
ATOM 1315 N N . LEU A 1 171 ? -22.938 -12.969 3.34 1 98.56 171 LEU A N 1
ATOM 1316 C CA . LEU A 1 171 ? -21.844 -12.977 4.312 1 98.56 171 LEU A CA 1
ATOM 1317 C C . LEU A 1 171 ? -22.172 -12.078 5.496 1 98.56 171 LEU A C 1
ATOM 1319 O O . LEU A 1 171 ? -21.547 -12.188 6.559 1 98.56 171 LEU A O 1
ATOM 1323 N N . LEU A 1 172 ? -23.125 -11.195 5.305 1 98.75 172 LEU A N 1
ATOM 1324 C CA . LEU A 1 172 ? -23.438 -10.188 6.312 1 98.75 172 LEU A CA 1
ATOM 1325 C C . LEU A 1 172 ? -24.5 -10.695 7.277 1 98.75 172 LEU A C 1
ATOM 1327 O O . LEU A 1 172 ? -24.844 -10.008 8.234 1 98.75 172 LEU A O 1
ATOM 1331 N N . ASP A 1 173 ? -25 -11.922 6.965 1 98.5 173 ASP A N 1
ATOM 1332 C CA . ASP A 1 173 ? -25.953 -12.539 7.887 1 98.5 173 ASP A CA 1
ATOM 1333 C C . ASP A 1 173 ? -25.344 -12.664 9.289 1 98.5 173 ASP A C 1
ATOM 1335 O O . ASP A 1 173 ? -24.234 -13.148 9.445 1 98.5 173 ASP A O 1
ATOM 1339 N N . PRO A 1 174 ? -26.062 -12.289 10.328 1 98.31 174 PRO A N 1
ATOM 1340 C CA . PRO A 1 174 ? -25.547 -12.336 11.703 1 98.31 174 PRO A CA 1
ATOM 1341 C C . PRO A 1 174 ? -25.094 -13.734 12.109 1 98.31 174 PRO A C 1
ATOM 1343 O O . PRO A 1 174 ? -24.234 -13.867 12.984 1 98.31 174 PRO A O 1
ATOM 1346 N N . LYS A 1 175 ? -25.516 -14.75 11.523 1 98.06 175 LYS A N 1
ATOM 1347 C CA . LYS A 1 175 ? -25.141 -16.109 11.883 1 98.06 175 LYS A CA 1
ATOM 1348 C C . LYS A 1 175 ? -23.672 -16.375 11.562 1 98.06 175 LYS A C 1
ATOM 1350 O O . LYS A 1 175 ? -23.078 -17.344 12.062 1 98.06 175 LYS A O 1
ATOM 1355 N N . TRP A 1 176 ? -23.094 -15.531 10.734 1 98.5 176 TRP A N 1
ATOM 1356 C CA . TRP A 1 176 ? -21.719 -15.758 10.32 1 98.5 176 TRP A CA 1
ATOM 1357 C C . TRP A 1 176 ? -20.75 -14.984 11.219 1 98.5 176 TRP A C 1
ATOM 1359 O O . TRP A 1 176 ? -19.531 -15.07 11.055 1 98.5 176 TRP A O 1
ATOM 1369 N N . LYS A 1 177 ? -21.266 -14.125 12.164 1 98.25 177 LYS A N 1
ATOM 1370 C CA . LYS A 1 177 ? -20.375 -13.375 13.055 1 98.25 177 LYS A CA 1
ATOM 1371 C C . LYS A 1 177 ? -19.391 -14.305 13.766 1 98.25 177 LYS A C 1
ATOM 1373 O O . LYS A 1 177 ? -19.797 -15.289 14.383 1 98.25 177 LYS A O 1
ATOM 1378 N N . GLY A 1 178 ? -18.141 -14.039 13.547 1 97.31 178 GLY A N 1
ATOM 1379 C CA . GLY A 1 178 ? -17.078 -14.805 14.195 1 97.31 178 GLY A CA 1
ATOM 1380 C C . GLY A 1 178 ? -16.766 -16.094 13.469 1 97.31 178 GLY A C 1
ATOM 1381 O O . GLY A 1 178 ? -15.984 -16.906 13.969 1 97.31 178 GLY A O 1
ATOM 1382 N N . LYS A 1 179 ? -17.25 -16.328 12.242 1 98.25 179 LYS A N 1
ATOM 1383 C CA . LYS A 1 179 ? -17.094 -17.625 11.594 1 98.25 179 LYS A CA 1
ATOM 1384 C C . LYS A 1 179 ? -16.297 -17.5 10.305 1 98.25 179 LYS A C 1
ATOM 1386 O O . LYS A 1 179 ? -15.898 -18.516 9.719 1 98.25 179 LYS A O 1
ATOM 1391 N N . ILE A 1 180 ? -16.031 -16.281 9.93 1 98.38 180 ILE A N 1
ATOM 1392 C CA . ILE A 1 180 ? -15.414 -16.047 8.633 1 98.38 180 ILE A CA 1
ATOM 1393 C C . ILE A 1 180 ? -13.922 -15.797 8.812 1 98.38 180 ILE A C 1
ATOM 1395 O O . ILE A 1 180 ? -13.508 -15.086 9.734 1 98.38 180 ILE A O 1
ATOM 1399 N N . VAL A 1 181 ? -13.078 -16.438 8.055 1 97.19 181 VAL A N 1
ATOM 1400 C CA . VAL A 1 181 ? -11.672 -16.109 7.879 1 97.19 181 VAL A CA 1
ATOM 1401 C C . VAL A 1 181 ? -11.422 -15.664 6.441 1 97.19 181 VAL A C 1
ATOM 1403 O O . VAL A 1 181 ? -11.922 -16.281 5.496 1 97.19 181 VAL A O 1
ATOM 1406 N N . ALA A 1 182 ? -10.719 -14.555 6.23 1 97.88 182 ALA A N 1
ATOM 1407 C CA . ALA A 1 182 ? -10.508 -14 4.895 1 97.88 182 ALA A CA 1
ATOM 1408 C C . ALA A 1 182 ? -9.141 -13.32 4.793 1 97.88 182 ALA A C 1
ATOM 1410 O O . ALA A 1 182 ? -8.539 -12.961 5.809 1 97.88 182 ALA A O 1
ATOM 1411 N N . THR A 1 183 ? -8.656 -13.234 3.596 1 97.81 183 THR A N 1
ATOM 1412 C CA . THR A 1 183 ? -7.387 -12.578 3.289 1 97.81 183 THR A CA 1
ATOM 1413 C C . THR A 1 183 ? -7.562 -11.07 3.191 1 97.81 183 THR A C 1
ATOM 1415 O O . THR A 1 183 ? -8.539 -10.586 2.615 1 97.81 183 THR A O 1
ATOM 1418 N N . TYR A 1 184 ? -6.613 -10.328 3.732 1 98.06 184 TYR A N 1
ATOM 1419 C CA . TYR A 1 184 ? -6.637 -8.867 3.633 1 98.06 184 TYR A CA 1
ATOM 1420 C C . TYR A 1 184 ? -6.672 -8.422 2.176 1 98.06 184 TYR A C 1
ATOM 1422 O O . TYR A 1 184 ? -5.746 -8.703 1.41 1 98.06 184 TYR A O 1
ATOM 1430 N N . PRO A 1 185 ? -7.711 -7.66 1.83 1 98.81 185 PRO A N 1
ATOM 1431 C CA . PRO A 1 185 ? -7.758 -7.199 0.441 1 98.81 185 PRO A CA 1
ATOM 1432 C C . PRO A 1 185 ? -6.699 -6.141 0.134 1 98.81 185 PRO A C 1
ATOM 1434 O O . PRO A 1 185 ? -6.391 -5.891 -1.034 1 98.81 185 PRO A O 1
ATOM 1437 N N . ASN A 1 186 ? -6.16 -5.426 1.107 1 98.56 186 ASN A N 1
ATOM 1438 C CA . ASN A 1 186 ? -5.113 -4.434 0.88 1 98.56 186 ASN A CA 1
ATOM 1439 C C . ASN A 1 186 ? -3.725 -5.066 0.924 1 98.56 186 ASN A C 1
ATOM 1441 O O . ASN A 1 186 ? -2.717 -4.367 0.828 1 98.56 186 ASN A O 1
ATOM 1445 N N . ASP A 1 187 ? -3.652 -6.41 1.031 1 97.81 187 ASP A N 1
ATOM 1446 C CA . ASP A 1 187 ? -2.367 -7.102 1.085 1 97.81 187 ASP A CA 1
ATOM 1447 C C . ASP A 1 187 ? -2.182 -8.016 -0.125 1 97.81 187 ASP A C 1
ATOM 1449 O O . ASP A 1 187 ? -1.095 -8.555 -0.342 1 97.81 187 ASP A O 1
ATOM 1453 N N . ASP A 1 188 ? -3.203 -8.32 -0.813 1 98 188 ASP A N 1
ATOM 1454 C CA . ASP A 1 188 ? -3.232 -9.211 -1.975 1 98 188 ASP A CA 1
ATOM 1455 C C . ASP A 1 188 ? -3.998 -8.57 -3.131 1 98 188 ASP A C 1
ATOM 1457 O O . ASP A 1 188 ? -5.195 -8.297 -3.016 1 98 188 ASP A O 1
ATOM 1461 N N . ASP A 1 189 ? -3.369 -8.406 -4.273 1 98.25 189 ASP A N 1
ATOM 1462 C CA . ASP A 1 189 ? -3.975 -7.672 -5.379 1 98.25 189 ASP A CA 1
ATOM 1463 C C . ASP A 1 189 ? -5.172 -8.422 -5.949 1 98.25 189 ASP A C 1
ATOM 1465 O O . ASP A 1 189 ? -6.156 -7.812 -6.375 1 98.25 189 ASP A O 1
ATOM 1469 N N . ALA A 1 190 ? -5.086 -9.719 -6.055 1 98.12 190 ALA A N 1
ATOM 1470 C CA . ALA A 1 190 ? -6.223 -10.484 -6.562 1 98.12 190 ALA A CA 1
ATOM 1471 C C . ALA A 1 190 ? -7.43 -10.344 -5.641 1 98.12 190 ALA A C 1
ATOM 1473 O O . ALA A 1 190 ? -8.555 -10.125 -6.105 1 98.12 190 ALA A O 1
ATOM 1474 N N . ILE A 1 191 ? -7.215 -10.461 -4.355 1 98.69 191 ILE A N 1
ATOM 1475 C CA . ILE A 1 191 ? -8.289 -10.281 -3.383 1 98.69 191 ILE A CA 1
ATOM 1476 C C . ILE A 1 191 ? -8.773 -8.836 -3.402 1 98.69 191 ILE A C 1
ATOM 1478 O O . ILE A 1 191 ? -9.977 -8.578 -3.297 1 98.69 191 ILE A O 1
ATOM 1482 N N . GLY A 1 192 ? -7.816 -7.918 -3.52 1 98.75 192 GLY A N 1
ATOM 1483 C CA . GLY A 1 192 ? -8.227 -6.531 -3.686 1 98.75 192 GLY A CA 1
ATOM 1484 C C . GLY A 1 192 ? -9.156 -6.324 -4.863 1 98.75 192 GLY A C 1
ATOM 1485 O O . GLY A 1 192 ? -10.148 -5.602 -4.758 1 98.75 192 GLY A O 1
ATOM 1486 N N . TYR A 1 193 ? -8.82 -6.898 -5.961 1 98.75 193 TYR A N 1
ATOM 1487 C CA . TYR A 1 193 ? -9.672 -6.793 -7.141 1 98.75 193 TYR A CA 1
ATOM 1488 C C . TYR A 1 193 ? -11.039 -7.414 -6.879 1 98.75 193 TYR A C 1
ATOM 1490 O O . TYR A 1 193 ? -12.07 -6.832 -7.23 1 98.75 193 TYR A O 1
ATOM 1498 N N . LEU A 1 194 ? -11.109 -8.586 -6.273 1 98.56 194 LEU A N 1
ATOM 1499 C CA . LEU A 1 194 ? -12.375 -9.211 -5.902 1 98.56 194 LEU A CA 1
ATOM 1500 C C . LEU A 1 194 ? -13.234 -8.258 -5.082 1 98.56 194 LEU A C 1
ATOM 1502 O O . LEU A 1 194 ? -14.406 -8.047 -5.398 1 98.56 194 LEU A O 1
ATOM 1506 N N . PHE A 1 195 ? -12.672 -7.625 -4.07 1 98.88 195 PHE A N 1
ATOM 1507 C CA . PHE A 1 195 ? -13.406 -6.707 -3.203 1 98.88 195 PHE A CA 1
ATOM 1508 C C . PHE A 1 195 ? -13.891 -5.492 -3.984 1 98.88 195 PHE A C 1
ATOM 1510 O O . PHE A 1 195 ? -14.969 -4.961 -3.715 1 98.88 195 PHE A O 1
ATOM 1517 N N . SER A 1 196 ? -13.062 -5.031 -4.914 1 98.56 196 SER A N 1
ATOM 1518 C CA . SER A 1 196 ? -13.516 -3.916 -5.738 1 98.56 196 SER A CA 1
ATOM 1519 C C . SER A 1 196 ? -14.773 -4.281 -6.52 1 98.56 196 SER A C 1
ATOM 1521 O O . SER A 1 196 ? -15.695 -3.471 -6.637 1 98.56 196 SER A O 1
ATOM 1523 N N . ILE A 1 197 ? -14.812 -5.523 -7.094 1 98 197 ILE A N 1
ATOM 1524 C CA . ILE A 1 197 ? -15.992 -6.012 -7.801 1 98 197 ILE A CA 1
ATOM 1525 C C . ILE A 1 197 ? -17.203 -6.008 -6.863 1 98 197 ILE A C 1
ATOM 1527 O O . ILE A 1 197 ? -18.266 -5.504 -7.219 1 98 197 ILE A O 1
ATOM 1531 N N . ILE A 1 198 ? -17.016 -6.488 -5.664 1 98.25 198 ILE A N 1
ATOM 1532 C CA . ILE A 1 198 ? -18.094 -6.625 -4.691 1 98.25 198 ILE A CA 1
ATOM 1533 C C . ILE A 1 198 ? -18.578 -5.242 -4.262 1 98.25 198 ILE A C 1
ATOM 1535 O O . ILE A 1 198 ? -19.797 -4.977 -4.242 1 98.25 198 ILE A O 1
ATOM 1539 N N . ILE A 1 199 ? -17.703 -4.359 -3.969 1 98.25 199 ILE A N 1
ATOM 1540 C CA . ILE A 1 199 ? -18.047 -3.027 -3.479 1 98.25 199 ILE A CA 1
ATOM 1541 C C . ILE A 1 199 ? -18.703 -2.221 -4.594 1 98.25 199 ILE A C 1
ATOM 1543 O O . ILE A 1 199 ? -19.625 -1.441 -4.34 1 98.25 199 ILE A O 1
ATOM 1547 N N . GLU A 1 200 ? -18.234 -2.416 -5.805 1 96.69 200 GLU A N 1
ATOM 1548 C CA . GLU A 1 200 ? -18.875 -1.727 -6.922 1 96.69 200 GLU A CA 1
ATOM 1549 C C . GLU A 1 200 ? -20.344 -2.131 -7.051 1 96.69 200 GLU A C 1
ATOM 1551 O O . GLU A 1 200 ? -21.172 -1.327 -7.473 1 96.69 200 GLU A O 1
ATOM 1556 N N . LYS A 1 201 ? -20.609 -3.326 -6.656 1 96.5 201 LYS A N 1
ATOM 1557 C CA . LYS A 1 201 ? -21.984 -3.805 -6.719 1 96.5 201 LYS A CA 1
ATOM 1558 C C . LYS A 1 201 ? -22.781 -3.369 -5.488 1 96.5 201 LYS A C 1
ATOM 1560 O O . LYS A 1 201 ? -23.906 -2.895 -5.605 1 96.5 201 LYS A O 1
ATOM 1565 N N . TYR A 1 202 ? -22.203 -3.479 -4.301 1 97.25 202 TYR A N 1
ATOM 1566 C CA . TYR A 1 202 ? -22.969 -3.371 -3.066 1 97.25 202 TYR A CA 1
ATOM 1567 C C . TYR A 1 202 ? -22.672 -2.064 -2.344 1 97.25 202 TYR A C 1
ATOM 1569 O O . TYR A 1 202 ? -23.391 -1.676 -1.421 1 97.25 202 TYR A O 1
ATOM 1577 N N . GLY A 1 203 ? -21.609 -1.391 -2.717 1 96.88 203 GLY A N 1
ATOM 1578 C CA . GLY A 1 203 ? -21.203 -0.163 -2.047 1 96.88 203 GLY A CA 1
ATOM 1579 C C . GLY A 1 203 ? -20.25 -0.397 -0.898 1 96.88 203 GLY A C 1
ATOM 1580 O O . GLY A 1 203 ? -20.094 -1.529 -0.438 1 96.88 203 GLY A O 1
ATOM 1581 N N . PHE A 1 204 ? -19.672 0.658 -0.387 1 97.81 204 PHE A N 1
ATOM 1582 C CA . PHE A 1 204 ? -18.719 0.586 0.721 1 97.81 204 PHE A CA 1
ATOM 1583 C C . PHE A 1 204 ? -19.422 0.138 1.999 1 97.81 204 PHE A C 1
ATOM 1585 O O . PHE A 1 204 ? -18.766 -0.343 2.932 1 97.81 204 PHE A O 1
ATOM 1592 N N . GLU A 1 205 ? -20.703 0.277 2.066 1 97.06 205 GLU A N 1
ATOM 1593 C CA . GLU A 1 205 ? -21.469 -0.172 3.23 1 97.06 205 GLU A CA 1
ATOM 1594 C C . GLU A 1 205 ? -21.312 -1.677 3.438 1 97.06 205 GLU A C 1
ATOM 1596 O O . GLU A 1 205 ? -21.344 -2.158 4.57 1 97.06 205 GLU A O 1
ATOM 1601 N N . TRP A 1 206 ? -21.125 -2.387 2.326 1 98.5 206 TRP A N 1
ATOM 1602 C CA . TRP A 1 206 ? -20.875 -3.82 2.438 1 98.5 206 TRP A CA 1
ATOM 1603 C C . TRP A 1 206 ? -19.578 -4.09 3.195 1 98.5 206 TRP A C 1
ATOM 1605 O O . TRP A 1 206 ? -19.531 -4.941 4.086 1 98.5 206 TRP A O 1
ATOM 1615 N N . LEU A 1 207 ? -18.516 -3.398 2.857 1 98.75 207 LEU A N 1
ATOM 1616 C CA . LEU A 1 207 ? -17.234 -3.561 3.525 1 98.75 207 LEU A CA 1
ATOM 1617 C C . LEU A 1 207 ? -17.344 -3.213 5.008 1 98.75 207 LEU A C 1
ATOM 1619 O O . LEU A 1 207 ? -16.812 -3.932 5.859 1 98.75 207 LEU A O 1
ATOM 1623 N N . ASP A 1 208 ? -18.047 -2.135 5.316 1 97.94 208 ASP A N 1
ATOM 1624 C CA . ASP A 1 208 ? -18.234 -1.72 6.703 1 97.94 208 ASP A CA 1
ATOM 1625 C C . ASP A 1 208 ? -19 -2.783 7.496 1 97.94 208 ASP A C 1
ATOM 1627 O O . ASP A 1 208 ? -18.656 -3.072 8.641 1 97.94 208 ASP A O 1
ATOM 1631 N N . ALA A 1 209 ? -20.016 -3.312 6.871 1 98.69 209 ALA A N 1
ATOM 1632 C CA . ALA A 1 209 ? -20.797 -4.355 7.523 1 98.69 209 ALA A CA 1
ATOM 1633 C C . ALA A 1 209 ? -19.984 -5.629 7.711 1 98.69 209 ALA A C 1
ATOM 1635 O O . ALA A 1 209 ? -20.062 -6.277 8.758 1 98.69 209 ALA A O 1
ATOM 1636 N N . LEU A 1 210 ? -19.172 -5.988 6.703 1 98.88 210 LEU A N 1
ATOM 1637 C CA . LEU A 1 210 ? -18.312 -7.164 6.816 1 98.88 210 LEU A CA 1
ATOM 1638 C C . LEU A 1 210 ? -17.328 -7.008 7.957 1 98.88 210 LEU A C 1
ATOM 1640 O O . LEU A 1 210 ? -17.047 -7.965 8.688 1 98.88 210 LEU A O 1
ATOM 1644 N N . ALA A 1 211 ? -16.812 -5.809 8.078 1 98 211 ALA A N 1
ATOM 1645 C CA . ALA A 1 211 ? -15.836 -5.527 9.125 1 98 211 ALA A CA 1
ATOM 1646 C C . ALA A 1 211 ? -16.438 -5.742 10.508 1 98 211 ALA A C 1
ATOM 1648 O O . ALA A 1 211 ? -15.711 -5.984 11.477 1 98 211 ALA A O 1
ATOM 1649 N N . LYS A 1 212 ? -17.719 -5.699 10.656 1 97.69 212 LYS A N 1
ATOM 1650 C CA . LYS A 1 212 ? -18.406 -5.875 11.93 1 97.69 212 LYS A CA 1
ATOM 1651 C C . LYS A 1 212 ? -18.734 -7.344 12.18 1 97.69 212 LYS A C 1
ATOM 1653 O O . LYS A 1 212 ? -19.25 -7.695 13.25 1 97.69 212 LYS A O 1
ATOM 1658 N N . GLN A 1 213 ? -18.391 -8.219 11.25 1 98.19 213 GLN A N 1
ATOM 1659 C CA . GLN A 1 213 ? -18.703 -9.648 11.352 1 98.19 213 GLN A CA 1
ATOM 1660 C C . GLN A 1 213 ? -17.656 -10.375 12.188 1 98.19 213 GLN A C 1
ATOM 1662 O O . GLN A 1 213 ? -17.656 -11.609 12.258 1 98.19 213 GLN A O 1
ATOM 1667 N N . ASP A 1 214 ? -16.703 -9.641 12.781 1 97 214 ASP A N 1
ATOM 1668 C CA . ASP A 1 214 ? -15.625 -10.266 13.531 1 97 214 ASP A CA 1
ATOM 1669 C C . ASP A 1 214 ? -14.852 -11.258 12.664 1 97 214 ASP A C 1
ATOM 1671 O O . ASP A 1 214 ? -14.68 -12.414 13.039 1 97 214 ASP A O 1
ATOM 1675 N N . VAL A 1 215 ? -14.539 -10.844 11.461 1 97.75 215 VAL A N 1
ATOM 1676 C CA . VAL A 1 215 ? -13.758 -11.633 10.508 1 97.75 215 VAL A CA 1
ATOM 1677 C C . VAL A 1 215 ? -12.336 -11.805 11.023 1 97.75 215 VAL A C 1
ATOM 1679 O O . VAL A 1 215 ? -11.734 -10.859 11.539 1 97.75 215 VAL A O 1
ATOM 1682 N N . GLN A 1 216 ? -11.812 -13.055 10.969 1 95.94 216 GLN A N 1
ATOM 1683 C CA . GLN A 1 216 ? -10.375 -13.234 11.125 1 95.94 216 GLN A CA 1
ATOM 1684 C C . GLN A 1 216 ? -9.633 -12.891 9.836 1 95.94 216 GLN A C 1
ATOM 1686 O O . GLN A 1 216 ? -9.68 -13.648 8.867 1 95.94 216 GLN A O 1
ATOM 1691 N N . TRP A 1 217 ? -8.984 -11.773 9.836 1 96.38 217 TRP A N 1
ATOM 1692 C CA . TRP A 1 217 ? -8.203 -11.344 8.68 1 96.38 217 TRP A CA 1
ATOM 1693 C C . TRP A 1 217 ? -6.793 -11.922 8.727 1 96.38 217 TRP A C 1
ATOM 1695 O O . TRP A 1 217 ? -6.133 -11.875 9.766 1 96.38 217 TRP A O 1
ATOM 1705 N N . VAL A 1 218 ? -6.359 -12.477 7.586 1 95.88 218 VAL A N 1
ATOM 1706 C CA . VAL A 1 218 ? -5.051 -13.117 7.547 1 95.88 218 VAL A CA 1
ATOM 1707 C C . VAL A 1 218 ? -4.312 -12.711 6.27 1 95.88 218 VAL A C 1
ATOM 1709 O O . VAL A 1 218 ? -4.914 -12.148 5.352 1 95.88 218 VAL A O 1
ATOM 1712 N N . ARG A 1 219 ? -2.996 -12.93 6.266 1 95.62 219 ARG A N 1
ATOM 1713 C CA . ARG A 1 219 ? -2.178 -12.695 5.078 1 95.62 219 ARG A CA 1
ATOM 1714 C C . ARG A 1 219 ? -1.992 -13.977 4.277 1 95.62 219 ARG A C 1
ATOM 1716 O O . ARG A 1 219 ? -1.797 -15.055 4.852 1 95.62 219 ARG A O 1
ATOM 1723 N N . GLY A 1 220 ? -2.094 -13.844 2.936 1 95.5 220 GLY A N 1
ATOM 1724 C CA . GLY A 1 220 ? -1.953 -14.992 2.053 1 95.5 220 GLY A CA 1
ATOM 1725 C C . GLY A 1 220 ? -3.26 -15.727 1.812 1 95.5 220 GLY A C 1
ATOM 1726 O O . GLY A 1 220 ? -4.055 -15.906 2.736 1 95.5 220 GLY A O 1
ATOM 1727 N N . THR A 1 221 ? -3.482 -16.203 0.677 1 96.81 221 THR A N 1
ATOM 1728 C CA . THR A 1 221 ? -4.754 -16.797 0.285 1 96.81 221 THR A CA 1
ATOM 1729 C C . THR A 1 221 ? -4.801 -18.281 0.658 1 96.81 221 THR A C 1
ATOM 1731 O O . THR A 1 221 ? -5.871 -18.891 0.662 1 96.81 221 THR A O 1
ATOM 1734 N N . ALA A 1 222 ? -3.658 -18.922 0.991 1 94.56 222 ALA A N 1
ATOM 1735 C CA . ALA A 1 222 ? -3.664 -20.297 1.511 1 94.56 222 ALA A CA 1
ATOM 1736 C C . ALA A 1 222 ? -4.105 -20.312 2.971 1 94.56 222 ALA A C 1
ATOM 1738 O O . ALA A 1 222 ? -4.703 -21.297 3.426 1 94.56 222 ALA A O 1
ATOM 1739 N N . THR A 1 223 ? -3.871 -19.25 3.65 1 94.69 223 THR A N 1
ATOM 1740 C CA . THR A 1 223 ? -3.975 -19.219 5.105 1 94.69 223 THR A CA 1
ATOM 1741 C C . THR A 1 223 ? -5.414 -19.453 5.555 1 94.69 223 THR A C 1
ATOM 1743 O O . THR A 1 223 ? -5.656 -20.219 6.496 1 94.69 223 THR A O 1
ATOM 1746 N N . PRO A 1 224 ? -6.449 -18.844 4.91 1 95.44 224 PRO A N 1
ATOM 1747 C CA . PRO A 1 224 ? -7.805 -19.141 5.375 1 95.44 224 PRO A CA 1
ATOM 1748 C C . PRO A 1 224 ? -8.133 -20.625 5.312 1 95.44 224 PRO A C 1
ATOM 1750 O O . PRO A 1 224 ? -8.773 -21.156 6.223 1 95.44 224 PRO A O 1
ATOM 1753 N N . GLY A 1 225 ? -7.695 -21.281 4.254 1 94.31 225 GLY A N 1
ATOM 1754 C CA . GLY A 1 225 ? -7.902 -22.719 4.172 1 94.31 225 GLY A CA 1
ATOM 1755 C C . GLY A 1 225 ? -7.242 -23.484 5.309 1 94.31 225 GLY A C 1
ATOM 1756 O O . GLY A 1 225 ? -7.848 -24.391 5.887 1 94.31 225 GLY A O 1
ATOM 1757 N N . PHE A 1 226 ? -6.031 -23.094 5.645 1 92.88 226 PHE A N 1
ATOM 1758 C CA . PHE A 1 226 ? -5.312 -23.734 6.734 1 92.88 226 PHE A CA 1
ATOM 1759 C C . PHE A 1 226 ? -5.992 -23.469 8.07 1 92.88 226 PHE A C 1
ATOM 1761 O O . PHE A 1 226 ? -6.043 -24.344 8.938 1 92.88 226 PHE A O 1
ATOM 1768 N N . VAL A 1 227 ? -6.52 -22.25 8.234 1 93.69 227 VAL A N 1
ATOM 1769 C CA . VAL A 1 227 ? -7.219 -21.891 9.461 1 93.69 227 VAL A CA 1
ATOM 1770 C C . VAL A 1 227 ? -8.469 -22.75 9.617 1 93.69 227 VAL A C 1
ATOM 1772 O O . VAL A 1 227 ? -8.734 -23.281 10.695 1 93.69 227 VAL A O 1
ATOM 1775 N N . MET A 1 228 ? -9.211 -22.922 8.547 1 94.81 228 MET A N 1
ATOM 1776 C CA . MET A 1 228 ? -10.422 -23.75 8.578 1 94.81 228 MET A CA 1
ATOM 1777 C C . MET A 1 228 ? -10.07 -25.203 8.867 1 94.81 228 MET A C 1
ATOM 1779 O O . MET A 1 228 ? -10.781 -25.875 9.617 1 94.81 228 MET A O 1
ATOM 1783 N N . ARG A 1 229 ? -8.984 -25.656 8.273 1 93.38 229 ARG A N 1
ATOM 1784 C CA . ARG A 1 229 ? -8.516 -27.016 8.547 1 93.38 229 ARG A CA 1
ATOM 1785 C C . ARG A 1 229 ? -8.133 -27.172 10.008 1 93.38 229 ARG A C 1
ATOM 1787 O O . ARG A 1 229 ? -8.484 -28.172 10.641 1 93.38 229 ARG A O 1
ATOM 1794 N N . ASP A 1 230 ? -7.41 -26.203 10.516 1 92.62 230 ASP A N 1
ATOM 1795 C CA . ASP A 1 230 ? -7.016 -26.234 11.922 1 92.62 230 ASP A CA 1
ATOM 1796 C C . ASP A 1 230 ? -8.242 -26.234 12.836 1 92.62 230 ASP A C 1
ATOM 1798 O O . ASP A 1 230 ? -8.273 -26.953 13.836 1 92.62 230 ASP A O 1
ATOM 1802 N N . ASN A 1 231 ? -9.164 -25.422 12.461 1 93.62 231 ASN A N 1
ATOM 1803 C CA . ASN A 1 231 ? -10.414 -25.422 13.219 1 93.62 231 ASN A CA 1
ATOM 1804 C C . ASN A 1 231 ? -11.078 -26.797 13.18 1 93.62 231 ASN A C 1
ATOM 1806 O O . ASN A 1 231 ? -11.5 -27.312 14.219 1 93.62 231 ASN A O 1
ATOM 1810 N N . HIS A 1 232 ? -11.172 -27.375 12.047 1 94.31 232 HIS A N 1
ATOM 1811 C CA . HIS A 1 232 ? -11.773 -28.703 11.867 1 94.31 232 HIS A CA 1
ATOM 1812 C C . HIS A 1 232 ? -11.102 -29.734 12.758 1 94.31 232 HIS A C 1
ATOM 1814 O O . HIS A 1 232 ? -11.773 -30.594 13.336 1 94.31 232 HIS A O 1
ATOM 1820 N N . ASN A 1 233 ? -9.828 -29.547 12.867 1 92.44 233 ASN A N 1
ATOM 1821 C CA . ASN A 1 233 ? -9.031 -30.516 13.617 1 92.44 233 ASN A CA 1
ATOM 1822 C C . ASN A 1 233 ? -8.945 -30.156 15.094 1 92.44 233 ASN A C 1
ATOM 1824 O O . ASN A 1 233 ? -8.195 -30.781 15.852 1 92.44 233 ASN A O 1
ATOM 1828 N N . ASN A 1 234 ? -9.602 -29.172 15.555 1 91.19 234 ASN A N 1
ATOM 1829 C CA . ASN A 1 234 ? -9.641 -28.703 16.938 1 91.19 234 ASN A CA 1
ATOM 1830 C C . ASN A 1 234 ? -8.25 -28.312 17.438 1 91.19 234 ASN A C 1
ATOM 1832 O O . ASN A 1 234 ? -7.887 -28.641 18.578 1 91.19 234 ASN A O 1
ATOM 1836 N N . ALA A 1 235 ? -7.598 -27.719 16.469 1 87.06 235 ALA A N 1
ATOM 1837 C CA . ALA A 1 235 ? -6.277 -27.234 16.891 1 87.06 235 ALA A CA 1
ATOM 1838 C C . ALA A 1 235 ? -6.395 -26.047 17.828 1 87.06 235 ALA A C 1
ATOM 1840 O O . ALA A 1 235 ? -7.34 -25.266 17.734 1 87.06 235 ALA A O 1
ATOM 1841 N N . THR A 1 236 ? -5.52 -25.891 18.828 1 76.25 236 THR A N 1
ATOM 1842 C CA . THR A 1 236 ? -5.559 -24.797 19.797 1 76.25 236 THR A CA 1
ATOM 1843 C C . THR A 1 236 ? -4.801 -23.578 19.25 1 76.25 236 THR A C 1
ATOM 1845 O O . THR A 1 236 ? -4.996 -22.453 19.719 1 76.25 236 THR A O 1
ATOM 1848 N N . ALA A 1 237 ? -3.92 -23.844 18.406 1 71.44 237 ALA A N 1
ATOM 1849 C CA . ALA A 1 237 ? -3.184 -22.75 17.781 1 71.44 237 ALA A CA 1
ATOM 1850 C C . ALA A 1 237 ? -3.168 -22.891 16.266 1 71.44 237 ALA A C 1
ATOM 1852 O O . ALA A 1 237 ? -3.092 -24.016 15.75 1 71.44 237 ALA A O 1
ATOM 1853 N N . SER A 1 238 ? -3.59 -21.766 15.711 1 67.62 238 SER A N 1
ATOM 1854 C CA . SER A 1 238 ? -3.535 -21.781 14.25 1 67.62 238 SER A CA 1
ATOM 1855 C C . SER A 1 238 ? -2.178 -21.297 13.742 1 67.62 238 SER A C 1
ATOM 1857 O O . SER A 1 238 ? -1.478 -20.562 14.438 1 67.62 238 SER A O 1
ATOM 1859 N N . ALA A 1 239 ? -1.882 -21.828 12.648 1 61.62 239 ALA A N 1
ATOM 1860 C CA . ALA A 1 239 ? -0.665 -21.375 11.977 1 61.62 239 ALA A CA 1
ATOM 1861 C C . ALA A 1 239 ? -0.649 -19.859 11.828 1 61.62 239 ALA A C 1
ATOM 1863 O O . ALA A 1 239 ? 0.42 -19.25 11.766 1 61.62 239 ALA A O 1
ATOM 1864 N N . SER A 1 240 ? -1.803 -19.281 11.906 1 68.5 240 SER A N 1
ATOM 1865 C CA . SER A 1 240 ? -1.894 -17.828 11.703 1 68.5 240 SER A CA 1
ATOM 1866 C C . SER A 1 240 ? -1.498 -17.078 12.961 1 68.5 240 SER A C 1
ATOM 1868 O O . SER A 1 240 ? -1.281 -15.859 12.914 1 68.5 240 SER A O 1
ATOM 1870 N N . GLY A 1 241 ? -1.304 -17.812 13.922 1 68.5 241 GLY A N 1
ATOM 1871 C CA . GLY A 1 241 ? -0.986 -17.188 15.188 1 68.5 241 GLY A CA 1
ATOM 1872 C C . GLY A 1 241 ? -2.215 -16.828 16 1 68.5 241 GLY A C 1
ATOM 1873 O O . GLY A 1 241 ? -2.107 -16.484 17.188 1 68.5 241 GLY A O 1
ATOM 1874 N N . SER A 1 242 ? -3.342 -16.891 15.344 1 74.94 242 SER A N 1
ATOM 1875 C CA . SER A 1 242 ? -4.598 -16.641 16.047 1 74.94 242 SER A CA 1
ATOM 1876 C C . SER A 1 242 ? -5.438 -17.922 16.141 1 74.94 242 SER A C 1
ATOM 1878 O O . SER A 1 242 ? -5.262 -18.844 15.352 1 74.94 242 SER A O 1
ATOM 1880 N N . SER A 1 243 ? -6.309 -17.938 17.188 1 80 243 SER A N 1
ATOM 1881 C CA . SER A 1 243 ? -7.203 -19.078 17.359 1 80 243 SER A CA 1
ATOM 1882 C C . SER A 1 243 ? -8.078 -19.281 16.125 1 80 243 SER A C 1
ATOM 1884 O O . SER A 1 243 ? -8.703 -18.344 15.633 1 80 243 SER A O 1
ATOM 1886 N N . PRO A 1 244 ? -8.094 -20.531 15.656 1 87.75 244 PRO A N 1
ATOM 1887 C CA . PRO A 1 244 ? -8.961 -20.844 14.523 1 87.75 244 PRO A CA 1
ATOM 1888 C C . PRO A 1 244 ? -10.398 -21.125 14.938 1 87.75 244 PRO A C 1
ATOM 1890 O O . PRO A 1 244 ? -11.242 -21.438 14.086 1 87.75 244 PRO A O 1
ATOM 1893 N N . GLU A 1 245 ? -10.633 -20.984 16.172 1 90.12 245 GLU A N 1
ATOM 1894 C CA . GLU A 1 245 ? -11.906 -21.453 16.719 1 90.12 245 GLU A CA 1
ATOM 1895 C C . GLU A 1 245 ? -13.078 -20.719 16.062 1 90.12 245 GLU A C 1
ATOM 1897 O O . GLU A 1 245 ? -13.102 -19.5 16 1 90.12 245 GLU A O 1
ATOM 1902 N N . GLY A 1 246 ? -13.938 -21.594 15.484 1 94.38 246 GLY A N 1
ATOM 1903 C CA . GLY A 1 246 ? -15.195 -21.078 14.953 1 94.38 246 GLY A CA 1
ATOM 1904 C C . GLY A 1 246 ? -15.102 -20.641 13.508 1 94.38 246 GLY A C 1
ATOM 1905 O O . GLY A 1 246 ? -16.109 -20.312 12.891 1 94.38 246 GLY A O 1
ATOM 1906 N N . ARG A 1 247 ? -13.93 -20.688 12.93 1 96.81 247 ARG A N 1
ATOM 1907 C CA . ARG A 1 247 ? -13.758 -20.219 11.555 1 96.81 247 ARG A CA 1
ATOM 1908 C C . ARG A 1 247 ? -14.094 -21.344 10.562 1 96.81 247 ARG A C 1
ATOM 1910 O O . ARG A 1 247 ? -13.297 -22.266 10.383 1 96.81 247 ARG A O 1
ATOM 1917 N N . VAL A 1 248 ? -15.219 -21.234 9.82 1 97.94 248 VAL A N 1
ATOM 1918 C CA . VAL A 1 248 ? -15.711 -22.375 9.047 1 97.94 248 VAL A CA 1
ATOM 1919 C C . VAL A 1 248 ? -16.078 -21.906 7.633 1 97.94 248 VAL A C 1
ATOM 1921 O O . VAL A 1 248 ? -16.547 -22.703 6.816 1 97.94 248 VAL A O 1
ATOM 1924 N N . LEU A 1 249 ? -15.898 -20.641 7.348 1 98.5 249 LEU A N 1
ATOM 1925 C CA . LEU A 1 249 ? -16.328 -20.047 6.086 1 98.5 249 LEU A CA 1
ATOM 1926 C C . LEU A 1 249 ? -15.281 -19.078 5.551 1 98.5 249 LEU A C 1
ATOM 1928 O O . LEU A 1 249 ? -14.711 -18.297 6.309 1 98.5 249 LEU A O 1
ATOM 1932 N N . SER A 1 250 ? -15.031 -19.188 4.254 1 98.44 250 SER A N 1
ATOM 1933 C CA . SER A 1 250 ? -14.195 -18.219 3.551 1 98.44 250 SER A CA 1
ATOM 1934 C C . SER A 1 250 ? -14.664 -18.031 2.113 1 98.44 250 SER A C 1
ATOM 1936 O O . SER A 1 250 ? -15.516 -18.781 1.626 1 98.44 250 SER A O 1
ATOM 1938 N N . PHE A 1 251 ? -14.156 -16.969 1.491 1 98.56 251 PHE A N 1
ATOM 1939 C CA . PHE A 1 251 ? -14.414 -16.734 0.076 1 98.56 251 PHE A CA 1
ATOM 1940 C C . PHE A 1 251 ? -13.164 -16.219 -0.623 1 98.56 251 PHE A C 1
ATOM 1942 O O . PHE A 1 251 ? -13.242 -15.68 -1.728 1 98.56 251 PHE A O 1
ATOM 1949 N N . THR A 1 252 ? -12.008 -16.328 0.091 1 98.31 252 THR A N 1
ATOM 1950 C CA . THR A 1 252 ? -10.758 -15.773 -0.422 1 98.31 252 THR A CA 1
ATOM 1951 C C . THR A 1 252 ? -9.656 -16.828 -0.435 1 98.31 252 THR A C 1
ATOM 1953 O O . THR A 1 252 ? -8.484 -16.516 -0.263 1 98.31 252 THR A O 1
ATOM 1956 N N . THR A 1 253 ? -10.031 -18.109 -0.577 1 96.44 253 THR A N 1
ATOM 1957 C CA . THR A 1 253 ? -9.039 -19.172 -0.433 1 96.44 253 THR A CA 1
ATOM 1958 C C . THR A 1 253 ? -9.305 -20.297 -1.426 1 96.44 253 THR A C 1
ATOM 1960 O O . THR A 1 253 ? -10.227 -20.219 -2.236 1 96.44 253 THR A O 1
ATOM 1963 N N . TYR A 1 254 ? -8.461 -21.234 -1.455 1 90.19 254 TYR A N 1
ATOM 1964 C CA . TYR A 1 254 ? -8.602 -22.516 -2.131 1 90.19 254 TYR A CA 1
ATOM 1965 C C . TYR A 1 254 ? -8.461 -23.672 -1.145 1 90.19 254 TYR A C 1
ATOM 1967 O O . TYR A 1 254 ? -7.992 -23.484 -0.019 1 90.19 254 TYR A O 1
ATOM 1975 N N . PRO A 1 255 ? -8.906 -24.812 -1.558 1 88.62 255 PRO A N 1
ATOM 1976 C CA . PRO A 1 255 ? -8.789 -25.969 -0.653 1 88.62 255 PRO A CA 1
ATOM 1977 C C . PRO A 1 255 ? -7.336 -26.281 -0.3 1 88.62 255 PRO A C 1
ATOM 1979 O O . PRO A 1 255 ? -6.48 -26.359 -1.188 1 88.62 255 PRO A O 1
ATOM 1982 N N . PRO A 1 256 ? -7.027 -26.391 0.986 1 83.62 256 PRO A N 1
ATOM 1983 C CA . PRO A 1 256 ? -5.652 -26.688 1.389 1 83.62 256 PRO A CA 1
ATOM 1984 C C . PRO A 1 256 ? -5.207 -28.094 0.999 1 83.62 256 PRO A C 1
ATOM 1986 O O . PRO A 1 256 ? -4.008 -28.375 0.909 1 83.62 256 PRO A O 1
ATOM 1989 N N . SER A 1 257 ? -6.117 -28.969 0.971 1 79.69 257 SER A N 1
ATOM 1990 C CA . SER A 1 257 ? -5.91 -30.344 0.573 1 79.69 257 SER A CA 1
ATOM 1991 C C . SER A 1 257 ? -7.184 -30.953 0.001 1 79.69 257 SER A C 1
ATOM 1993 O O . SER A 1 257 ? -8.148 -30.25 -0.281 1 79.69 257 SER A O 1
ATOM 1995 N N . ASN A 1 258 ? -7.086 -32.219 -0.315 1 82.12 258 ASN A N 1
ATOM 1996 C CA . ASN A 1 258 ? -8.227 -32.969 -0.853 1 82.12 258 ASN A CA 1
ATOM 1997 C C . ASN A 1 258 ? -9.141 -33.469 0.259 1 82.12 258 ASN A C 1
ATOM 1999 O O . ASN A 1 258 ? -9.461 -34.656 0.302 1 82.12 258 ASN A O 1
ATOM 2003 N N . GLU A 1 259 ? -9.523 -32.531 1.044 1 86.19 259 GLU A N 1
ATOM 2004 C CA . GLU A 1 259 ? -10.398 -32.906 2.15 1 86.19 259 GLU A CA 1
ATOM 2005 C C . GLU A 1 259 ? -11.859 -32.938 1.719 1 86.19 259 GLU A C 1
ATOM 2007 O O . GLU A 1 259 ? -12.328 -32 1.066 1 86.19 259 GLU A O 1
ATOM 2012 N N . THR A 1 260 ? -12.688 -33.906 2.158 1 91.69 260 THR A N 1
ATOM 2013 C CA . THR A 1 260 ? -14.07 -34.094 1.733 1 91.69 260 THR A CA 1
ATOM 2014 C C . THR A 1 260 ? -14.984 -33.094 2.465 1 91.69 260 THR A C 1
ATOM 2016 O O . THR A 1 260 ? -16.031 -32.719 1.945 1 91.69 260 THR A O 1
ATOM 2019 N N . TYR A 1 261 ? -14.547 -32.719 3.598 1 95.12 261 TYR A N 1
ATOM 2020 C CA . TYR A 1 261 ? -15.383 -31.812 4.379 1 95.12 261 TYR A CA 1
ATOM 2021 C C . TYR A 1 261 ? -15.289 -30.391 3.846 1 95.12 261 TYR A C 1
ATOM 2023 O O . TYR A 1 261 ? -16.141 -29.547 4.152 1 95.12 261 TYR A O 1
ATOM 2031 N N . PHE A 1 262 ? -14.258 -30.094 3.176 1 96.69 262 PHE A N 1
ATOM 2032 C CA . PHE A 1 262 ? -14.039 -28.75 2.623 1 96.69 262 PHE A CA 1
ATOM 2033 C C . PHE A 1 262 ? -14.812 -28.578 1.323 1 96.69 262 PHE A C 1
ATOM 2035 O O . PHE A 1 262 ? -14.391 -29.062 0.272 1 96.69 262 PHE A O 1
ATOM 2042 N N . LYS A 1 263 ? -15.922 -27.828 1.412 1 97.06 263 LYS A N 1
ATOM 2043 C CA . LYS A 1 263 ? -16.797 -27.625 0.26 1 97.06 263 LYS A CA 1
ATOM 2044 C C . LYS A 1 263 ? -16.547 -26.266 -0.383 1 97.06 263 LYS A C 1
ATOM 2046 O O . LYS A 1 263 ? -16.094 -25.328 0.286 1 97.06 263 LYS A O 1
ATOM 2051 N N . ILE A 1 264 ? -16.797 -26.234 -1.695 1 96.12 264 ILE A N 1
ATOM 2052 C CA . ILE A 1 264 ? -16.625 -25 -2.463 1 96.12 264 ILE A CA 1
ATOM 2053 C C . ILE A 1 264 ? -17.797 -24.844 -3.438 1 96.12 264 ILE A C 1
ATOM 2055 O O . ILE A 1 264 ? -18.266 -25.812 -4.031 1 96.12 264 ILE A O 1
ATOM 2059 N N . ALA A 1 265 ? -18.281 -23.641 -3.553 1 95.44 265 ALA A N 1
ATOM 2060 C CA . ALA A 1 265 ? -19.281 -23.312 -4.562 1 95.44 265 ALA A CA 1
ATOM 2061 C C . ALA A 1 265 ? -19.062 -21.906 -5.117 1 95.44 265 ALA A C 1
ATOM 2063 O O . ALA A 1 265 ? -18.75 -20.969 -4.367 1 95.44 265 ALA A O 1
ATOM 2064 N N . GLN A 1 266 ? -19.172 -21.766 -6.406 1 93.06 266 GLN A N 1
AT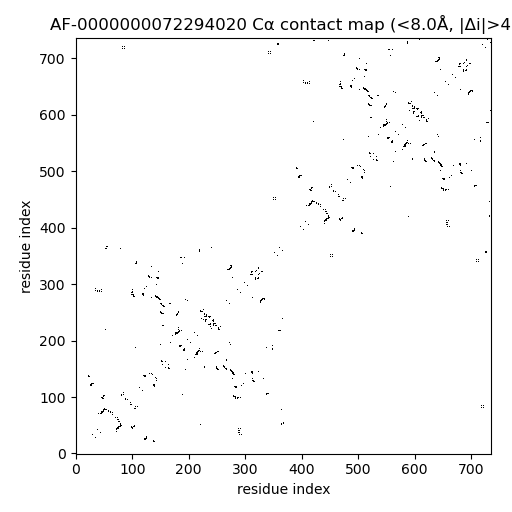OM 2065 C CA . GLN A 1 266 ? -19.094 -20.453 -7.031 1 93.06 266 GLN A CA 1
ATOM 2066 C C . GLN A 1 266 ? -20.344 -19.625 -6.738 1 93.06 266 GLN A C 1
ATOM 2068 O O . GLN A 1 266 ? -21.438 -20.172 -6.566 1 93.06 266 GLN A O 1
ATOM 2073 N N . PRO A 1 267 ? -20.141 -18.297 -6.629 1 93.88 267 PRO A N 1
ATOM 2074 C CA . PRO A 1 267 ? -21.359 -17.469 -6.52 1 93.88 267 PRO A CA 1
ATOM 2075 C C . PRO A 1 267 ? -22.25 -17.562 -7.758 1 93.88 267 PRO A C 1
ATOM 2077 O O . PRO A 1 267 ? -21.75 -17.797 -8.867 1 93.88 267 PRO A O 1
ATOM 2080 N N . ALA A 1 268 ? -23.516 -17.406 -7.52 1 86.75 268 ALA A N 1
ATOM 2081 C CA . ALA A 1 268 ? -24.484 -17.484 -8.617 1 86.75 268 ALA A CA 1
ATOM 2082 C C . ALA A 1 268 ? -24.594 -16.156 -9.352 1 86.75 268 ALA A C 1
ATOM 2084 O O . ALA A 1 268 ? -24.531 -15.094 -8.734 1 86.75 268 ALA A O 1
ATOM 2085 N N . ALA A 1 269 ? -24.672 -16.297 -10.68 1 87.81 269 ALA A N 1
ATOM 2086 C CA . ALA A 1 269 ? -24.984 -15.086 -11.43 1 87.81 269 ALA A CA 1
ATOM 2087 C C . ALA A 1 269 ? -26.188 -14.367 -10.828 1 87.81 269 ALA A C 1
ATOM 2089 O O . ALA A 1 269 ? -27.125 -15.008 -10.328 1 87.81 269 ALA A O 1
ATOM 2090 N N . PRO A 1 270 ? -26.219 -13.133 -10.789 1 89.44 270 PRO A N 1
ATOM 2091 C CA . PRO A 1 270 ? -25.328 -12.219 -11.516 1 89.44 270 PRO A CA 1
ATOM 2092 C C . PRO A 1 270 ? -24.109 -11.82 -10.695 1 89.44 270 PRO A C 1
ATOM 2094 O O . PRO A 1 270 ? -23.438 -10.836 -11.031 1 89.44 270 PRO A O 1
ATOM 2097 N N . GLU A 1 271 ? -23.859 -12.523 -9.617 1 92.38 271 GLU A N 1
ATOM 2098 C CA . GLU A 1 271 ? -22.625 -12.25 -8.875 1 92.38 271 GLU A CA 1
ATOM 2099 C C . GLU A 1 271 ? -21.391 -12.43 -9.766 1 92.38 271 GLU A C 1
ATOM 2101 O O . GLU A 1 271 ? -21.375 -13.312 -10.625 1 92.38 271 GLU A O 1
ATOM 2106 N N . GLN A 1 272 ? -20.531 -11.508 -9.617 1 94.56 272 GLN A N 1
ATOM 2107 C CA . GLN A 1 272 ? -19.25 -11.617 -10.305 1 94.56 272 GLN A CA 1
ATOM 2108 C C . GLN A 1 272 ? -18.109 -11.844 -9.312 1 94.56 272 GLN A C 1
ATOM 2110 O O . GLN A 1 272 ? -18.141 -11.305 -8.195 1 94.56 272 GLN A O 1
ATOM 2115 N N . HIS A 1 273 ? -17.203 -12.703 -9.664 1 96.06 273 HIS A N 1
ATOM 2116 C CA . HIS A 1 273 ? -15.977 -12.891 -8.906 1 96.06 273 HIS A CA 1
ATOM 2117 C C . HIS A 1 273 ? -14.75 -12.812 -9.812 1 96.06 273 HIS A C 1
ATOM 2119 O O . HIS A 1 273 ? -14.852 -12.422 -10.977 1 96.06 273 HIS A O 1
ATOM 2125 N N . MET A 1 274 ? -13.555 -13.039 -9.297 1 95.31 274 MET A N 1
ATOM 2126 C CA . MET A 1 274 ? -12.383 -12.703 -10.094 1 95.31 274 MET A CA 1
ATOM 2127 C C . MET A 1 274 ? -11.656 -13.969 -10.547 1 95.31 274 MET A C 1
ATOM 2129 O O . MET A 1 274 ? -11.781 -15.016 -9.914 1 95.31 274 MET A O 1
ATOM 2133 N N . ALA A 1 275 ? -11.016 -13.898 -11.648 1 94.56 275 ALA A N 1
ATOM 2134 C CA . ALA A 1 275 ? -10.07 -14.875 -12.188 1 94.56 275 ALA A CA 1
ATOM 2135 C C . ALA A 1 275 ? -8.852 -14.18 -12.789 1 94.56 275 ALA A C 1
ATOM 2137 O O . ALA A 1 275 ? -8.891 -12.977 -13.07 1 94.56 275 ALA A O 1
ATOM 2138 N N . TRP A 1 276 ? -7.758 -14.891 -12.844 1 95.44 276 TRP A N 1
ATOM 2139 C CA . TRP A 1 276 ? -6.566 -14.336 -13.469 1 95.44 276 TRP A CA 1
ATOM 2140 C C . TRP A 1 276 ? -5.738 -15.43 -14.133 1 95.44 276 TRP A C 1
ATOM 2142 O O . TRP A 1 276 ? -5.938 -16.609 -13.867 1 95.44 276 TRP A O 1
ATOM 2152 N N . ALA A 1 277 ? -4.945 -15.031 -15.031 1 95.5 277 ALA A N 1
ATOM 2153 C CA . ALA A 1 277 ? -3.949 -15.914 -15.633 1 95.5 277 ALA A CA 1
ATOM 2154 C C . ALA A 1 277 ? -2.576 -15.695 -15.008 1 95.5 277 ALA A C 1
ATOM 2156 O O . ALA A 1 277 ? -1.947 -14.656 -15.211 1 95.5 277 ALA A O 1
ATOM 2157 N N . GLN A 1 278 ? -2.168 -16.703 -14.227 1 96.75 278 GLN A N 1
ATOM 2158 C CA . GLN A 1 278 ? -0.792 -16.641 -13.742 1 96.75 278 GLN A CA 1
ATOM 2159 C C . GLN A 1 278 ? 0.196 -16.578 -14.906 1 96.75 278 GLN A C 1
ATOM 2161 O O . GLN A 1 278 ? 0.064 -17.312 -15.883 1 96.75 278 GLN A O 1
ATOM 2166 N N . THR A 1 279 ? 1.215 -15.688 -14.82 1 98.5 279 THR A N 1
ATOM 2167 C CA . THR A 1 279 ? 1.988 -15.336 -16 1 98.5 279 THR A CA 1
ATOM 2168 C C . THR A 1 279 ? 3.469 -15.633 -15.797 1 98.5 279 THR A C 1
ATOM 2170 O O . THR A 1 279 ? 3.996 -15.453 -14.695 1 98.5 279 THR A O 1
ATOM 2173 N N . ALA A 1 280 ? 4.098 -16.094 -16.859 1 98.88 280 ALA A N 1
ATOM 2174 C CA . ALA A 1 280 ? 5.52 -16.438 -16.828 1 98.88 280 ALA A CA 1
ATOM 2175 C C . ALA A 1 280 ? 6.293 -15.641 -17.875 1 98.88 280 ALA A C 1
ATOM 2177 O O . ALA A 1 280 ? 5.773 -15.359 -18.953 1 98.88 280 ALA A O 1
ATOM 2178 N N . ALA A 1 281 ? 7.508 -15.328 -17.578 1 98.94 281 ALA A N 1
ATOM 2179 C CA . ALA A 1 281 ? 8.445 -14.711 -18.516 1 98.94 281 ALA A CA 1
ATOM 2180 C C . ALA A 1 281 ? 9.883 -15.062 -18.156 1 98.94 281 ALA A C 1
ATOM 2182 O O . ALA A 1 281 ? 10.203 -15.266 -16.969 1 98.94 281 ALA A O 1
ATOM 2183 N N . ALA A 1 282 ? 10.711 -15.164 -19.141 1 98.94 282 ALA A N 1
ATOM 2184 C CA . ALA A 1 282 ? 12.156 -15.273 -18.969 1 98.94 282 ALA A CA 1
ATOM 2185 C C . ALA A 1 282 ? 12.836 -13.922 -19.109 1 98.94 282 ALA A C 1
ATOM 2187 O O . ALA A 1 282 ? 12.461 -13.117 -19.969 1 98.94 282 ALA A O 1
ATOM 2188 N N . PHE A 1 283 ? 13.828 -13.758 -18.281 1 98.94 283 PHE A N 1
ATOM 2189 C CA . PHE A 1 283 ? 14.586 -12.516 -18.375 1 98.94 283 PHE A CA 1
ATOM 2190 C C . PHE A 1 283 ? 15.688 -12.641 -19.422 1 98.94 283 PHE A C 1
ATOM 2192 O O . PHE A 1 283 ? 16.328 -13.695 -19.531 1 98.94 283 PHE A O 1
ATOM 2199 N N . ILE A 1 284 ? 16.016 -11.562 -20.109 1 98.25 284 ILE A N 1
ATOM 2200 C CA . ILE A 1 284 ? 17.031 -11.547 -21.141 1 98.25 284 ILE A CA 1
ATOM 2201 C C . ILE A 1 284 ? 18.406 -11.68 -20.516 1 98.25 284 ILE A C 1
ATOM 2203 O O . ILE A 1 284 ? 19.375 -12.07 -21.188 1 98.25 284 ILE A O 1
ATOM 2207 N N . SER A 1 285 ? 18.516 -11.383 -19.25 1 98.25 285 SER A N 1
ATOM 2208 C CA . SER A 1 285 ? 19.797 -11.43 -18.516 1 98.25 285 SER A CA 1
ATOM 2209 C C . SER A 1 285 ? 20.172 -12.867 -18.172 1 98.25 285 SER A C 1
ATOM 2211 O O . SER A 1 285 ? 21.266 -13.117 -17.672 1 98.25 285 SER A O 1
ATOM 2213 N N . THR A 1 286 ? 19.25 -13.812 -18.406 1 98.56 286 THR A N 1
ATOM 2214 C CA . THR A 1 286 ? 19.547 -15.195 -18.047 1 98.56 286 THR A CA 1
ATOM 2215 C C . THR A 1 286 ? 20.812 -15.688 -18.75 1 98.56 286 THR A C 1
ATOM 2217 O O . THR A 1 286 ? 21.031 -15.367 -19.922 1 98.56 286 THR A O 1
ATOM 2220 N N . LYS A 1 287 ? 21.578 -16.516 -18.047 1 97.75 287 LYS A N 1
ATOM 2221 C CA . LYS A 1 287 ? 22.797 -17.109 -18.609 1 97.75 287 LYS A CA 1
ATOM 2222 C C . LYS A 1 287 ? 22.5 -18.5 -19.203 1 97.75 287 LYS A C 1
ATOM 2224 O O . LYS A 1 287 ? 23.422 -19.172 -19.656 1 97.75 287 LYS A O 1
ATOM 2229 N N . ARG A 1 288 ? 21.344 -18.891 -19.203 1 98.56 288 ARG A N 1
ATOM 2230 C CA . ARG A 1 288 ? 20.922 -20.203 -19.688 1 98.56 288 ARG A CA 1
ATOM 2231 C C . ARG A 1 288 ? 19.641 -20.094 -20.5 1 98.56 288 ARG A C 1
ATOM 2233 O O . ARG A 1 288 ? 18.594 -20.609 -20.078 1 98.56 288 ARG A O 1
ATOM 2240 N N . PRO A 1 289 ? 19.703 -19.406 -21.594 1 98.69 289 PRO A N 1
ATOM 2241 C CA . PRO A 1 289 ? 18.5 -19.125 -22.391 1 98.69 289 PRO A CA 1
ATOM 2242 C C . PRO A 1 289 ? 17.844 -20.391 -22.922 1 98.69 289 PRO A C 1
ATOM 2244 O O . PRO A 1 289 ? 16.609 -20.453 -23.062 1 98.69 289 PRO A O 1
ATOM 2247 N N . ASN A 1 290 ? 18.625 -21.391 -23.234 1 98.88 290 ASN A N 1
ATOM 2248 C CA . ASN A 1 290 ? 18.016 -22.625 -23.719 1 98.88 290 ASN A CA 1
ATOM 2249 C C . ASN A 1 290 ? 17.234 -23.344 -22.625 1 98.88 290 ASN A C 1
ATOM 2251 O O . ASN A 1 290 ? 16.172 -23.922 -22.875 1 98.88 290 ASN A O 1
ATOM 2255 N N . THR A 1 291 ? 17.781 -23.344 -21.422 1 98.94 291 THR A N 1
ATOM 2256 C CA . THR A 1 291 ? 17.078 -23.922 -20.281 1 98.94 291 THR A CA 1
ATOM 2257 C C . THR A 1 291 ? 15.789 -23.156 -20 1 98.94 291 THR A C 1
ATOM 2259 O O . THR A 1 291 ? 14.758 -23.75 -19.672 1 98.94 291 THR A O 1
ATOM 2262 N N . ALA A 1 292 ? 15.852 -21.844 -20.094 1 98.94 292 ALA A N 1
ATOM 2263 C CA . ALA A 1 292 ? 14.664 -21.016 -19.906 1 98.94 292 ALA A CA 1
ATOM 2264 C C . ALA A 1 292 ? 13.602 -21.328 -20.953 1 98.94 292 ALA A C 1
ATOM 2266 O O . ALA A 1 292 ? 12.422 -21.453 -20.625 1 98.94 292 ALA A O 1
ATOM 2267 N N . LYS A 1 293 ? 14.008 -21.469 -22.203 1 98.88 293 LYS A N 1
ATOM 2268 C CA . LYS A 1 293 ? 13.078 -21.844 -23.266 1 98.88 293 LYS A CA 1
ATOM 2269 C C . LYS A 1 293 ? 12.438 -23.203 -22.984 1 98.88 293 LYS A C 1
ATOM 2271 O O . LYS A 1 293 ? 11.234 -23.375 -23.188 1 98.88 293 LYS A O 1
ATOM 2276 N N . LEU A 1 294 ? 13.266 -24.125 -22.516 1 98.94 294 LEU A N 1
ATOM 2277 C CA . LEU A 1 294 ? 12.75 -25.438 -22.172 1 98.94 294 LEU A CA 1
ATOM 2278 C C . LEU A 1 294 ? 11.633 -25.328 -21.141 1 98.94 294 LEU A C 1
ATOM 2280 O O . LEU A 1 294 ? 10.586 -25.953 -21.281 1 98.94 294 LEU A O 1
ATOM 2284 N N . PHE A 1 295 ? 11.844 -24.547 -20.094 1 98.94 295 PHE A N 1
ATOM 2285 C CA . PHE A 1 295 ? 10.852 -24.375 -19.047 1 98.94 295 PHE A CA 1
ATOM 2286 C C . PHE A 1 295 ? 9.555 -23.812 -19.609 1 98.94 295 PHE A C 1
ATOM 2288 O O . PHE A 1 295 ? 8.469 -24.344 -19.344 1 98.94 295 PHE A O 1
ATOM 2295 N N . LEU A 1 296 ? 9.648 -22.719 -20.375 1 98.88 296 LEU A N 1
ATOM 2296 C CA . LEU A 1 296 ? 8.469 -22.078 -20.922 1 98.88 296 LEU A CA 1
ATOM 2297 C C . LEU A 1 296 ? 7.711 -23.016 -21.859 1 98.88 296 LEU A C 1
ATOM 2299 O O . LEU A 1 296 ? 6.477 -23.031 -21.859 1 98.88 296 LEU A O 1
ATOM 2303 N N . ALA A 1 297 ? 8.453 -23.766 -22.641 1 98.81 297 ALA A N 1
ATOM 2304 C CA . ALA A 1 297 ? 7.828 -24.75 -23.531 1 98.81 297 ALA A CA 1
ATOM 2305 C C . ALA A 1 297 ? 7.137 -25.844 -22.719 1 98.81 297 ALA A C 1
ATOM 2307 O O . ALA A 1 297 ? 6.012 -26.234 -23.047 1 98.81 297 ALA A O 1
ATOM 2308 N N . TRP A 1 298 ? 7.77 -26.297 -21.719 1 98.69 298 TRP A N 1
ATOM 2309 C CA . TRP A 1 298 ? 7.246 -27.406 -20.906 1 98.69 298 TRP A CA 1
ATOM 2310 C C . TRP A 1 298 ? 6.016 -26.969 -20.125 1 98.69 298 TRP A C 1
ATOM 2312 O O . TRP A 1 298 ? 4.992 -27.656 -20.125 1 98.69 298 TRP A O 1
ATOM 2322 N N . VAL A 1 299 ? 6.027 -25.812 -19.484 1 97.62 299 VAL A N 1
ATOM 2323 C CA . VAL A 1 299 ? 4.965 -25.375 -18.578 1 97.62 299 VAL A CA 1
ATOM 2324 C C . VAL A 1 299 ? 3.701 -25.078 -19.375 1 97.62 299 VAL A C 1
ATOM 2326 O O . VAL A 1 299 ? 2.598 -25.078 -18.828 1 97.62 299 VAL A O 1
ATOM 2329 N N . THR A 1 300 ? 3.836 -24.859 -20.656 1 97.31 300 THR A N 1
ATOM 2330 C CA . THR A 1 300 ? 2.67 -24.609 -21.5 1 97.31 300 THR A CA 1
ATOM 2331 C C . THR A 1 300 ? 2.33 -25.859 -22.328 1 97.31 300 THR A C 1
ATOM 2333 O O . THR A 1 300 ? 1.405 -25.828 -23.141 1 97.31 300 THR A O 1
ATOM 2336 N N . SER A 1 301 ? 3.027 -26.922 -22.141 1 96.62 301 SER A N 1
ATOM 2337 C CA . SER A 1 301 ? 2.871 -28.125 -22.938 1 96.62 301 SER A CA 1
ATOM 2338 C C . SER A 1 301 ? 1.716 -28.984 -22.438 1 96.62 301 SER A C 1
ATOM 2340 O O . SER A 1 301 ? 1.154 -28.703 -21.375 1 96.62 301 SER A O 1
ATOM 2342 N N . ASP A 1 302 ? 1.426 -30.031 -23.203 1 93.88 302 ASP A N 1
ATOM 2343 C CA . ASP A 1 302 ? 0.448 -31.031 -22.781 1 93.88 302 ASP A CA 1
ATOM 2344 C C . ASP A 1 302 ? 0.92 -31.75 -21.516 1 93.88 302 ASP A C 1
ATOM 2346 O O . ASP A 1 302 ? 0.112 -32.094 -20.656 1 93.88 302 ASP A O 1
ATOM 2350 N N . GLU A 1 303 ? 2.195 -31.969 -21.438 1 94.31 303 GLU A N 1
ATOM 2351 C CA . GLU A 1 303 ? 2.754 -32.75 -20.312 1 94.31 303 GLU A CA 1
ATOM 2352 C C . GLU A 1 303 ? 2.402 -32.094 -18.984 1 94.31 303 GLU A C 1
ATOM 2354 O O . GLU A 1 303 ? 2.029 -32.781 -18.031 1 94.31 303 GLU A O 1
ATOM 2359 N N . TRP A 1 304 ? 2.469 -30.797 -18.922 1 94.94 304 TRP A N 1
ATOM 2360 C CA . TRP A 1 304 ? 2.207 -30.094 -17.672 1 94.94 304 TRP A CA 1
ATOM 2361 C C . TRP A 1 304 ? 0.748 -29.656 -17.594 1 94.94 304 TRP A C 1
ATOM 2363 O O . TRP A 1 304 ? 0.106 -29.828 -16.547 1 94.94 304 TRP A O 1
ATOM 2373 N N . GLN A 1 305 ? 0.177 -29.219 -18.641 1 93.81 305 GLN A N 1
ATOM 2374 C CA . GLN A 1 305 ? -1.13 -28.578 -18.656 1 93.81 305 GLN A CA 1
ATOM 2375 C C . GLN A 1 305 ? -2.254 -29.594 -18.578 1 93.81 305 GLN A C 1
ATOM 2377 O O . GLN A 1 305 ? -3.396 -29.25 -18.266 1 93.81 305 GLN A O 1
ATOM 2382 N N . LYS A 1 306 ? -2.074 -30.828 -18.812 1 84.81 306 LYS A N 1
ATOM 2383 C CA . LYS A 1 306 ? -3.141 -31.812 -18.906 1 84.81 306 LYS A CA 1
ATOM 2384 C C . LYS A 1 306 ? -3.74 -32.125 -17.547 1 84.81 306 LYS A C 1
ATOM 2386 O O . LYS A 1 306 ? -4.852 -32.656 -17.453 1 84.81 306 LYS A O 1
ATOM 2391 N N . ALA A 1 307 ? -3.021 -31.672 -16.562 1 77.56 307 ALA A N 1
ATOM 2392 C CA . ALA A 1 307 ? -3.545 -31.875 -15.211 1 77.56 307 ALA A CA 1
ATOM 2393 C C . ALA A 1 307 ? -4.715 -30.938 -14.938 1 77.56 307 ALA A C 1
ATOM 2395 O O . ALA A 1 307 ? -5.52 -31.188 -14.031 1 77.56 307 ALA A O 1
ATOM 2396 N N . SER A 1 308 ? -4.879 -29.906 -15.586 1 72.62 308 SER A N 1
ATOM 2397 C CA . SER A 1 308 ? -5.949 -28.938 -15.375 1 72.62 308 SER A CA 1
ATOM 2398 C C . SER A 1 308 ? -6.781 -28.75 -16.641 1 72.62 308 SER A C 1
ATOM 2400 O O . SER A 1 308 ? -6.34 -28.094 -17.594 1 72.62 308 SER A O 1
ATOM 2402 N N . THR A 1 309 ? -7.965 -29.391 -16.656 1 70 309 THR A N 1
ATOM 2403 C CA . THR A 1 309 ? -8.734 -29.328 -17.891 1 70 309 THR A CA 1
ATOM 2404 C C . THR A 1 309 ? -9.93 -28.391 -17.75 1 70 309 THR A C 1
ATOM 2406 O O . THR A 1 309 ? -10.656 -28.156 -18.719 1 70 309 THR A O 1
ATOM 2409 N N . SER A 1 310 ? -10.164 -27.969 -16.656 1 67.19 310 SER A N 1
ATOM 2410 C CA . SER A 1 310 ? -11.148 -26.906 -16.453 1 67.19 310 SER A CA 1
ATOM 2411 C C . SER A 1 310 ? -10.492 -25.625 -15.984 1 67.19 310 SER A C 1
ATOM 2413 O O . SER A 1 310 ? -10.094 -25.516 -14.82 1 67.19 310 SER A O 1
ATOM 2415 N N . GLY A 1 311 ? -10.188 -24.766 -17.047 1 82.81 311 GLY A N 1
ATOM 2416 C CA . GLY A 1 311 ? -9.516 -23.5 -16.75 1 82.81 311 GLY A CA 1
ATOM 2417 C C . GLY A 1 311 ? -8.055 -23.5 -17.141 1 82.81 311 GLY A C 1
ATOM 2418 O O . GLY A 1 311 ? -7.203 -23.047 -16.375 1 82.81 311 GLY A O 1
ATOM 2419 N N . SER A 1 312 ? -7.801 -24.125 -18.266 1 90.94 312 SER A N 1
ATOM 2420 C CA . SER A 1 312 ? -6.453 -24.109 -18.812 1 90.94 312 SER A CA 1
ATOM 2421 C C . SER A 1 312 ? -6.219 -22.875 -19.688 1 90.94 312 SER A C 1
ATOM 2423 O O . SER A 1 312 ? -7.141 -22.391 -20.328 1 90.94 312 SER A O 1
ATOM 2425 N N . PRO A 1 313 ? -4.965 -22.359 -19.609 1 93.75 313 PRO A N 1
ATOM 2426 C CA . PRO A 1 313 ? -4.676 -21.281 -20.562 1 93.75 313 PRO A CA 1
ATOM 2427 C C . PRO A 1 313 ? -4.59 -21.766 -22 1 93.75 313 PRO A C 1
ATOM 2429 O O . PRO A 1 313 ? -4.539 -20.953 -22.922 1 93.75 313 PRO A O 1
ATOM 2432 N N . ARG A 1 314 ? -4.547 -23.094 -22.219 1 95.12 314 ARG A N 1
ATOM 2433 C CA . ARG A 1 314 ? -4.598 -23.734 -23.531 1 95.12 314 ARG A CA 1
ATOM 2434 C C . ARG A 1 314 ? -6.035 -23.891 -24.016 1 95.12 314 ARG A C 1
ATOM 2436 O O . ARG A 1 314 ? -6.852 -24.531 -23.344 1 95.12 314 ARG A O 1
ATOM 2443 N N . LYS A 1 315 ? -6.305 -23.328 -25.141 1 92.88 315 LYS A N 1
ATOM 2444 C CA . LYS A 1 315 ? -7.656 -23.375 -25.688 1 92.88 315 LYS A CA 1
ATOM 2445 C C . LYS A 1 315 ? -8.109 -24.812 -25.891 1 92.88 315 LYS A C 1
ATOM 2447 O O . LYS A 1 315 ? -9.234 -25.172 -25.516 1 92.88 315 LYS A O 1
ATOM 2452 N N . SER A 1 316 ? -7.223 -25.641 -26.344 1 93.19 316 SER A N 1
ATOM 2453 C CA . SER A 1 316 ? -7.562 -27.016 -26.703 1 93.19 316 SER A CA 1
ATOM 2454 C C . SER A 1 316 ? -7.785 -27.859 -25.453 1 93.19 316 SER A C 1
ATOM 2456 O O . SER A 1 316 ? -8.445 -28.906 -25.516 1 93.19 316 SER A O 1
ATOM 2458 N N . LEU A 1 317 ? -7.277 -27.391 -24.328 1 92.88 317 LEU A N 1
ATOM 2459 C CA . LEU A 1 317 ? -7.367 -28.188 -23.109 1 92.88 317 LEU A CA 1
ATOM 2460 C C . LEU A 1 317 ? -8.461 -27.641 -22.188 1 92.88 317 LEU A C 1
ATOM 2462 O O . LEU A 1 317 ? -8.844 -28.297 -21.219 1 92.88 317 LEU A O 1
ATOM 2466 N N . ASP A 1 318 ? -8.938 -26.406 -22.453 1 91.38 318 ASP A N 1
ATOM 2467 C CA . ASP A 1 318 ? -9.992 -25.797 -21.656 1 91.38 318 ASP A CA 1
ATOM 2468 C C . ASP A 1 318 ? -11.367 -26.328 -22.062 1 91.38 318 ASP A C 1
ATOM 2470 O O . ASP A 1 318 ? -12.078 -25.672 -22.828 1 91.38 318 ASP A O 1
ATOM 2474 N N . ILE A 1 319 ? -11.695 -27.391 -21.453 1 85.19 319 ILE A N 1
ATOM 2475 C CA . ILE A 1 319 ? -12.953 -28.047 -21.812 1 85.19 319 ILE A CA 1
ATOM 2476 C C . ILE A 1 319 ? -14.125 -27.094 -21.531 1 85.19 319 ILE A C 1
ATOM 2478 O O . ILE A 1 319 ? -14.258 -26.594 -20.422 1 85.19 319 ILE A O 1
ATOM 2482 N N . GLY A 1 320 ? -14.977 -26.875 -22.531 1 82.25 320 GLY A N 1
ATOM 2483 C CA . GLY A 1 320 ? -16.125 -26 -22.422 1 82.25 320 GLY A CA 1
ATOM 2484 C C . GLY A 1 320 ? -15.773 -24.531 -22.578 1 82.25 320 GLY A C 1
ATOM 2485 O O . GLY A 1 320 ? -16.656 -23.672 -22.609 1 82.25 320 GLY A O 1
ATOM 2486 N N . GLY A 1 321 ? -14.508 -24.281 -22.703 1 81.94 321 GLY A N 1
ATOM 2487 C CA . GLY A 1 321 ? -14.07 -22.906 -22.875 1 81.94 321 GLY A CA 1
ATOM 2488 C C . GLY A 1 321 ? -14.398 -22.016 -21.688 1 81.94 321 GLY A C 1
ATOM 2489 O O . GLY A 1 321 ? -14.812 -20.875 -21.859 1 81.94 321 GLY A O 1
ATOM 2490 N N . THR A 1 322 ? -14.305 -22.516 -20.516 1 81.62 322 THR A N 1
ATOM 2491 C CA . THR A 1 322 ? -14.844 -21.891 -19.312 1 81.62 322 THR A CA 1
ATOM 2492 C C . THR A 1 322 ? -14.094 -20.609 -19 1 81.62 322 THR A C 1
ATOM 2494 O O . THR A 1 322 ? -14.656 -19.688 -18.406 1 81.62 322 THR A O 1
ATOM 2497 N N . VAL A 1 323 ? -12.953 -20.484 -19.484 1 83.12 323 VAL A N 1
ATOM 2498 C CA . VAL A 1 323 ? -12.141 -19.312 -19.188 1 83.12 323 VAL A CA 1
ATOM 2499 C C . VAL A 1 323 ? -12.805 -18.062 -19.766 1 83.12 323 VAL A C 1
ATOM 2501 O O . VAL A 1 323 ? -12.828 -17 -19.125 1 83.12 323 VAL A O 1
ATOM 2504 N N . TYR A 1 324 ? -13.398 -18.172 -20.938 1 81.75 324 TYR A N 1
ATOM 2505 C CA . TYR A 1 324 ? -13.922 -16.969 -21.562 1 81.75 324 TYR A CA 1
ATOM 2506 C C . TYR A 1 324 ? -15.438 -17.031 -21.703 1 81.75 324 TYR A C 1
ATOM 2508 O O . TYR A 1 324 ? -16.078 -16.078 -22.141 1 81.75 324 TYR A O 1
ATOM 2516 N N . THR A 1 325 ? -16 -18.172 -21.281 1 82.12 325 THR A N 1
ATOM 2517 C CA . THR A 1 325 ? -17.453 -18.281 -21.453 1 82.12 325 THR A CA 1
ATOM 2518 C C . THR A 1 325 ? -18.156 -18.109 -20.109 1 82.12 325 THR A C 1
ATOM 2520 O O . THR A 1 325 ? -19.391 -18.031 -20.062 1 82.12 325 THR A O 1
ATOM 2523 N N . SER A 1 326 ? -17.375 -18.016 -19.109 1 85.31 326 SER A N 1
ATOM 2524 C CA . SER A 1 326 ? -17.984 -17.844 -17.797 1 85.31 326 SER A CA 1
ATOM 2525 C C . SER A 1 326 ? -18.812 -16.562 -17.719 1 85.31 326 SER A C 1
ATOM 2527 O O . SER A 1 326 ? -18.391 -15.523 -18.25 1 85.31 326 SER A O 1
ATOM 2529 N N . ASN A 1 327 ? -19.922 -16.656 -17.031 1 84.94 327 ASN A N 1
ATOM 2530 C CA . ASN A 1 327 ? -20.766 -15.484 -16.828 1 84.94 327 ASN A CA 1
ATOM 2531 C C . ASN A 1 327 ? -20.531 -14.859 -15.453 1 84.94 327 ASN A C 1
ATOM 2533 O O . ASN A 1 327 ? -21.219 -13.914 -15.07 1 84.94 327 ASN A O 1
ATOM 2537 N N . THR A 1 328 ? -19.594 -15.375 -14.742 1 89.31 328 THR A N 1
ATOM 2538 C CA . THR A 1 328 ? -19.375 -14.852 -13.398 1 89.31 328 THR A CA 1
ATOM 2539 C C . THR A 1 328 ? -17.922 -14.406 -13.227 1 89.31 328 THR A C 1
ATOM 2541 O O . THR A 1 328 ? -17.562 -13.875 -12.18 1 89.31 328 THR A O 1
ATOM 2544 N N . THR A 1 329 ? -17.078 -14.688 -14.219 1 87.75 329 THR A N 1
ATOM 2545 C CA . THR A 1 329 ? -15.68 -14.281 -14.102 1 87.75 329 THR A CA 1
ATOM 2546 C C . THR A 1 329 ? -15.156 -13.75 -15.438 1 87.75 329 THR A C 1
ATOM 2548 O O . THR A 1 329 ? -15.742 -14.016 -16.484 1 87.75 329 THR A O 1
ATOM 2551 N N . GLN A 1 330 ? -14.117 -12.93 -15.328 1 81.69 330 GLN A N 1
ATOM 2552 C CA . GLN A 1 330 ? -13.352 -12.453 -16.484 1 81.69 330 GLN A CA 1
ATOM 2553 C C . GLN A 1 330 ? -11.875 -12.297 -16.141 1 81.69 330 GLN A C 1
A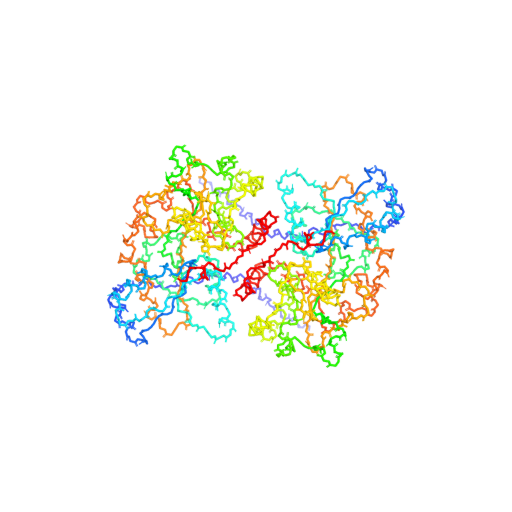TOM 2555 O O . GLN A 1 330 ? -11.531 -11.555 -15.211 1 81.69 330 GLN A O 1
ATOM 2560 N N . THR A 1 331 ? -11.008 -12.945 -16.906 1 84.88 331 THR A N 1
ATOM 2561 C CA . THR A 1 331 ? -9.57 -12.867 -16.641 1 84.88 331 THR A CA 1
ATOM 2562 C C . THR A 1 331 ? -9 -11.555 -17.156 1 84.88 331 THR A C 1
ATOM 2564 O O . THR A 1 331 ? -8.094 -10.984 -16.547 1 84.88 331 THR A O 1
ATOM 2567 N N . SER A 1 332 ? -9.562 -11.023 -18.203 1 87.56 332 SER A N 1
ATOM 2568 C CA . SER A 1 332 ? -9 -9.852 -18.859 1 87.56 332 SER A CA 1
ATOM 2569 C C . SER A 1 332 ? -9.133 -8.609 -17.984 1 87.56 332 SER A C 1
ATOM 2571 O O . SER A 1 332 ? -8.273 -7.719 -18.031 1 87.56 332 SER A O 1
ATOM 2573 N N . GLN A 1 333 ? -10.117 -8.586 -17.203 1 92.56 333 GLN A N 1
ATOM 2574 C CA . GLN A 1 333 ? -10.359 -7.395 -16.406 1 92.56 333 GLN A CA 1
ATOM 2575 C C . GLN A 1 333 ? -9.344 -7.285 -15.266 1 92.56 333 GLN A C 1
ATOM 2577 O O . GLN A 1 333 ? -8.969 -6.18 -14.867 1 92.56 333 GLN A O 1
ATOM 2582 N N . PHE A 1 334 ? -8.891 -8.422 -14.805 1 96.25 334 PHE A N 1
ATOM 2583 C CA . PHE A 1 334 ? -7.852 -8.352 -13.781 1 96.25 334 PHE A CA 1
ATOM 2584 C C . PHE A 1 334 ? -6.566 -7.762 -14.352 1 96.25 334 PHE A C 1
ATOM 2586 O O . PHE A 1 334 ? -5.898 -6.961 -13.695 1 96.25 334 PHE A O 1
ATOM 2593 N N . ARG A 1 335 ? -6.207 -8.188 -15.531 1 94.62 335 ARG A N 1
ATOM 2594 C CA . ARG A 1 335 ? -5.012 -7.645 -16.172 1 94.62 335 ARG A CA 1
ATOM 2595 C C . ARG A 1 335 ? -5.109 -6.129 -16.312 1 94.62 335 ARG A C 1
ATOM 2597 O O . ARG A 1 335 ? -4.145 -5.41 -16.062 1 94.62 335 ARG A O 1
ATOM 2604 N N . GLN A 1 336 ? -6.25 -5.66 -16.75 1 94.75 336 GLN A N 1
ATOM 2605 C CA . GLN A 1 336 ? -6.461 -4.223 -16.875 1 94.75 336 GLN A CA 1
ATOM 2606 C C . GLN A 1 336 ? -6.359 -3.525 -15.523 1 94.75 336 GLN A C 1
ATOM 2608 O O . GLN A 1 336 ? -5.715 -2.482 -15.406 1 94.75 336 GLN A O 1
ATOM 2613 N N . PHE A 1 337 ? -6.98 -4.105 -14.57 1 97.5 337 PHE A N 1
ATOM 2614 C CA . PHE A 1 337 ? -6.938 -3.586 -13.203 1 97.5 337 PHE A CA 1
ATOM 2615 C C . PHE A 1 337 ? -5.5 -3.439 -12.727 1 97.5 337 PHE A C 1
ATOM 2617 O O . PHE A 1 337 ? -5.113 -2.387 -12.219 1 97.5 337 PHE A O 1
ATOM 2624 N N . MET A 1 338 ? -4.711 -4.449 -12.945 1 97.94 338 MET A N 1
ATOM 2625 C CA . MET A 1 338 ? -3.344 -4.488 -12.438 1 97.94 338 MET A CA 1
ATOM 2626 C C . MET A 1 338 ? -2.475 -3.439 -13.125 1 97.94 338 MET A C 1
ATOM 2628 O O . MET A 1 338 ? -1.538 -2.912 -12.523 1 97.94 338 MET A O 1
ATOM 2632 N N . GLN A 1 339 ? -2.799 -3.104 -14.344 1 96.56 339 GLN A N 1
ATOM 2633 C CA . GLN A 1 339 ? -1.99 -2.154 -15.102 1 96.56 339 GLN A CA 1
ATOM 2634 C C . GLN A 1 339 ? -2.17 -0.734 -14.57 1 96.56 339 GLN A C 1
ATOM 2636 O O . GLN A 1 339 ? -1.28 0.106 -14.719 1 96.56 339 GLN A O 1
ATOM 2641 N N . ASP A 1 340 ? -3.264 -0.466 -14.008 1 97.25 340 ASP A N 1
ATOM 2642 C CA . ASP A 1 340 ? -3.535 0.846 -13.43 1 97.25 340 ASP A CA 1
ATOM 2643 C C . ASP A 1 340 ? -3.166 0.88 -11.945 1 97.25 340 ASP A C 1
ATOM 2645 O O . ASP A 1 340 ? -4.043 0.899 -11.078 1 97.25 340 ASP A O 1
ATOM 2649 N N . ARG A 1 341 ? -1.883 0.996 -11.727 1 97.88 341 ARG A N 1
ATOM 2650 C CA . ARG A 1 341 ? -1.384 0.868 -10.367 1 97.88 341 ARG A CA 1
ATOM 2651 C C . ARG A 1 341 ? -1.873 2.02 -9.492 1 97.88 341 ARG A C 1
ATOM 2653 O O . ARG A 1 341 ? -2.039 1.86 -8.281 1 97.88 341 ARG A O 1
ATOM 2660 N N . THR A 1 342 ? -2.129 3.197 -10.062 1 96.94 342 THR A N 1
ATOM 2661 C CA . THR A 1 342 ? -2.725 4.301 -9.312 1 96.94 342 THR A CA 1
ATOM 2662 C C . THR A 1 342 ? -4.086 3.896 -8.75 1 96.94 342 THR A C 1
ATOM 2664 O O . THR A 1 342 ? -4.371 4.133 -7.574 1 96.94 342 THR A O 1
ATOM 2667 N N . ARG A 1 343 ? -4.844 3.232 -9.555 1 96.69 343 ARG A N 1
ATOM 2668 C CA . ARG A 1 343 ? -6.168 2.781 -9.125 1 96.69 343 ARG A CA 1
ATOM 2669 C C . ARG A 1 343 ? -6.055 1.655 -8.102 1 96.69 343 ARG A C 1
ATOM 2671 O O . ARG A 1 343 ? -6.82 1.612 -7.137 1 96.69 343 ARG A O 1
ATOM 2678 N N . VAL A 1 344 ? -5.133 0.732 -8.312 1 98.44 344 VAL A N 1
ATOM 2679 C CA . VAL A 1 344 ? -4.914 -0.36 -7.367 1 98.44 344 VAL A CA 1
ATOM 2680 C C . VAL A 1 344 ? -4.582 0.206 -5.988 1 98.44 344 VAL A C 1
ATOM 2682 O O . VAL A 1 344 ? -5.164 -0.211 -4.98 1 98.44 344 VAL A O 1
ATOM 2685 N N . GLU A 1 345 ? -3.682 1.169 -5.945 1 97.88 345 GLU A N 1
ATOM 2686 C CA . GLU A 1 345 ? -3.297 1.758 -4.664 1 97.88 345 GLU A CA 1
ATOM 2687 C C . GLU A 1 345 ? -4.469 2.496 -4.023 1 97.88 345 GLU A C 1
ATOM 2689 O O . GLU A 1 345 ? -4.645 2.451 -2.803 1 97.88 345 GLU A O 1
ATOM 2694 N N . TRP A 1 346 ? -5.238 3.201 -4.832 1 97.56 346 TRP A N 1
ATOM 2695 C CA . TRP A 1 346 ? -6.43 3.865 -4.312 1 97.56 346 TRP A CA 1
ATOM 2696 C C . TRP A 1 346 ? -7.352 2.867 -3.623 1 97.56 346 TRP A C 1
ATOM 2698 O O . TRP A 1 346 ? -7.797 3.1 -2.496 1 97.56 346 TRP A O 1
ATOM 2708 N N . TRP A 1 347 ? -7.625 1.736 -4.234 1 98.62 347 TRP A N 1
ATOM 2709 C CA . TRP A 1 347 ? -8.477 0.707 -3.65 1 98.62 347 TRP A CA 1
ATOM 2710 C C . TRP A 1 347 ? -7.875 0.167 -2.357 1 98.62 347 TRP A C 1
ATOM 2712 O O . TRP A 1 347 ? -8.578 -0.01 -1.362 1 98.62 347 TRP A O 1
ATOM 2722 N N . LYS A 1 348 ? -6.582 -0.1 -2.381 1 98.56 348 LYS A N 1
ATOM 2723 C CA . LYS A 1 348 ? -5.922 -0.61 -1.182 1 98.56 348 LYS A CA 1
ATOM 2724 C C . LYS A 1 348 ? -6.113 0.341 -0.003 1 98.56 348 LYS A C 1
ATOM 2726 O O . LYS A 1 348 ? -6.367 -0.098 1.121 1 98.56 348 LYS A O 1
ATOM 2731 N N . LEU A 1 349 ? -5.996 1.605 -0.262 1 98.12 349 LEU A N 1
ATOM 2732 C CA . LEU A 1 349 ? -6.152 2.598 0.795 1 98.12 349 LEU A CA 1
ATOM 2733 C C . LEU A 1 349 ? -7.598 2.654 1.276 1 98.12 349 LEU A C 1
ATOM 2735 O O . LEU A 1 349 ? -7.855 2.896 2.457 1 98.12 349 LEU A O 1
ATOM 2739 N N . GLN A 1 350 ? -8.602 2.396 0.344 1 98.62 350 GLN A N 1
ATOM 2740 C CA . GLN A 1 350 ? -9.992 2.291 0.772 1 98.62 350 GLN A CA 1
ATOM 2741 C C . GLN A 1 350 ? -10.18 1.141 1.758 1 98.62 350 GLN A C 1
ATOM 2743 O O . GLN A 1 350 ? -10.812 1.307 2.801 1 98.62 350 GLN A O 1
ATOM 2748 N N . TYR A 1 351 ? -9.633 0.024 1.453 1 98.81 351 TYR A N 1
ATOM 2749 C CA . TYR A 1 351 ? -9.742 -1.134 2.334 1 98.81 351 TYR A CA 1
ATOM 2750 C C . TYR A 1 351 ? -9.07 -0.866 3.674 1 98.81 351 TYR A C 1
ATOM 2752 O O . TYR A 1 351 ? -9.641 -1.14 4.73 1 98.81 351 TYR A O 1
ATOM 2760 N N . GLU A 1 352 ? -7.895 -0.334 3.594 1 98.38 352 GLU A N 1
ATOM 2761 C CA . GLU A 1 352 ? -7.121 -0.062 4.805 1 98.38 352 GLU A CA 1
ATOM 2762 C C . GLU A 1 352 ? -7.863 0.902 5.727 1 98.38 352 GLU A C 1
ATOM 2764 O O . GLU A 1 352 ? -7.793 0.776 6.949 1 98.38 352 GLU A O 1
ATOM 2769 N N . THR A 1 353 ? -8.547 1.854 5.16 1 98 353 THR A N 1
ATOM 2770 C CA . THR A 1 353 ? -9.289 2.84 5.941 1 98 353 THR A CA 1
ATOM 2771 C C . THR A 1 353 ? -10.328 2.16 6.828 1 98 353 THR A C 1
ATOM 2773 O O . THR A 1 353 ? -10.609 2.627 7.934 1 98 353 THR A O 1
ATOM 2776 N N . THR A 1 354 ? -10.859 1.049 6.379 1 98.19 354 THR A N 1
ATOM 2777 C CA . THR A 1 354 ? -11.852 0.309 7.148 1 98.19 354 THR A CA 1
ATOM 2778 C C . THR A 1 354 ? -11.18 -0.76 8.008 1 98.19 354 THR A C 1
ATOM 2780 O O . THR A 1 354 ? -11.539 -0.933 9.18 1 98.19 354 THR A O 1
ATOM 2783 N N . LEU A 1 355 ? -10.148 -1.408 7.449 1 97.88 355 LEU A N 1
ATOM 2784 C CA . LEU A 1 355 ? -9.664 -2.643 8.055 1 97.88 355 LEU A CA 1
ATOM 2785 C C . LEU A 1 355 ? -8.352 -2.398 8.805 1 97.88 355 LEU A C 1
ATOM 2787 O O . LEU A 1 355 ? -7.922 -3.24 9.594 1 97.88 355 LEU A O 1
ATOM 2791 N N . GLY A 1 356 ? -7.699 -1.235 8.547 1 96.5 356 GLY A N 1
ATOM 2792 C CA . GLY A 1 356 ? -6.324 -1.055 8.977 1 96.5 356 GLY A CA 1
ATOM 2793 C C . GLY A 1 356 ? -5.32 -1.755 8.078 1 96.5 356 GLY A C 1
ATOM 2794 O O . GLY A 1 356 ? -5.699 -2.467 7.148 1 96.5 356 GLY A O 1
ATOM 2795 N N . PRO A 1 357 ? -4.016 -1.474 8.25 1 96.5 357 PRO A N 1
ATOM 2796 C CA . PRO A 1 357 ? -3.006 -2.227 7.508 1 96.5 357 PRO A CA 1
ATOM 2797 C C . PRO A 1 357 ? -3.047 -3.725 7.801 1 96.5 357 PRO A C 1
ATOM 2799 O O . PRO A 1 357 ? -3.58 -4.137 8.836 1 96.5 357 PRO A O 1
ATOM 2802 N N . ALA A 1 358 ? -2.535 -4.496 6.867 1 96.56 358 ALA A N 1
ATOM 2803 C CA . ALA A 1 358 ? -2.484 -5.941 7.09 1 96.56 358 ALA A CA 1
ATOM 2804 C C . ALA A 1 358 ? -1.576 -6.285 8.266 1 96.56 358 ALA A C 1
ATOM 2806 O O . ALA A 1 358 ? -0.441 -5.809 8.344 1 96.56 358 ALA A O 1
ATOM 2807 N N . GLN A 1 359 ? -2.082 -7.082 9.148 1 93.81 359 GLN A N 1
ATOM 2808 C CA . GLN A 1 359 ? -1.344 -7.488 10.344 1 93.81 359 GLN A CA 1
ATOM 2809 C C . GLN A 1 359 ? -0.862 -8.93 10.227 1 93.81 359 GLN A C 1
ATOM 2811 O O . GLN A 1 359 ? -1.479 -9.742 9.531 1 93.81 359 GLN A O 1
ATOM 2816 N N . GLY A 1 360 ? 0.254 -9.219 10.906 1 90.31 360 GLY A N 1
ATOM 2817 C CA . GLY A 1 360 ? 0.737 -10.586 10.977 1 90.31 360 GLY A CA 1
ATOM 2818 C C . GLY A 1 360 ? 2.002 -10.82 10.172 1 90.31 360 GLY A C 1
ATOM 2819 O O . GLY A 1 360 ? 2.396 -9.969 9.375 1 90.31 360 GLY A O 1
ATOM 2820 N N . VAL A 1 361 ? 2.578 -12 10.32 1 88.44 361 VAL A N 1
ATOM 2821 C CA . VAL A 1 361 ? 3.807 -12.367 9.625 1 88.44 361 VAL A CA 1
ATOM 2822 C C . VAL A 1 361 ? 3.482 -12.836 8.211 1 88.44 361 VAL A C 1
ATOM 2824 O O . VAL A 1 361 ? 2.312 -13.016 7.859 1 88.44 361 VAL A O 1
ATOM 2827 N N . SER A 1 362 ? 4.504 -12.961 7.461 1 91.25 362 SER A N 1
ATOM 2828 C CA . SER A 1 362 ? 4.344 -13.5 6.113 1 91.25 362 SER A CA 1
ATOM 2829 C C . SER A 1 362 ? 3.738 -14.906 6.148 1 91.25 362 SER A C 1
ATOM 2831 O O . SER A 1 362 ? 4.094 -15.719 7.004 1 91.25 362 SER A O 1
ATOM 2833 N N . PRO A 1 363 ? 2.854 -15.156 5.23 1 90.56 363 PRO A N 1
ATOM 2834 C CA . PRO A 1 363 ? 2.309 -16.516 5.188 1 90.56 363 PRO A CA 1
ATOM 2835 C C . PRO A 1 363 ? 3.391 -17.578 5.016 1 90.56 363 PRO A C 1
ATOM 2837 O O . PRO A 1 363 ? 3.232 -18.703 5.484 1 90.56 363 PRO A O 1
ATOM 2840 N N . LEU A 1 364 ? 4.465 -17.219 4.383 1 91.94 364 LEU A N 1
ATOM 2841 C CA . LEU A 1 364 ? 5.523 -18.203 4.168 1 91.94 364 LEU A CA 1
ATOM 2842 C C . LEU A 1 364 ? 6.309 -18.438 5.453 1 91.94 364 LEU A C 1
ATOM 2844 O O . LEU A 1 364 ? 7.031 -19.438 5.566 1 91.94 364 LEU A O 1
ATOM 2848 N N . ALA A 1 365 ? 6.234 -17.516 6.379 1 87.06 365 ALA A N 1
ATOM 2849 C CA . ALA A 1 365 ? 6.793 -17.781 7.703 1 87.06 365 ALA A CA 1
ATOM 2850 C C . ALA A 1 365 ? 5.957 -18.812 8.453 1 87.06 365 ALA A C 1
ATOM 2852 O O . ALA A 1 365 ? 6.492 -19.594 9.242 1 87.06 365 ALA A O 1
ATOM 2853 N N . LEU A 1 366 ? 4.672 -18.844 8.141 1 83.06 366 LEU A N 1
ATOM 2854 C CA . LEU A 1 366 ? 3.742 -19.766 8.789 1 83.06 366 LEU A CA 1
ATOM 2855 C C . LEU A 1 366 ? 3.738 -21.125 8.094 1 83.06 366 LEU A C 1
ATOM 2857 O O . LEU A 1 366 ? 3.604 -22.156 8.75 1 83.06 366 LEU A O 1
ATOM 2861 N N . TYR A 1 367 ? 3.875 -20.984 6.773 1 84.12 367 TYR A N 1
ATOM 2862 C CA . TYR A 1 367 ? 3.803 -22.172 5.941 1 84.12 367 TYR A CA 1
ATOM 2863 C C . TYR A 1 367 ? 4.969 -22.234 4.965 1 84.12 367 TYR A C 1
ATOM 2865 O O . TYR A 1 367 ? 4.781 -22.078 3.754 1 84.12 367 TYR A O 1
ATOM 2873 N N . PRO A 1 368 ? 6.113 -22.578 5.461 1 86.5 368 PRO A N 1
ATOM 2874 C CA . PRO A 1 368 ? 7.312 -22.547 4.617 1 86.5 368 PRO A CA 1
ATOM 2875 C C . PRO A 1 368 ? 7.332 -23.641 3.566 1 86.5 368 PRO A C 1
ATOM 2877 O O . PRO A 1 368 ? 6.734 -24.703 3.768 1 86.5 368 PRO A O 1
ATOM 2880 N N . MET B 1 1 ? -24.375 11.367 -66.062 1 22.67 1 MET B N 1
ATOM 2881 C CA . MET B 1 1 ? -23.047 10.977 -65.562 1 22.67 1 MET B CA 1
ATOM 2882 C C . MET B 1 1 ? -22.531 11.961 -64.5 1 22.67 1 MET B C 1
ATOM 2884 O O . MET B 1 1 ? -21.609 12.734 -64.75 1 22.67 1 MET B O 1
ATOM 2888 N N . ARG B 1 2 ? -23.469 12.578 -63.844 1 27.14 2 ARG B N 1
ATOM 2889 C CA . ARG B 1 2 ? -23.359 13.734 -62.969 1 27.14 2 ARG B CA 1
ATOM 2890 C C . ARG B 1 2 ? -22.469 13.43 -61.75 1 27.14 2 ARG B C 1
ATOM 2892 O O . ARG B 1 2 ? -22.672 12.43 -61.062 1 27.14 2 ARG B O 1
ATOM 2899 N N . PHE B 1 3 ? -21.188 13.93 -61.906 1 29.91 3 PHE B N 1
ATOM 2900 C CA . PHE B 1 3 ? -20 13.805 -61.062 1 29.91 3 PHE B CA 1
ATOM 2901 C C . PHE B 1 3 ? -20.281 14.227 -59.625 1 29.91 3 PHE B C 1
ATOM 2903 O O . PHE B 1 3 ? -20.75 15.352 -59.406 1 29.91 3 PHE B O 1
ATOM 2910 N N . PRO B 1 4 ? -20.688 13.258 -58.781 1 31.41 4 PRO B N 1
ATOM 2911 C CA . PRO B 1 4 ? -21.141 13.609 -57.438 1 31.41 4 PRO B CA 1
ATOM 2912 C C . PRO B 1 4 ? -20.109 14.414 -56.656 1 31.41 4 PRO B C 1
ATOM 2914 O O . PRO B 1 4 ? -18.906 14.328 -56.938 1 31.41 4 PRO B O 1
ATOM 2917 N N . THR B 1 5 ? -20.562 15.578 -56.219 1 32.22 5 THR B N 1
ATOM 2918 C CA . THR B 1 5 ? -19.875 16.625 -55.5 1 32.22 5 THR B CA 1
ATOM 2919 C C . THR B 1 5 ? -19.109 16.047 -54.312 1 32.22 5 THR B C 1
ATOM 2921 O O . THR B 1 5 ? -19.594 15.156 -53.625 1 32.22 5 THR B O 1
ATOM 2924 N N . ALA B 1 6 ? -17.719 16.172 -54.312 1 31.22 6 ALA B N 1
ATOM 2925 C CA . ALA B 1 6 ? -16.578 15.875 -53.438 1 31.22 6 ALA B CA 1
ATOM 2926 C C . ALA B 1 6 ? -16.812 16.375 -52.031 1 31.22 6 ALA B C 1
ATOM 2928 O O . ALA B 1 6 ? -16.906 17.578 -51.781 1 31.22 6 ALA B O 1
ATOM 2929 N N . GLY B 1 7 ? -17.734 15.766 -51.281 1 28.98 7 GLY B N 1
ATOM 2930 C CA . GLY B 1 7 ? -17.922 16.25 -49.938 1 28.98 7 GLY B CA 1
ATOM 2931 C C . GLY B 1 7 ? -16.625 16.359 -49.156 1 28.98 7 GLY B C 1
ATOM 2932 O O . GLY B 1 7 ? -15.852 15.406 -49.125 1 28.98 7 GLY B O 1
ATOM 2933 N N . ALA B 1 8 ? -16.078 17.578 -49.031 1 30.19 8 ALA B N 1
ATOM 2934 C CA . ALA B 1 8 ? -14.867 17.969 -48.312 1 30.19 8 ALA B CA 1
ATOM 2935 C C . ALA B 1 8 ? -14.906 17.438 -46.875 1 30.19 8 ALA B C 1
ATOM 2937 O O . ALA B 1 8 ? -15.859 17.688 -46.125 1 30.19 8 ALA B O 1
ATOM 2938 N N . LEU B 1 9 ? -14.289 16.266 -46.688 1 29.25 9 LEU B N 1
ATOM 2939 C CA . LEU B 1 9 ? -14.023 15.719 -45.375 1 29.25 9 LEU B CA 1
ATOM 2940 C C . LEU B 1 9 ? -13.359 16.766 -44.469 1 29.25 9 LEU B C 1
ATOM 2942 O O . LEU B 1 9 ? -12.266 17.234 -44.781 1 29.25 9 LEU B O 1
ATOM 2946 N N . ALA B 1 10 ? -14.234 17.641 -43.812 1 32.34 10 ALA B N 1
ATOM 2947 C CA . ALA B 1 10 ? -13.75 18.562 -42.781 1 32.34 10 ALA B CA 1
ATOM 2948 C C . ALA B 1 10 ? -12.844 17.844 -41.812 1 32.34 10 ALA B C 1
ATOM 2950 O O . ALA B 1 10 ? -13.273 16.891 -41.125 1 32.34 10 ALA B O 1
ATOM 2951 N N . LEU B 1 11 ? -11.578 17.766 -42.125 1 30.7 11 LEU B N 1
ATOM 2952 C CA . LEU B 1 11 ? -10.562 17.375 -41.156 1 30.7 11 LEU B CA 1
ATOM 2953 C C . LEU B 1 11 ? -10.734 18.125 -39.844 1 30.7 11 LEU B C 1
ATOM 2955 O O . LEU B 1 11 ? -10.477 19.328 -39.781 1 30.7 11 LEU B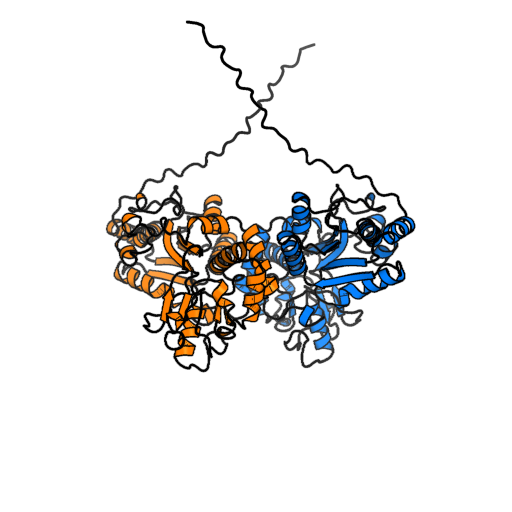 O 1
ATOM 2959 N N . SER B 1 12 ? -11.906 17.969 -39.219 1 30.58 12 SER B N 1
ATOM 2960 C CA . SER B 1 12 ? -11.969 18.594 -37.906 1 30.58 12 SER B CA 1
ATOM 2961 C C . SER B 1 12 ? -10.703 18.344 -37.094 1 30.58 12 SER B C 1
ATOM 2963 O O . SER B 1 12 ? -10.211 17.203 -37.062 1 30.58 12 SER B O 1
ATOM 2965 N N . SER B 1 13 ? -9.82 19.328 -37.094 1 31.69 13 SER B N 1
ATOM 2966 C CA . SER B 1 13 ? -8.594 19.484 -36.312 1 31.69 13 SER B CA 1
ATOM 2967 C C . SER B 1 13 ? -8.805 19.078 -34.844 1 31.69 13 SER B C 1
ATOM 2969 O O . SER B 1 13 ? -9.727 19.547 -34.188 1 31.69 13 SER B O 1
ATOM 2971 N N . ILE B 1 14 ? -8.594 17.859 -34.531 1 35.78 14 ILE B N 1
ATOM 2972 C CA . ILE B 1 14 ? -8.523 17.234 -33.219 1 35.78 14 ILE B CA 1
ATOM 2973 C C . ILE B 1 14 ? -7.629 18.062 -32.281 1 35.78 14 ILE B C 1
ATOM 2975 O O . ILE B 1 14 ? -7.32 17.641 -31.172 1 35.78 14 ILE B O 1
ATOM 2979 N N . PHE B 1 15 ? -7.004 19.094 -32.844 1 35.06 15 PHE B N 1
ATOM 2980 C CA . PHE B 1 15 ? -6.113 19.719 -31.875 1 35.06 15 PHE B CA 1
ATOM 2981 C C . PHE B 1 15 ? -6.91 20.375 -30.75 1 35.06 15 PHE B C 1
ATOM 2983 O O . PHE B 1 15 ? -7.109 21.594 -30.766 1 35.06 15 PHE B O 1
ATOM 2990 N N . GLY B 1 16 ? -7.988 19.859 -30.375 1 34.16 16 GLY B N 1
ATOM 2991 C CA . GLY B 1 16 ? -8.469 20.578 -29.203 1 34.16 16 GLY B CA 1
ATOM 2992 C C . GLY B 1 16 ? -7.434 20.672 -28.094 1 34.16 16 GLY B C 1
ATOM 2993 O O . GLY B 1 16 ? -7.141 19.672 -27.422 1 34.16 16 GLY B O 1
ATOM 2994 N N . THR B 1 17 ? -6.391 21.422 -28.312 1 35.47 17 THR B N 1
ATOM 2995 C CA . THR B 1 17 ? -5.637 21.875 -27.156 1 35.47 17 THR B CA 1
ATOM 2996 C C . THR B 1 17 ? -6.578 22.297 -26.031 1 35.47 17 THR B C 1
ATOM 2998 O O . THR B 1 17 ? -7.391 23.219 -26.203 1 35.47 17 THR B O 1
ATOM 3001 N N . SER B 1 18 ? -7.094 21.406 -25.297 1 36.06 18 SER B N 1
ATOM 3002 C CA . SER B 1 18 ? -7.684 21.875 -24.062 1 36.06 18 SER B CA 1
ATOM 3003 C C . SER B 1 18 ? -6.793 22.922 -23.391 1 36.06 18 SER B C 1
ATOM 3005 O O . SER B 1 18 ? -5.711 22.594 -22.891 1 36.06 18 SER B O 1
ATOM 3007 N N . PHE B 1 19 ? -6.672 24.062 -23.922 1 35.06 19 PHE B N 1
ATOM 3008 C CA . PHE B 1 19 ? -6.152 25.125 -23.062 1 35.06 19 PHE B CA 1
ATOM 3009 C C . PHE B 1 19 ? -6.668 24.953 -21.625 1 35.06 19 PHE B C 1
ATOM 3011 O O . PHE B 1 19 ? -7.879 24.859 -21.406 1 35.06 19 PHE B O 1
ATOM 3018 N N . ALA B 1 20 ? -5.898 24.359 -20.844 1 43.31 20 ALA B N 1
ATOM 3019 C CA . ALA B 1 20 ? -6.191 24.484 -19.406 1 43.31 20 ALA B CA 1
ATOM 3020 C C . ALA B 1 20 ? -6.82 25.828 -19.094 1 43.31 20 ALA B C 1
ATOM 3022 O O . ALA B 1 20 ? -6.184 26.875 -19.25 1 43.31 20 ALA B O 1
ATOM 3023 N N . ARG B 1 21 ? -8.109 26.047 -19.297 1 44.38 21 ARG B N 1
ATOM 3024 C CA . ARG B 1 21 ? -8.812 27.234 -18.844 1 44.38 21 ARG B CA 1
ATOM 3025 C C . ARG B 1 21 ? -8.312 27.688 -17.469 1 44.38 21 ARG B C 1
ATOM 3027 O O . ARG B 1 21 ? -8.453 26.953 -16.484 1 44.38 21 ARG B O 1
ATOM 3034 N N . VAL B 1 22 ? -7.215 28.484 -17.359 1 49.91 22 VAL B N 1
ATOM 3035 C CA . VAL B 1 22 ? -6.871 29.203 -16.141 1 49.91 22 VAL B CA 1
ATOM 3036 C C . VAL B 1 22 ? -8.117 29.859 -15.547 1 49.91 22 VAL B C 1
ATOM 3038 O O . VAL B 1 22 ? -8.828 30.594 -16.234 1 49.91 22 VAL B O 1
ATOM 3041 N N . SER B 1 23 ? -8.727 29.172 -14.547 1 61.84 23 SER B N 1
ATOM 3042 C CA . SER B 1 23 ? -9.805 29.875 -13.859 1 61.84 23 SER B CA 1
ATOM 3043 C C . SER B 1 23 ? -9.398 31.312 -13.547 1 61.84 23 SER B C 1
ATOM 3045 O O . SER B 1 23 ? -8.297 31.562 -13.062 1 61.84 23 SER B O 1
ATOM 3047 N N . GLY B 1 24 ? -9.797 32.344 -14.172 1 77.88 24 GLY B N 1
ATOM 3048 C CA . GLY B 1 24 ? -9.625 33.781 -14.07 1 77.88 24 GLY B CA 1
ATOM 3049 C C . GLY B 1 24 ? -10.094 34.344 -12.75 1 77.88 24 GLY B C 1
ATOM 3050 O O . GLY B 1 24 ? -10.57 35.469 -12.695 1 77.88 24 GLY B O 1
ATOM 3051 N N . VAL B 1 25 ? -10.039 33.562 -11.602 1 92.62 25 VAL B N 1
ATOM 3052 C CA . VAL B 1 25 ? -10.492 34.094 -10.32 1 92.62 25 VAL B CA 1
ATOM 3053 C C . VAL B 1 25 ? -9.531 35.156 -9.82 1 92.62 25 VAL B C 1
ATOM 3055 O O . VAL B 1 25 ? -8.32 34.938 -9.75 1 92.62 25 VAL B O 1
ATOM 3058 N N . PRO B 1 26 ? -10.039 36.344 -9.578 1 95.62 26 PRO B N 1
ATOM 3059 C CA . PRO B 1 26 ? -9.164 37.406 -9.07 1 95.62 26 PRO B CA 1
ATOM 3060 C C . PRO B 1 26 ? -8.781 37.219 -7.609 1 95.62 26 PRO B C 1
ATOM 3062 O O . PRO B 1 26 ? -9.445 36.469 -6.883 1 95.62 26 PRO B O 1
ATOM 3065 N N . ILE B 1 27 ? -7.711 37.812 -7.219 1 98.06 27 ILE B N 1
ATOM 3066 C CA . ILE B 1 27 ? -7.32 37.812 -5.812 1 98.06 27 ILE B CA 1
ATOM 3067 C C . ILE B 1 27 ? -8.367 38.562 -4.992 1 98.06 27 ILE B C 1
ATOM 3069 O O . ILE B 1 27 ? -8.789 39.656 -5.363 1 98.06 27 ILE B O 1
ATOM 3073 N N . ASP B 1 28 ? -8.789 37.938 -3.916 1 98.38 28 ASP B N 1
ATOM 3074 C CA . ASP B 1 28 ? -9.734 38.562 -2.992 1 98.38 28 ASP B CA 1
ATOM 3075 C C . ASP B 1 28 ? -9.062 39.656 -2.178 1 98.38 28 ASP B C 1
ATOM 3077 O O . ASP B 1 28 ? -8.078 39.406 -1.477 1 98.38 28 ASP B O 1
ATOM 3081 N N . THR B 1 29 ? -9.57 40.844 -2.221 1 97.69 29 THR B N 1
ATOM 3082 C CA . THR B 1 29 ? -8.945 41.969 -1.527 1 97.69 29 THR B CA 1
ATOM 3083 C C . THR B 1 29 ? -9.688 42.281 -0.232 1 97.69 29 THR B C 1
ATOM 3085 O O . THR B 1 29 ? -9.391 43.281 0.43 1 97.69 29 THR B O 1
ATOM 3088 N N . SER B 1 30 ? -10.625 41.438 0.127 1 98.31 30 SER B N 1
ATOM 3089 C CA . SER B 1 30 ? -11.383 41.656 1.361 1 98.31 30 SER B CA 1
ATOM 3090 C C . SER B 1 30 ? -10.484 41.5 2.586 1 98.31 30 SER B C 1
ATOM 3092 O O . SER B 1 30 ? -9.516 40.75 2.566 1 98.31 30 SER B O 1
ATOM 3094 N N . THR B 1 31 ? -10.805 42.281 3.66 1 98.38 31 THR B N 1
ATOM 3095 C CA . THR B 1 31 ? -10.18 42.031 4.957 1 98.38 31 THR B CA 1
ATOM 3096 C C . THR B 1 31 ? -10.742 40.781 5.617 1 98.38 31 THR B C 1
ATOM 3098 O O . THR B 1 31 ? -11.82 40.312 5.25 1 98.38 31 THR B O 1
ATOM 3101 N N . ILE B 1 32 ? -9.992 40.281 6.59 1 98.56 32 ILE B N 1
ATOM 3102 C CA . ILE B 1 32 ? -10.461 39.125 7.34 1 98.56 32 ILE B CA 1
ATOM 3103 C C . ILE B 1 32 ? -11.797 39.438 8.008 1 98.56 32 ILE B C 1
ATOM 3105 O O . ILE B 1 32 ? -12.688 38.594 8.047 1 98.56 32 ILE B O 1
ATOM 3109 N N . ASP B 1 33 ? -12 40.719 8.461 1 98.62 33 ASP B N 1
ATOM 3110 C CA . ASP B 1 33 ? -13.242 41.125 9.117 1 98.62 33 ASP B CA 1
ATOM 3111 C C . ASP B 1 33 ? -14.406 41.125 8.133 1 98.62 33 ASP B C 1
ATOM 3113 O O . ASP B 1 33 ? -15.531 40.781 8.484 1 98.62 33 ASP B O 1
ATOM 3117 N N . GLU B 1 34 ? -14.141 41.594 6.949 1 98.75 34 GLU B N 1
ATOM 3118 C CA . GLU B 1 34 ? -15.18 41.562 5.922 1 98.75 34 GLU B CA 1
ATOM 3119 C C . GLU B 1 34 ? -15.57 40.125 5.566 1 98.75 34 GLU B C 1
ATOM 3121 O O . GLU B 1 34 ? -16.75 39.844 5.379 1 98.75 34 GLU B O 1
ATOM 3126 N N . LEU B 1 35 ? -14.594 39.281 5.496 1 98.81 35 LEU B N 1
ATOM 3127 C CA . LEU B 1 35 ? -14.859 37.875 5.223 1 98.81 35 LEU B CA 1
ATOM 3128 C C . LEU B 1 35 ? -15.625 37.219 6.371 1 98.81 35 LEU B C 1
ATOM 3130 O O . LEU B 1 35 ? -16.5 36.375 6.148 1 98.81 35 LEU B O 1
ATOM 3134 N N . TYR B 1 36 ? -15.273 37.562 7.598 1 98.81 36 TYR B N 1
ATOM 3135 C CA . TYR B 1 36 ? -15.984 37.062 8.766 1 98.81 36 TYR B CA 1
ATOM 3136 C C . TYR B 1 36 ? -17.438 37.5 8.742 1 98.81 36 TYR B C 1
ATOM 3138 O O . TYR B 1 36 ? -18.344 36.688 8.992 1 98.81 36 TYR B O 1
ATOM 3146 N N . ALA B 1 37 ? -17.719 38.781 8.383 1 98.81 37 ALA B N 1
ATOM 3147 C CA . ALA B 1 37 ? -19.078 39.281 8.273 1 98.81 37 ALA B CA 1
ATOM 3148 C C . ALA B 1 37 ? -19.891 38.5 7.238 1 98.81 37 ALA B C 1
ATOM 3150 O O . ALA B 1 37 ? -21.062 38.219 7.453 1 98.81 37 ALA B O 1
ATOM 3151 N N . ALA B 1 38 ? -19.266 38.219 6.125 1 98.75 38 ALA B N 1
ATOM 3152 C CA . ALA B 1 38 ? -19.938 37.438 5.078 1 98.75 38 ALA B CA 1
ATOM 3153 C C . ALA B 1 38 ? -20.234 36.031 5.555 1 98.75 38 ALA B C 1
ATOM 3155 O O . ALA B 1 38 ? -21.297 35.469 5.258 1 98.75 38 ALA B O 1
ATOM 3156 N N . ALA B 1 39 ? -19.281 35.406 6.258 1 98.88 39 ALA B N 1
ATOM 3157 C CA . ALA B 1 39 ? -19.422 34.031 6.754 1 98.88 39 ALA B CA 1
ATOM 3158 C C . ALA B 1 39 ? -20.562 33.938 7.758 1 98.88 39 ALA B C 1
ATOM 3160 O O . ALA B 1 39 ? -21.234 32.906 7.824 1 98.88 39 ALA B O 1
ATOM 3161 N N . LEU B 1 40 ? -20.844 34.969 8.508 1 98.75 40 LEU B N 1
ATOM 3162 C CA . LEU B 1 40 ? -21.859 34.969 9.555 1 98.75 40 LEU B CA 1
ATOM 3163 C C . LEU B 1 40 ? -23.25 34.844 8.953 1 98.75 40 LEU B C 1
ATOM 3165 O O . LEU B 1 40 ? -24.219 34.531 9.672 1 98.75 40 LEU B O 1
ATOM 3169 N N . LYS B 1 41 ? -23.359 35.062 7.652 1 98.5 41 LYS B N 1
ATOM 3170 C CA . LYS B 1 41 ? -24.656 34.969 6.98 1 98.5 41 LYS B CA 1
ATOM 3171 C C . LYS B 1 41 ? -24.969 33.531 6.609 1 98.5 41 LYS B C 1
ATOM 3173 O O . LYS B 1 41 ? -26.062 33.219 6.117 1 98.5 41 LYS B O 1
ATOM 3178 N N . GLU B 1 42 ? -24.047 32.656 6.891 1 98.56 42 GLU B N 1
ATOM 3179 C CA . GLU B 1 42 ? -24.219 31.234 6.625 1 98.56 42 GLU B CA 1
ATOM 3180 C C . GLU B 1 42 ? -24.578 30.469 7.898 1 98.56 42 GLU B C 1
ATOM 3182 O O . GLU B 1 42 ? -25.219 31.016 8.797 1 98.56 42 GLU B O 1
ATOM 3187 N N . ASP B 1 43 ? -24.266 29.172 8.086 1 97.94 43 ASP B N 1
ATOM 3188 C CA . ASP B 1 43 ? -24.859 28.359 9.156 1 97.94 43 ASP B CA 1
ATOM 3189 C C . ASP B 1 43 ? -23.906 28.281 10.352 1 97.94 43 ASP B C 1
ATOM 3191 O O . ASP B 1 43 ? -24.109 27.453 11.242 1 97.94 43 ASP B O 1
ATOM 3195 N N . ARG B 1 44 ? -22.812 28.969 10.406 1 98.38 44 ARG B N 1
ATOM 3196 C CA . ARG B 1 44 ? -21.938 29.234 11.539 1 98.38 44 ARG B CA 1
ATOM 3197 C C . ARG B 1 44 ? -21.172 27.984 11.945 1 98.38 44 ARG B C 1
ATOM 3199 O O . ARG B 1 44 ? -20.891 27.781 13.133 1 98.38 44 ARG B O 1
ATOM 3206 N N . LYS B 1 45 ? -20.875 27.156 11.023 1 98.31 45 LYS B N 1
ATOM 3207 C CA . LYS B 1 45 ? -20.031 25.984 11.25 1 98.31 45 LYS B CA 1
ATOM 3208 C C . LYS B 1 45 ? -19.078 25.75 10.078 1 98.31 45 LYS B C 1
ATOM 3210 O O . LYS B 1 45 ? -19.312 26.25 8.977 1 98.31 45 LYS B O 1
ATOM 3215 N N . LEU B 1 46 ? -18.047 25.094 10.336 1 98.88 46 LEU B N 1
ATOM 3216 C CA . LEU B 1 46 ? -17.062 24.719 9.328 1 98.88 46 LEU B CA 1
ATOM 3217 C C . LEU B 1 46 ? -16.484 23.328 9.633 1 98.88 46 LEU B C 1
ATOM 3219 O O . LEU B 1 46 ? -16.094 23.047 10.766 1 98.88 46 LEU B O 1
ATOM 3223 N N . VAL B 1 47 ? -16.469 22.422 8.656 1 98.88 47 VAL B N 1
ATOM 3224 C CA . VAL B 1 47 ? -15.914 21.078 8.805 1 98.88 47 VAL B CA 1
ATOM 3225 C C . VAL B 1 47 ? -14.562 20.984 8.094 1 98.88 47 VAL B C 1
ATOM 3227 O O . VAL B 1 47 ? -14.477 21.188 6.879 1 98.88 47 VAL B O 1
ATOM 3230 N N . VAL B 1 48 ? -13.523 20.734 8.859 1 98.88 48 VAL B N 1
ATOM 3231 C CA . VAL B 1 48 ? -12.172 20.672 8.32 1 98.88 48 VAL B CA 1
ATOM 3232 C C . VAL B 1 48 ? -11.562 19.297 8.594 1 98.88 48 VAL B C 1
ATOM 3234 O O . VAL B 1 48 ? -11.516 18.844 9.742 1 98.88 48 VAL B O 1
ATOM 3237 N N . ALA B 1 49 ? -11.164 18.547 7.504 1 98.75 49 ALA B N 1
ATOM 3238 C CA . ALA B 1 49 ? -10.344 17.359 7.617 1 98.75 49 ALA B CA 1
ATOM 3239 C C . ALA B 1 49 ? -8.859 17.703 7.625 1 98.75 49 ALA B C 1
ATOM 3241 O O . ALA B 1 49 ? -8.32 18.156 6.613 1 98.75 49 ALA B O 1
ATOM 3242 N N . SER B 1 50 ? -8.211 17.484 8.742 1 98.5 50 SER B N 1
ATOM 3243 C CA . SER B 1 50 ? -6.824 17.906 8.922 1 98.5 50 SER B CA 1
ATOM 3244 C C . SER B 1 50 ? -5.895 16.703 9.07 1 98.5 50 SER B C 1
ATOM 3246 O O . SER B 1 50 ? -6.023 15.93 10.023 1 98.5 50 SER B O 1
ATOM 3248 N N . GLY B 1 51 ? -4.977 16.594 8.172 1 97.88 51 GLY B N 1
ATOM 3249 C CA . GLY B 1 51 ? -3.99 15.523 8.266 1 97.88 51 GLY B CA 1
ATOM 3250 C C . GLY B 1 51 ? -3.115 15.633 9.5 1 97.88 51 GLY B C 1
ATOM 3251 O O . GLY B 1 51 ? -2.672 16.734 9.859 1 97.88 51 GLY B O 1
ATOM 3252 N N . GLY B 1 52 ? -2.883 14.555 10.102 1 95.88 52 GLY B N 1
ATOM 3253 C CA . GLY B 1 52 ? -2.072 14.43 11.305 1 95.88 52 GLY B CA 1
ATOM 3254 C C . GLY B 1 52 ? -2.139 13.047 11.922 1 95.88 52 GLY B C 1
ATOM 3255 O O . GLY B 1 52 ? -2.764 12.141 11.367 1 95.88 52 GLY B O 1
ATOM 3256 N N . ASP B 1 53 ? -1.351 12.836 12.992 1 93.75 53 ASP B N 1
ATOM 3257 C CA . ASP B 1 53 ? -1.296 11.492 13.555 1 93.75 53 ASP B CA 1
ATOM 3258 C C . ASP B 1 53 ? -1.346 11.531 15.086 1 93.75 53 ASP B C 1
ATOM 3260 O O . ASP B 1 53 ? -0.964 10.57 15.75 1 93.75 53 ASP B O 1
ATOM 3264 N N . ALA B 1 54 ? -1.75 12.641 15.641 1 90.31 54 ALA B N 1
ATOM 3265 C CA . ALA B 1 54 ? -2.082 12.789 17.062 1 90.31 54 ALA B CA 1
ATOM 3266 C C . ALA B 1 54 ? -3.176 13.836 17.25 1 90.31 54 ALA B C 1
ATOM 3268 O O . ALA B 1 54 ? -3.143 14.898 16.641 1 90.31 54 ALA B O 1
ATOM 3269 N N . GLY B 1 55 ? -4.148 13.508 18.125 1 87.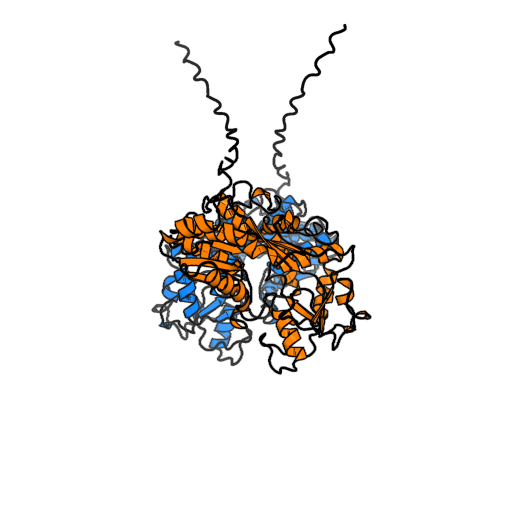44 55 GLY B N 1
ATOM 3270 C CA . GLY B 1 55 ? -5.293 14.383 18.344 1 87.44 55 GLY B CA 1
ATOM 3271 C C . GLY B 1 55 ? -4.895 15.789 18.766 1 87.44 55 GLY B C 1
ATOM 3272 O O . GLY B 1 55 ? -5.523 16.766 18.344 1 87.44 55 GLY B O 1
ATOM 3273 N N . ALA B 1 56 ? -3.844 15.945 19.469 1 88.31 56 ALA B N 1
ATOM 3274 C CA . ALA B 1 56 ? -3.398 17.219 20.016 1 88.31 56 ALA B CA 1
ATOM 3275 C C . ALA B 1 56 ? -3.006 18.188 18.906 1 88.31 56 ALA B C 1
ATOM 3277 O O . ALA B 1 56 ? -2.959 19.406 19.109 1 88.31 56 ALA B O 1
ATOM 3278 N N . GLN B 1 57 ? -2.814 17.734 17.688 1 89.56 57 GLN B N 1
ATOM 3279 C CA . GLN B 1 57 ? -2.297 18.547 16.594 1 89.56 57 GLN B CA 1
ATOM 3280 C C . GLN B 1 57 ? -3.371 19.484 16.047 1 89.56 57 GLN B C 1
ATOM 3282 O O . GLN B 1 57 ? -3.066 20.422 15.32 1 89.56 57 GLN B O 1
ATOM 3287 N N . GLY B 1 58 ? -4.551 19.359 16.391 1 92.5 58 GLY B N 1
ATOM 3288 C CA . GLY B 1 58 ? -5.613 20.25 15.953 1 92.5 58 GLY B CA 1
ATOM 3289 C C . GLY B 1 58 ? -6.012 21.266 17 1 92.5 58 GLY B C 1
ATOM 3290 O O . GLY B 1 58 ? -6.699 22.25 16.688 1 92.5 58 GLY B O 1
ATOM 3291 N N . VAL B 1 59 ? -5.504 21.141 18.156 1 93.44 59 VAL B N 1
ATOM 3292 C CA . VAL B 1 59 ? -6 21.891 19.312 1 93.44 59 VAL B CA 1
ATOM 3293 C C . VAL B 1 59 ? -5.613 23.359 19.172 1 93.44 59 VAL B C 1
ATOM 3295 O O . VAL B 1 59 ? -6.438 24.25 19.391 1 93.44 59 VAL B O 1
ATOM 3298 N N . ALA B 1 60 ? -4.383 23.625 18.781 1 92.5 60 ALA B N 1
ATOM 3299 C CA . ALA B 1 60 ? -3.914 25 18.672 1 92.5 60 ALA B CA 1
ATOM 3300 C C . ALA B 1 60 ? -4.734 25.766 17.641 1 92.5 60 ALA B C 1
ATOM 3302 O O . ALA B 1 60 ? -5.105 26.922 17.875 1 92.5 60 ALA B O 1
ATOM 3303 N N . MET B 1 61 ? -5.016 25.172 16.531 1 95.25 61 MET B N 1
ATOM 3304 C CA . MET B 1 61 ? -5.801 25.828 15.484 1 95.25 61 MET B CA 1
ATOM 3305 C C . MET B 1 61 ? -7.238 26.031 15.945 1 95.25 61 MET B C 1
ATOM 3307 O O . MET B 1 61 ? -7.82 27.094 15.703 1 95.25 61 MET B O 1
ATOM 3311 N N . GLN B 1 62 ? -7.836 25.031 16.562 1 97.56 62 GLN B N 1
ATOM 3312 C CA . GLN B 1 62 ? -9.195 25.141 17.078 1 97.56 62 GLN B CA 1
ATOM 3313 C C . GLN B 1 62 ? -9.312 26.281 18.078 1 97.56 62 GLN B C 1
ATOM 3315 O O . GLN B 1 62 ? -10.258 27.078 18.016 1 97.56 62 GLN B O 1
ATOM 3320 N N . ALA B 1 63 ? -8.375 26.344 18.938 1 97 63 ALA B N 1
ATOM 3321 C CA . ALA B 1 63 ? -8.383 27.406 19.953 1 97 63 ALA B CA 1
ATOM 3322 C C . ALA B 1 63 ? -8.219 28.781 19.312 1 97 63 ALA B C 1
ATOM 3324 O O . ALA B 1 63 ? -8.922 29.719 19.672 1 97 63 ALA B O 1
ATOM 3325 N N . ALA B 1 64 ? -7.285 28.891 18.422 1 96.88 64 ALA B N 1
ATOM 3326 C CA . ALA B 1 64 ? -7.047 30.172 17.734 1 96.88 64 ALA B CA 1
ATOM 3327 C C . ALA B 1 64 ? -8.273 30.609 16.938 1 96.88 64 ALA B C 1
ATOM 3329 O O . ALA B 1 64 ? -8.625 31.797 16.938 1 96.88 64 ALA B O 1
ATOM 3330 N N . TRP B 1 65 ? -8.922 29.688 16.25 1 98.38 65 TRP B N 1
ATOM 3331 C CA . TRP B 1 65 ? -10.141 29.969 15.492 1 98.38 65 TRP B CA 1
ATOM 3332 C C . TRP B 1 65 ? -11.25 30.469 16.406 1 98.38 65 TRP B C 1
ATOM 3334 O O . TRP B 1 65 ? -11.8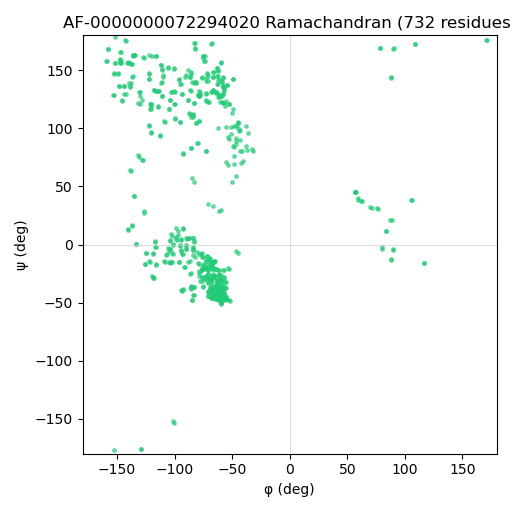83 31.484 16.141 1 98.38 65 TRP B O 1
ATOM 3344 N N . ALA B 1 66 ? -11.438 29.766 17.5 1 98.38 66 ALA B N 1
ATOM 3345 C CA . ALA B 1 66 ? -12.5 30.125 18.453 1 98.38 66 ALA B CA 1
ATOM 3346 C C . ALA B 1 66 ? -12.266 31.516 19.031 1 98.38 66 ALA B C 1
ATOM 3348 O O . ALA B 1 66 ? -13.219 32.281 19.266 1 98.38 66 ALA B O 1
ATOM 3349 N N . ALA B 1 67 ? -11.047 31.844 19.25 1 98.19 67 ALA B N 1
ATOM 3350 C CA . ALA B 1 67 ? -10.711 33.156 19.781 1 98.19 67 ALA B CA 1
ATOM 3351 C C . ALA B 1 67 ? -10.953 34.25 18.75 1 98.19 67 ALA B C 1
ATOM 3353 O O . ALA B 1 67 ? -11.461 35.312 19.094 1 98.19 67 ALA B O 1
ATOM 3354 N N . ARG B 1 68 ? -10.602 33.969 17.516 1 98.19 68 ARG B N 1
ATOM 3355 C CA . ARG B 1 68 ? -10.648 35 16.453 1 98.19 68 ARG B CA 1
ATOM 3356 C C . ARG B 1 68 ? -12.055 35.125 15.891 1 98.19 68 ARG B C 1
ATOM 3358 O O . ARG B 1 68 ? -12.477 36.219 15.508 1 98.19 68 ARG B O 1
ATOM 3365 N N . PHE B 1 69 ? -12.758 33.969 15.789 1 98.75 69 PHE B N 1
ATOM 3366 C CA . PHE B 1 69 ? -14.086 33.875 15.195 1 98.75 69 PHE B CA 1
ATOM 3367 C C . PHE B 1 69 ? -15.055 33.188 16.141 1 98.75 69 PHE B C 1
ATOM 3369 O O . PHE B 1 69 ? -15.594 32.125 15.805 1 98.75 69 PHE B O 1
ATOM 3376 N N . PRO B 1 70 ? -15.484 33.812 17.203 1 98.62 70 PRO B N 1
ATOM 3377 C CA . PRO B 1 70 ? -16.203 33.125 18.266 1 98.62 70 PRO B CA 1
ATOM 3378 C C . PRO B 1 70 ? -17.609 32.688 17.859 1 98.62 70 PRO B C 1
ATOM 3380 O O . PRO B 1 70 ? -18.219 31.844 18.516 1 98.62 70 PRO B O 1
ATOM 3383 N N . LYS B 1 71 ? -18.156 33.156 16.75 1 98.75 71 LYS B N 1
ATOM 3384 C CA . LYS B 1 71 ? -19.531 32.844 16.375 1 98.75 71 LYS B CA 1
ATOM 3385 C C . LYS B 1 71 ? -19.594 31.766 15.32 1 98.75 71 LYS B C 1
ATOM 3387 O O . LYS B 1 71 ? -20.672 31.422 14.82 1 98.75 71 LYS B O 1
ATOM 3392 N N . ILE B 1 72 ? -18.484 31.25 14.875 1 98.88 72 ILE B N 1
ATOM 3393 C CA . ILE B 1 72 ? -18.422 30.156 13.898 1 98.88 72 ILE B CA 1
ATOM 3394 C C . ILE B 1 72 ? -17.688 28.969 14.5 1 98.88 72 ILE B C 1
ATOM 3396 O O . ILE B 1 72 ? -16.5 29.062 14.828 1 98.88 72 ILE B O 1
ATOM 3400 N N . HIS B 1 73 ? -18.344 27.844 14.664 1 98.56 73 HIS B N 1
ATOM 3401 C CA . HIS B 1 73 ? -17.75 26.656 15.242 1 98.56 73 HIS B CA 1
ATOM 3402 C C . HIS B 1 73 ? -16.891 25.922 14.227 1 98.56 73 HIS B C 1
ATOM 3404 O O . HIS B 1 73 ? -17.312 25.656 13.102 1 98.56 73 HIS B O 1
ATOM 3410 N N . LEU B 1 74 ? -15.656 25.641 14.609 1 98.69 74 LEU B N 1
ATOM 3411 C CA . LEU B 1 74 ? -14.75 24.859 13.781 1 98.69 74 LEU B CA 1
ATOM 3412 C C . LEU B 1 74 ? -14.781 23.391 14.18 1 98.69 74 LEU B C 1
ATOM 3414 O O . LEU B 1 74 ? -14.258 23.016 15.234 1 98.69 74 LEU B O 1
ATOM 3418 N N . ASN B 1 75 ? -15.406 22.547 13.391 1 98.38 75 ASN B N 1
ATOM 3419 C CA . ASN B 1 75 ? -15.344 21.094 13.531 1 98.38 75 ASN B CA 1
ATOM 3420 C C . ASN B 1 75 ? -14.133 20.516 12.812 1 98.38 75 ASN B C 1
ATOM 3422 O O . ASN B 1 75 ? -14.227 20.094 11.656 1 98.38 75 ASN B O 1
ATOM 3426 N N . LEU B 1 76 ? -12.984 20.547 13.461 1 98.44 76 LEU B N 1
ATOM 3427 C CA . LEU B 1 76 ? -11.727 20.062 12.906 1 98.44 76 LEU B CA 1
ATOM 3428 C C . LEU B 1 76 ? -11.398 18.672 13.438 1 98.44 76 LEU B C 1
ATOM 3430 O O . LEU B 1 76 ? -11.367 18.453 14.656 1 98.44 76 LEU B O 1
ATOM 3434 N N . THR B 1 77 ? -11.25 17.688 12.562 1 97.44 77 THR B N 1
ATOM 3435 C CA . THR B 1 77 ? -10.859 16.328 12.938 1 97.44 77 THR B CA 1
ATOM 3436 C C . THR B 1 77 ? -9.453 16 12.43 1 97.44 77 THR B C 1
ATOM 3438 O O . THR B 1 77 ? -9.148 16.219 11.25 1 97.44 77 THR B O 1
ATOM 3441 N N . VAL B 1 78 ? -8.617 15.539 13.383 1 97.75 78 VAL B N 1
ATOM 3442 C CA . VAL B 1 78 ? -7.273 15.109 13.016 1 97.75 78 VAL B CA 1
ATOM 3443 C C . VAL B 1 78 ? -7.27 13.602 12.75 1 97.75 78 VAL B C 1
ATOM 3445 O O . VAL B 1 78 ? -7.801 12.82 13.539 1 97.75 78 VAL B O 1
ATOM 3448 N N . ASP B 1 79 ? -6.727 13.18 11.625 1 97.38 79 ASP B N 1
ATOM 3449 C CA . ASP B 1 79 ? -6.449 11.789 11.273 1 97.38 79 ASP B CA 1
ATOM 3450 C C . ASP B 1 79 ? -5.371 11.695 10.195 1 97.38 79 ASP B C 1
ATOM 3452 O O . ASP B 1 79 ? -4.941 12.719 9.656 1 97.38 79 ASP B O 1
ATOM 3456 N N . LEU B 1 80 ? -4.891 10.508 9.992 1 97.81 80 LEU B N 1
ATOM 3457 C CA . LEU B 1 80 ? -3.965 10.328 8.883 1 97.81 80 LEU B CA 1
ATOM 3458 C C . LEU B 1 80 ? -4.578 10.82 7.578 1 97.81 80 LEU B C 1
ATOM 3460 O O . LEU B 1 80 ? -5.762 10.578 7.312 1 97.81 80 LEU B O 1
ATOM 3464 N N . SER B 1 81 ? -3.75 11.562 6.746 1 98.44 81 SER B N 1
ATOM 3465 C CA . SER B 1 81 ? -4.227 12.117 5.484 1 98.44 81 SER B CA 1
ATOM 3466 C C . SER B 1 81 ? -4.789 11.031 4.578 1 98.44 81 SER B C 1
ATOM 3468 O O . SER B 1 81 ? -5.801 11.242 3.9 1 98.44 81 SER B O 1
ATOM 3470 N N . LYS B 1 82 ? -4.18 9.828 4.562 1 97.75 82 LYS B N 1
ATOM 3471 C CA . LYS B 1 82 ? -4.621 8.742 3.693 1 97.75 82 LYS B CA 1
ATOM 3472 C C . LYS B 1 82 ? -6.008 8.25 4.086 1 97.75 82 LYS B C 1
ATOM 3474 O O . LYS B 1 82 ? -6.777 7.801 3.234 1 97.75 82 LYS B O 1
ATOM 3479 N N . TYR B 1 83 ? -6.402 8.398 5.312 1 97.94 83 TYR B N 1
ATOM 3480 C CA . TYR B 1 83 ? -7.738 7.988 5.734 1 97.94 83 TYR B CA 1
ATOM 3481 C C . TYR B 1 83 ? -8.75 9.094 5.469 1 97.94 83 TYR B C 1
ATOM 3483 O O . TYR B 1 83 ? -9.883 8.828 5.051 1 97.94 83 TYR B O 1
ATOM 3491 N N . HIS B 1 84 ? -8.32 10.359 5.68 1 98.44 84 HIS B N 1
ATOM 3492 C CA . HIS B 1 84 ? -9.188 11.477 5.32 1 98.44 84 HIS B CA 1
ATOM 3493 C C . HIS B 1 84 ? -9.523 11.461 3.834 1 98.44 84 HIS B C 1
ATOM 3495 O O . HIS B 1 84 ? -10.695 11.594 3.455 1 98.44 84 HIS B O 1
ATOM 3501 N N . ASP B 1 85 ? -8.5 11.336 3 1 98.44 85 ASP B N 1
ATOM 3502 C CA . ASP B 1 85 ? -8.766 11.406 1.566 1 98.44 85 ASP B CA 1
ATOM 3503 C C . ASP B 1 85 ? -9.648 10.242 1.111 1 98.44 85 ASP B C 1
ATOM 3505 O O . ASP B 1 85 ? -10.5 10.406 0.239 1 98.44 85 ASP B O 1
ATOM 3509 N N . SER B 1 86 ? -9.492 9.055 1.703 1 98.38 86 SER B N 1
ATOM 3510 C CA . SER B 1 86 ? -10.359 7.918 1.408 1 98.38 86 SER B CA 1
ATOM 3511 C C . SER B 1 86 ? -11.805 8.219 1.777 1 98.38 86 SER B C 1
ATOM 3513 O O . SER B 1 86 ? -12.719 7.988 0.979 1 98.38 86 SER B O 1
ATOM 3515 N N . ARG B 1 87 ? -12.031 8.766 2.971 1 98.31 87 ARG B N 1
ATOM 3516 C CA . ARG B 1 87 ? -13.383 9.078 3.416 1 98.31 87 ARG B CA 1
ATOM 3517 C C . ARG B 1 87 ? -14.008 10.172 2.551 1 98.31 87 ARG B C 1
ATOM 3519 O O . ARG B 1 87 ? -15.203 10.125 2.248 1 98.31 87 ARG B O 1
ATOM 3526 N N . ILE B 1 88 ? -13.211 11.164 2.174 1 98.75 88 ILE B N 1
ATOM 3527 C CA . ILE B 1 88 ? -13.68 12.227 1.292 1 98.75 88 ILE B CA 1
ATOM 3528 C C . ILE B 1 88 ? -14.102 11.633 -0.051 1 98.75 88 ILE B C 1
ATOM 3530 O O . ILE B 1 88 ? -15.172 11.969 -0.574 1 98.75 88 ILE B O 1
ATOM 3534 N N . ASP B 1 89 ? -13.336 10.727 -0.593 1 98.25 89 ASP B N 1
ATOM 3535 C CA . ASP B 1 89 ? -13.648 10.109 -1.879 1 98.25 89 ASP B CA 1
ATOM 3536 C C . ASP B 1 89 ? -14.891 9.227 -1.781 1 98.25 89 ASP B C 1
ATOM 3538 O O . ASP B 1 89 ? -15.727 9.227 -2.686 1 98.25 89 ASP B O 1
ATOM 3542 N N . ARG B 1 90 ? -15.031 8.477 -0.674 1 97.69 90 ARG B N 1
ATOM 3543 C CA . ARG B 1 90 ? -16.234 7.66 -0.479 1 97.69 90 ARG B CA 1
ATOM 3544 C C . ARG B 1 90 ? -17.484 8.523 -0.44 1 97.69 90 ARG B C 1
ATOM 3546 O O . ARG B 1 90 ? -18.5 8.172 -1.027 1 97.69 90 ARG B O 1
ATOM 3553 N N . ALA B 1 91 ? -17.359 9.617 0.263 1 97.62 91 ALA B N 1
ATOM 3554 C CA . ALA B 1 91 ? -18.5 10.523 0.371 1 97.62 91 ALA B CA 1
ATOM 3555 C C . ALA B 1 91 ? -18.891 11.086 -0.995 1 97.62 91 ALA B C 1
ATOM 3557 O O . ALA B 1 91 ? -20.078 11.203 -1.311 1 97.62 91 ALA B O 1
ATOM 3558 N N . TYR B 1 92 ? -17.891 11.414 -1.764 1 97.38 92 TYR B N 1
ATOM 3559 C CA . TYR B 1 92 ? -18.141 11.898 -3.117 1 97.38 92 TYR B CA 1
ATOM 3560 C C . TYR B 1 92 ? -18.844 10.836 -3.951 1 97.38 92 TYR B C 1
ATOM 3562 O O . TYR B 1 92 ? -19.828 11.125 -4.633 1 97.38 92 TYR B O 1
ATOM 3570 N N . TRP B 1 93 ? -18.359 9.594 -3.801 1 94.31 93 TRP B N 1
ATOM 3571 C CA . TRP B 1 93 ? -18.938 8.469 -4.535 1 94.31 93 TRP B CA 1
ATOM 3572 C C . TRP B 1 93 ? -20.391 8.242 -4.137 1 94.31 93 TRP B C 1
ATOM 3574 O O . TRP B 1 93 ? -21.219 7.844 -4.961 1 94.31 93 TRP B O 1
ATOM 3584 N N . ALA B 1 94 ? -20.719 8.531 -2.914 1 94.88 94 ALA B N 1
ATOM 3585 C CA . ALA B 1 94 ? -22.062 8.281 -2.373 1 94.88 94 ALA B CA 1
ATOM 3586 C C . ALA B 1 94 ? -22.938 9.531 -2.469 1 94.88 94 ALA B C 1
ATOM 3588 O O . ALA B 1 94 ? -24.094 9.523 -2.049 1 94.88 94 ALA B O 1
ATOM 3589 N N . ASN B 1 95 ? -22.438 10.641 -2.965 1 95.56 95 ASN B N 1
ATOM 3590 C CA . ASN B 1 95 ? -23.125 11.922 -3.01 1 95.56 95 ASN B CA 1
ATOM 3591 C C . ASN B 1 95 ? -23.547 12.383 -1.617 1 95.56 95 ASN B C 1
ATOM 3593 O O . ASN B 1 95 ? -24.688 12.797 -1.414 1 95.56 95 ASN B O 1
ATOM 3597 N N . LYS B 1 96 ? -22.594 12.227 -0.724 1 96.56 96 LYS B N 1
ATOM 3598 C CA . LYS B 1 96 ? -22.844 12.578 0.672 1 96.56 96 LYS B CA 1
ATOM 3599 C C . LYS B 1 96 ? -21.672 13.367 1.254 1 96.56 96 LYS B C 1
ATOM 3601 O O . LYS B 1 96 ? -21.234 13.102 2.375 1 96.56 96 LYS B O 1
ATOM 3606 N N . GLU B 1 97 ? -21.141 14.289 0.494 1 97.5 97 GLU B N 1
ATOM 3607 C CA . GLU B 1 97 ? -19.969 15.055 0.904 1 97.5 97 GLU B CA 1
ATOM 3608 C C . GLU B 1 97 ? -20.297 15.992 2.062 1 97.5 97 GLU B C 1
ATOM 3610 O O . GLU B 1 97 ? -21.312 16.688 2.035 1 97.5 97 GLU B O 1
ATOM 3615 N N . THR B 1 98 ? -19.422 15.953 3.115 1 96.62 98 THR B N 1
ATOM 3616 C CA . THR B 1 98 ? -19.672 16.781 4.289 1 96.62 98 THR B CA 1
ATOM 3617 C C . THR B 1 98 ? -18.453 17.656 4.609 1 96.62 98 THR B C 1
ATOM 3619 O O . THR B 1 98 ? -18.562 18.609 5.387 1 96.62 98 THR B O 1
ATOM 3622 N N . VAL B 1 99 ? -17.297 17.359 4.082 1 98.81 99 VAL B N 1
ATOM 3623 C CA . VAL B 1 99 ? -16.078 18.094 4.383 1 98.81 99 VAL B CA 1
ATOM 3624 C C . VAL B 1 99 ? -16.047 19.391 3.57 1 98.81 99 VAL B C 1
ATOM 3626 O O . VAL B 1 99 ? -16.266 19.375 2.357 1 98.81 99 VAL B O 1
ATOM 3629 N N . ASP B 1 100 ? -15.812 20.5 4.273 1 98.94 100 ASP B N 1
ATOM 3630 C CA . ASP B 1 100 ? -15.703 21.797 3.602 1 98.94 100 ASP B CA 1
ATOM 3631 C C . ASP B 1 100 ? -14.289 22.031 3.094 1 98.94 100 ASP B C 1
ATOM 3633 O O . ASP B 1 100 ? -14.094 22.5 1.97 1 98.94 100 ASP B O 1
ATOM 3637 N N . ILE B 1 101 ? -13.32 21.781 3.98 1 98.94 101 ILE B N 1
ATOM 3638 C CA . ILE B 1 101 ? -11.906 22.062 3.725 1 98.94 101 ILE B CA 1
ATOM 3639 C C . ILE B 1 101 ? -11.07 20.828 4.059 1 98.94 101 ILE B C 1
ATOM 3641 O O . ILE B 1 101 ? -11.258 20.203 5.109 1 98.94 101 ILE B O 1
ATOM 3645 N N . ALA B 1 102 ? -10.18 20.453 3.111 1 98.94 102 ALA B N 1
ATOM 3646 C CA . ALA B 1 102 ? -9.133 19.469 3.395 1 98.94 102 ALA B CA 1
ATOM 3647 C C . ALA B 1 102 ? -7.785 20.156 3.607 1 98.94 102 ALA B C 1
ATOM 3649 O O . ALA B 1 102 ? -7.414 21.062 2.854 1 98.94 102 ALA B O 1
ATOM 3650 N N . VAL B 1 103 ? -7.09 19.844 4.633 1 98.81 103 VAL B N 1
ATOM 3651 C CA . VAL B 1 103 ? -5.699 20.203 4.898 1 98.81 103 VAL B CA 1
ATOM 3652 C C . VAL B 1 103 ? -4.867 18.922 5.055 1 98.81 103 VAL B C 1
ATOM 3654 O O . VAL B 1 103 ? -4.805 18.344 6.141 1 98.81 103 VAL B O 1
ATOM 3657 N N . LEU B 1 104 ? -4.223 18.5 3.959 1 98.69 104 LEU B N 1
ATOM 3658 C CA . LEU B 1 104 ? -3.664 17.156 3.936 1 98.69 104 LEU B CA 1
ATOM 3659 C C . LEU B 1 104 ? -2.248 17.156 3.369 1 98.69 104 LEU B C 1
ATOM 3661 O O . LEU B 1 104 ? -1.824 18.141 2.758 1 98.69 104 LEU B O 1
ATOM 3665 N N . GLN B 1 105 ? -1.558 16.062 3.645 1 98 105 GLN B N 1
ATOM 3666 C CA . GLN B 1 105 ? -0.219 15.789 3.131 1 98 105 GLN B CA 1
ATOM 3667 C C . GLN B 1 105 ? -0.279 15.023 1.815 1 98 105 GLN B C 1
ATOM 3669 O O . GLN B 1 105 ? 0.717 14.93 1.095 1 98 105 GLN B O 1
ATOM 3674 N N . THR B 1 106 ? -1.418 14.352 1.479 1 98.06 106 THR B N 1
ATOM 3675 C CA . THR B 1 106 ? -1.576 13.625 0.224 1 98.06 106 THR B CA 1
ATOM 3676 C C . THR B 1 106 ? -1.732 14.594 -0.945 1 98.06 106 THR B C 1
ATOM 3678 O O . THR B 1 106 ? -2.822 14.727 -1.505 1 98.06 106 THR B O 1
ATOM 3681 N N . LEU B 1 107 ? -0.655 15.133 -1.425 1 98.19 107 LEU B N 1
ATOM 3682 C CA . LEU B 1 107 ? -0.621 16.234 -2.377 1 98.19 107 LEU B CA 1
ATOM 3683 C C . LEU B 1 107 ? -1.203 15.812 -3.723 1 98.19 107 LEU B C 1
ATOM 3685 O O . LEU B 1 107 ? -1.762 16.641 -4.449 1 98.19 107 LEU B O 1
ATOM 3689 N N . ASN B 1 108 ? -1.116 14.5 -4.062 1 97.88 108 ASN B N 1
ATOM 3690 C CA . ASN B 1 108 ? -1.665 13.977 -5.309 1 97.88 108 ASN B CA 1
ATOM 3691 C C . ASN B 1 108 ? -3.176 14.172 -5.379 1 97.88 108 ASN B C 1
ATOM 3693 O O . ASN B 1 108 ? -3.738 14.305 -6.469 1 97.88 108 ASN B O 1
ATOM 3697 N N . ASP B 1 109 ? -3.838 14.234 -4.273 1 98.44 109 ASP B N 1
ATOM 3698 C CA . ASP B 1 109 ? -5.293 14.336 -4.23 1 98.44 109 ASP B CA 1
ATOM 3699 C C . ASP B 1 109 ? -5.762 15.695 -4.738 1 98.44 109 ASP B C 1
ATOM 3701 O O . ASP B 1 109 ? -6.781 15.797 -5.422 1 98.44 109 ASP B O 1
ATOM 3705 N N . PHE B 1 110 ? -5.02 16.703 -4.391 1 98.62 110 PHE B N 1
ATOM 3706 C CA . PHE B 1 110 ? -5.453 18.062 -4.711 1 98.62 110 PHE B CA 1
ATOM 3707 C C . PHE B 1 110 ? -5.477 18.281 -6.219 1 98.62 110 PHE B C 1
ATOM 3709 O O . PHE B 1 110 ? -6.438 18.828 -6.754 1 98.62 110 PHE B O 1
ATOM 3716 N N . GLN B 1 111 ? -4.422 17.812 -6.895 1 97.69 111 GLN B N 1
ATOM 3717 C CA . GLN B 1 111 ? -4.43 17.891 -8.352 1 97.69 111 GLN B CA 1
ATOM 3718 C C . GLN B 1 111 ? -5.543 17.031 -8.945 1 97.69 111 GLN B C 1
ATOM 3720 O O . GLN B 1 111 ? -6.242 17.469 -9.867 1 97.69 111 GLN B O 1
ATOM 3725 N N . ARG B 1 112 ? -5.715 15.828 -8.414 1 98.06 112 ARG B N 1
ATOM 3726 C CA . ARG B 1 112 ? -6.773 14.953 -8.891 1 98.06 112 ARG B CA 1
ATOM 3727 C C . ARG B 1 112 ? -8.148 15.57 -8.672 1 98.06 112 ARG B C 1
ATOM 3729 O O . ARG B 1 112 ? -8.977 15.602 -9.578 1 98.06 112 ARG B O 1
ATOM 3736 N N . TRP B 1 113 ? -8.414 16.125 -7.465 1 98.69 113 TRP B N 1
ATOM 3737 C CA . TRP B 1 113 ? -9.695 16.75 -7.152 1 98.69 113 TRP B CA 1
ATOM 3738 C C . TRP B 1 113 ? -9.953 17.953 -8.055 1 98.69 113 TRP B C 1
ATOM 3740 O O . TRP B 1 113 ? -11.086 18.203 -8.469 1 98.69 113 TRP B O 1
ATOM 3750 N N . LYS B 1 114 ? -8.922 18.703 -8.352 1 98.31 114 LYS B N 1
ATOM 3751 C CA . LYS B 1 114 ? -9.062 19.812 -9.289 1 98.31 114 LYS B CA 1
ATOM 3752 C C . LYS B 1 114 ? -9.492 19.312 -10.664 1 98.31 114 LYS B C 1
ATOM 3754 O O . LYS B 1 114 ? -10.445 19.844 -11.242 1 98.31 114 LYS B O 1
ATOM 3759 N N . GLU B 1 115 ? -8.852 18.312 -11.172 1 97.56 115 GLU B N 1
ATOM 3760 C CA . GLU B 1 115 ? -9.133 17.781 -12.5 1 97.56 115 GLU B CA 1
ATOM 3761 C C . GLU B 1 115 ? -10.539 17.188 -12.57 1 97.56 115 GLU B C 1
ATOM 3763 O O . GLU B 1 115 ? -11.172 17.188 -13.625 1 97.56 115 GLU B O 1
ATOM 3768 N N . GLU B 1 116 ? -10.977 16.766 -11.461 1 97.62 116 GLU B N 1
ATOM 3769 C CA . GLU B 1 116 ? -12.312 16.203 -11.367 1 97.62 116 GLU B CA 1
ATOM 3770 C C . GLU B 1 116 ? -13.367 17.281 -11.188 1 97.62 116 GLU B C 1
ATOM 3772 O O . GLU B 1 116 ? -14.562 17 -11.094 1 97.62 116 GLU B O 1
ATOM 3777 N N . GLY B 1 117 ? -12.945 18.5 -11.047 1 98 117 GLY B N 1
ATOM 3778 C CA . GLY B 1 117 ? -13.875 19.609 -10.898 1 98 117 GLY B CA 1
ATOM 3779 C C . GLY B 1 117 ? -14.492 19.703 -9.516 1 98 117 GLY B C 1
ATOM 3780 O O . GLY B 1 117 ? -15.609 20.188 -9.352 1 98 117 GLY B O 1
ATOM 3781 N N . ARG B 1 118 ? -13.734 19.266 -8.477 1 98.69 118 ARG B N 1
ATOM 3782 C CA . ARG B 1 118 ? -14.344 19.109 -7.16 1 98.69 118 ARG B CA 1
ATOM 3783 C C . ARG B 1 118 ? -13.93 20.25 -6.23 1 98.69 118 ARG B C 1
ATOM 3785 O O . ARG B 1 118 ? -14.414 20.328 -5.098 1 98.69 118 ARG B O 1
ATOM 3792 N N . LEU B 1 119 ? -13.055 21.156 -6.66 1 98.81 119 LEU B N 1
ATOM 3793 C CA . LEU B 1 119 ? -12.508 22.156 -5.75 1 98.81 119 LEU B CA 1
ATOM 3794 C C . LEU B 1 119 ? -13.047 23.547 -6.086 1 98.81 119 LEU B C 1
ATOM 3796 O O . LEU B 1 119 ? -13.281 23.859 -7.254 1 98.81 119 LEU B O 1
ATOM 3800 N N . MET B 1 120 ? -13.25 24.312 -5.066 1 98.44 120 MET B N 1
ATOM 3801 C CA . MET B 1 120 ? -13.539 25.734 -5.215 1 98.44 120 MET B CA 1
ATOM 3802 C C . MET B 1 120 ? -12.273 26.516 -5.512 1 98.44 120 MET B C 1
ATOM 3804 O O . MET B 1 120 ? -11.25 26.344 -4.844 1 98.44 120 MET B O 1
ATOM 3808 N N . PHE B 1 121 ? -12.336 27.359 -6.52 1 98.31 121 PHE B N 1
ATOM 3809 C CA . PHE B 1 121 ? -11.203 28.234 -6.797 1 98.31 121 PHE B CA 1
ATOM 3810 C C . PHE B 1 121 ? -11.312 29.531 -6.004 1 98.31 121 PHE B C 1
ATOM 3812 O O . PHE B 1 121 ? -12.352 30.188 -6.039 1 98.31 121 PHE B O 1
ATOM 3819 N N . TYR B 1 122 ? -10.281 29.797 -5.25 1 98.5 122 TYR B N 1
ATOM 3820 C CA . TYR B 1 122 ? -10.242 31 -4.414 1 98.5 122 TYR B CA 1
ATOM 3821 C C . TYR B 1 122 ? -8.805 31.453 -4.18 1 98.5 122 TYR B C 1
ATOM 3823 O O . TYR B 1 122 ? -7.949 30.656 -3.807 1 98.5 122 TYR B O 1
ATOM 3831 N N . LYS B 1 123 ? -8.617 32.75 -4.457 1 98.5 123 LYS B N 1
ATOM 3832 C CA . LYS B 1 123 ? -7.328 33.375 -4.176 1 98.5 123 LYS B CA 1
ATOM 3833 C C . LYS B 1 123 ? -7.438 34.344 -3.012 1 98.5 123 LYS B C 1
ATOM 3835 O O . LYS B 1 123 ? -7.992 35.438 -3.162 1 98.5 123 LYS B O 1
ATOM 3840 N N . PRO B 1 124 ? -6.918 33.969 -1.839 1 98.5 124 PRO B N 1
ATOM 3841 C CA . PRO B 1 124 ? -7.012 34.844 -0.663 1 98.5 124 PRO B CA 1
ATOM 3842 C C . PRO B 1 124 ? -6.18 36.094 -0.802 1 98.5 124 PRO B C 1
ATOM 3844 O O . PRO B 1 124 ? -5.383 36.219 -1.735 1 98.5 124 PRO B O 1
ATOM 3847 N N . PRO B 1 125 ? -6.332 37 0.163 1 98.19 125 PRO B N 1
ATOM 3848 C CA . PRO B 1 125 ? -5.633 38.281 0.069 1 98.19 125 PRO B CA 1
ATOM 3849 C C . PRO B 1 125 ? -4.113 38.125 0.018 1 98.19 125 PRO B C 1
ATOM 3851 O O . PRO B 1 125 ? -3.424 38.938 -0.596 1 98.19 125 PRO B O 1
ATOM 3854 N N . THR B 1 126 ? -3.594 37.094 0.544 1 97.5 126 THR B N 1
ATOM 3855 C CA . THR B 1 126 ? -2.15 36.906 0.643 1 97.5 126 THR B CA 1
ATOM 3856 C C . THR B 1 126 ? -1.644 36 -0.495 1 97.5 126 THR B C 1
ATOM 3858 O O . THR B 1 126 ? -0.501 35.562 -0.467 1 97.5 126 THR B O 1
ATOM 3861 N N . PHE B 1 127 ? -2.408 35.781 -1.469 1 97.81 127 PHE B N 1
ATOM 3862 C CA . PHE B 1 127 ? -2.146 34.812 -2.516 1 97.81 127 PHE B CA 1
ATOM 3863 C C . PHE B 1 127 ? -0.808 35.062 -3.191 1 97.81 127 PHE B C 1
ATOM 3865 O O . PHE B 1 127 ? -0.003 34.156 -3.379 1 97.81 127 PHE B O 1
ATOM 3872 N N . ALA B 1 128 ? -0.513 36.281 -3.533 1 96.88 128 ALA B N 1
ATOM 3873 C CA . ALA B 1 128 ? 0.688 36.625 -4.281 1 96.88 128 ALA B CA 1
ATOM 3874 C C . ALA B 1 128 ? 1.943 36.438 -3.439 1 96.88 128 ALA B C 1
ATOM 3876 O O . ALA B 1 128 ? 3.055 36.406 -3.971 1 96.88 128 ALA B O 1
ATOM 3877 N N . ASP B 1 129 ? 1.728 36.344 -2.164 1 96.25 129 ASP B N 1
ATOM 3878 C CA . ASP B 1 129 ? 2.855 36.188 -1.248 1 96.25 129 ASP B CA 1
ATOM 3879 C C . ASP B 1 129 ? 3.139 34.719 -0.956 1 96.25 129 ASP B C 1
ATOM 3881 O O . ASP B 1 129 ? 4.105 34.406 -0.263 1 96.25 129 ASP B O 1
ATOM 3885 N N . LEU B 1 130 ? 2.324 33.844 -1.369 1 96.25 130 LEU B N 1
ATOM 3886 C CA . LEU B 1 130 ? 2.561 32.406 -1.212 1 96.25 130 LEU B CA 1
ATOM 3887 C C . LEU B 1 130 ? 3.596 31.906 -2.219 1 96.25 130 LEU B C 1
ATOM 3889 O O . LEU B 1 130 ? 3.67 32.406 -3.338 1 96.25 130 LEU B O 1
ATOM 3893 N N . TYR B 1 131 ? 4.438 31 -1.867 1 93.88 131 TYR B N 1
ATOM 3894 C CA . TYR B 1 131 ? 5.379 30.406 -2.816 1 93.88 131 TYR B CA 1
ATOM 3895 C C . TYR B 1 131 ? 4.645 29.75 -3.977 1 93.88 131 TYR B C 1
ATOM 3897 O O . TYR B 1 131 ? 3.832 28.844 -3.77 1 93.88 131 TYR B O 1
ATOM 3905 N N . SER B 1 132 ? 5.02 30.094 -5.191 1 90.88 132 SER B N 1
ATOM 3906 C CA . SER B 1 132 ? 4.285 29.688 -6.383 1 90.88 132 SER B CA 1
ATOM 3907 C C . SER B 1 132 ? 4.457 28.203 -6.648 1 90.88 132 SER B C 1
ATOM 3909 O O . SER B 1 132 ? 3.549 27.547 -7.18 1 90.88 132 SER B O 1
ATOM 3911 N N . GLY B 1 133 ? 5.613 27.688 -6.309 1 90.56 133 GLY B N 1
ATOM 3912 C CA . GLY B 1 133 ? 5.867 26.281 -6.539 1 90.56 133 GLY B CA 1
ATOM 3913 C C . GLY B 1 133 ? 4.977 25.359 -5.711 1 90.56 133 GLY B C 1
ATOM 3914 O O . GLY B 1 133 ? 4.84 24.172 -6.016 1 90.56 133 GLY B O 1
ATOM 3915 N N . GLU B 1 134 ? 4.301 25.906 -4.691 1 94.06 134 GLU B N 1
ATOM 3916 C CA . GLU B 1 134 ? 3.469 25.141 -3.775 1 94.06 134 GLU B CA 1
ATOM 3917 C C . GLU B 1 134 ? 2.006 25.562 -3.863 1 94.06 134 GLU B C 1
ATOM 3919 O O . GLU B 1 134 ? 1.159 25.047 -3.131 1 94.06 134 GLU B O 1
ATOM 3924 N N . THR B 1 135 ? 1.727 26.5 -4.777 1 96.12 135 THR B N 1
ATOM 3925 C CA . THR B 1 135 ? 0.402 27.094 -4.93 1 96.12 135 THR B CA 1
ATOM 3926 C C . THR B 1 135 ? -0.179 26.766 -6.305 1 96.12 135 THR B C 1
ATOM 3928 O O . THR B 1 135 ? 0.52 26.844 -7.316 1 96.12 135 THR B O 1
ATOM 3931 N N . ASP B 1 136 ? -1.442 26.312 -6.266 1 97.19 136 ASP B N 1
ATOM 3932 C CA . ASP B 1 136 ? -2.107 26.203 -7.562 1 97.19 136 ASP B CA 1
ATOM 3933 C C . ASP B 1 136 ? -2.463 27.594 -8.109 1 97.19 136 ASP B C 1
ATOM 3935 O O . ASP B 1 136 ? -3.17 28.359 -7.453 1 97.19 136 ASP B O 1
ATOM 3939 N N . LEU B 1 137 ? -2.164 27.922 -9.289 1 94.44 137 LEU B N 1
ATOM 3940 C CA . LEU B 1 137 ? -2.24 29.281 -9.82 1 94.44 137 LEU B CA 1
ATOM 3941 C C . LEU B 1 137 ? -3.688 29.672 -10.094 1 94.44 137 LEU B C 1
ATOM 3943 O O . LEU B 1 137 ? -4.008 30.859 -10.164 1 94.44 137 LEU B O 1
ATOM 3947 N N . ASP B 1 138 ? -4.523 28.703 -10.211 1 96.31 138 ASP B N 1
ATOM 3948 C CA . ASP B 1 138 ? -5.945 29 -10.375 1 96.31 138 ASP B CA 1
ATOM 3949 C C . ASP B 1 138 ? -6.613 29.234 -9.023 1 96.31 138 ASP B C 1
ATOM 3951 O O . ASP B 1 138 ? -7.754 29.703 -8.961 1 96.31 138 ASP B O 1
ATOM 3955 N N . GLY B 1 139 ? -5.914 28.969 -7.977 1 97.88 139 GLY B N 1
ATOM 3956 C CA . GLY B 1 139 ? -6.484 29.125 -6.648 1 97.88 139 GLY B CA 1
ATOM 3957 C C . GLY B 1 139 ? -7.227 27.891 -6.164 1 97.88 139 GLY B C 1
ATOM 3958 O O . GLY B 1 139 ? -8.07 27.984 -5.266 1 97.88 139 GLY B O 1
ATOM 3959 N N . ALA B 1 140 ? -6.934 26.719 -6.73 1 98.5 140 ALA B N 1
ATOM 3960 C CA . ALA B 1 140 ? -7.621 25.484 -6.352 1 98.5 140 ALA B CA 1
ATOM 3961 C C . ALA B 1 140 ? -7.125 24.969 -5 1 98.5 140 ALA B C 1
ATOM 3963 O O . ALA B 1 140 ? -7.887 24.375 -4.238 1 98.5 140 ALA B O 1
ATOM 3964 N N . PHE B 1 141 ? -5.871 25.125 -4.727 1 98.62 141 PHE B N 1
ATOM 3965 C CA . PHE B 1 141 ? -5.305 24.719 -3.447 1 98.62 141 PHE B CA 1
ATOM 3966 C C . PHE B 1 141 ? -4.094 25.562 -3.092 1 98.62 141 PHE B C 1
ATOM 3968 O O . PHE B 1 141 ? -3.482 26.188 -3.967 1 98.62 141 PHE B O 1
ATOM 3975 N N . LEU B 1 142 ? -3.814 25.625 -1.765 1 98.25 142 LEU B N 1
ATOM 3976 C CA . LEU B 1 142 ? -2.824 26.531 -1.205 1 98.25 142 LEU B CA 1
ATOM 3977 C C . LEU B 1 142 ? -1.963 25.828 -0.161 1 98.25 142 LEU B C 1
ATOM 3979 O O . LEU B 1 142 ? -2.451 24.969 0.575 1 98.25 142 LEU B O 1
ATOM 3983 N N . PRO B 1 143 ? -0.656 26.203 -0.096 1 97.19 143 PRO B N 1
ATOM 3984 C CA . PRO B 1 143 ? 0.16 25.734 1.025 1 97.19 143 PRO B CA 1
ATOM 3985 C C . PRO B 1 143 ? -0.195 26.422 2.342 1 97.19 143 PRO B C 1
ATOM 3987 O O . PRO B 1 143 ? -0.485 27.625 2.359 1 97.19 143 PRO B O 1
ATOM 3990 N N . VAL B 1 144 ? -0.203 25.672 3.453 1 95.56 144 VAL B N 1
ATOM 3991 C CA . VAL B 1 144 ? -0.601 26.281 4.719 1 95.56 144 VAL B CA 1
ATOM 3992 C C . VAL B 1 144 ? 0.551 26.203 5.719 1 95.56 144 VAL B C 1
ATOM 3994 O O . VAL B 1 144 ? 0.651 27.016 6.633 1 95.56 144 VAL B O 1
ATOM 3997 N N . ASN B 1 145 ? 1.396 25.234 5.586 1 93.88 145 ASN B N 1
ATOM 3998 C CA . ASN B 1 145 ? 2.621 25.172 6.375 1 93.88 145 ASN B CA 1
ATOM 3999 C C . ASN B 1 145 ? 3.668 24.281 5.711 1 93.88 145 ASN B C 1
ATOM 4001 O O . ASN B 1 145 ? 3.346 23.5 4.82 1 93.88 145 ASN B O 1
ATOM 4005 N N . ILE B 1 146 ? 4.938 24.531 6.105 1 93.5 146 ILE B N 1
ATOM 4006 C CA . ILE B 1 146 ? 6.047 23.703 5.629 1 93.5 146 ILE B CA 1
ATOM 4007 C C . ILE B 1 146 ? 6.496 22.75 6.734 1 93.5 146 ILE B C 1
ATOM 4009 O O . ILE B 1 146 ? 6.715 23.172 7.875 1 93.5 146 ILE B O 1
ATOM 4013 N N . GLY B 1 147 ? 6.484 21.438 6.379 1 92.44 147 GLY B N 1
ATOM 4014 C CA . GLY B 1 147 ? 6.992 20.422 7.285 1 92.44 147 GLY B CA 1
ATOM 4015 C C . GLY B 1 147 ? 8.203 19.688 6.742 1 92.44 147 GLY B C 1
ATOM 4016 O O . GLY B 1 147 ? 8.523 19.812 5.555 1 92.44 147 GLY B O 1
ATOM 4017 N N . SER B 1 148 ? 8.898 19.047 7.668 1 94.38 148 SER B N 1
ATOM 4018 C CA . SER B 1 148 ? 10.078 18.297 7.266 1 94.38 148 SER B CA 1
ATOM 4019 C C . SER B 1 148 ? 10.297 17.094 8.164 1 94.38 148 SER B C 1
ATOM 4021 O O . SER B 1 148 ? 9.898 17.094 9.336 1 94.38 148 SER B O 1
ATOM 4023 N N . PHE B 1 149 ? 10.828 16.047 7.562 1 96.69 149 PHE B N 1
ATOM 4024 C CA . PHE B 1 149 ? 11.367 14.891 8.273 1 96.69 149 PHE B CA 1
ATOM 4025 C C . PHE B 1 149 ? 12.797 14.602 7.832 1 96.69 149 PHE B C 1
ATOM 4027 O O . PHE B 1 149 ? 13.234 15.078 6.781 1 96.69 149 PHE B O 1
ATOM 4034 N N . GLY B 1 150 ? 13.477 13.852 8.688 1 97.44 150 GLY B N 1
ATOM 4035 C CA . GLY B 1 150 ? 14.836 13.469 8.352 1 97.44 150 GLY B CA 1
ATOM 4036 C C . GLY B 1 150 ? 15.867 14.023 9.305 1 97.44 150 GLY B C 1
ATOM 4037 O O . GLY B 1 150 ? 17.016 13.57 9.328 1 97.44 150 GLY B O 1
ATOM 4038 N N . SER B 1 151 ? 15.461 15.047 10.125 1 96.56 151 SER B N 1
ATOM 4039 C CA . SER B 1 151 ? 16.359 15.508 11.18 1 96.56 151 SER B CA 1
ATOM 4040 C C . SER B 1 151 ? 16.562 14.43 12.234 1 96.56 151 SER B C 1
ATOM 4042 O O . SER B 1 151 ? 15.641 13.688 12.562 1 96.56 151 SER B O 1
ATOM 4044 N N . PHE B 1 152 ? 17.781 14.383 12.758 1 98 152 PHE B N 1
ATOM 4045 C CA . PHE B 1 152 ? 18.047 13.469 13.859 1 98 152 PHE B CA 1
ATOM 4046 C C . PHE B 1 152 ? 17.516 14.023 15.172 1 98 152 PHE B C 1
ATOM 4048 O O . PHE B 1 152 ? 17.734 15.195 15.492 1 98 152 PHE B O 1
ATOM 4055 N N . SER B 1 153 ? 16.766 13.242 15.875 1 97.88 153 SER B N 1
ATOM 4056 C CA . SER B 1 153 ? 16.234 13.555 17.188 1 97.88 153 SER B CA 1
ATOM 4057 C C . SER B 1 153 ? 16.75 12.578 18.25 1 97.88 153 SER B C 1
ATOM 4059 O O . SER B 1 153 ? 16.734 11.359 18.031 1 97.88 153 SER B O 1
ATOM 4061 N N . TRP B 1 154 ? 17.203 13.078 19.375 1 98.25 154 TRP B N 1
ATOM 4062 C CA . TRP B 1 154 ? 17.703 12.172 20.391 1 98.25 154 TRP B CA 1
ATOM 4063 C C . TRP B 1 154 ? 17.438 12.719 21.797 1 98.25 154 TRP B C 1
ATOM 4065 O O . TRP B 1 154 ? 17.125 13.906 21.953 1 98.25 154 TRP B O 1
ATOM 4075 N N . ASP B 1 155 ? 17.406 11.875 22.75 1 98 155 ASP B N 1
ATOM 4076 C CA . ASP B 1 155 ? 17.344 12.219 24.172 1 98 155 ASP B CA 1
ATOM 4077 C C . ASP B 1 155 ? 18.734 12.508 24.719 1 98 155 ASP B C 1
ATOM 4079 O O . ASP B 1 155 ? 19.531 11.586 24.906 1 98 155 ASP B O 1
ATOM 4083 N N . SER B 1 156 ? 19.016 13.727 25.078 1 97.5 156 SER B N 1
ATOM 4084 C CA . SER B 1 156 ? 20.344 14.18 25.469 1 97.5 156 SER B CA 1
ATOM 4085 C C . SER B 1 156 ? 20.734 13.625 26.844 1 97.5 156 SER B C 1
ATOM 4087 O O . SER B 1 156 ? 21.906 13.711 27.25 1 97.5 156 SER B O 1
ATOM 4089 N N . THR B 1 157 ? 19.781 13.039 27.516 1 97.44 157 THR B N 1
ATOM 4090 C CA . THR B 1 157 ? 20.094 12.367 28.766 1 97.44 157 THR B CA 1
ATOM 4091 C C . THR B 1 157 ? 20.953 11.125 28.516 1 97.44 157 THR B C 1
ATOM 4093 O O . THR B 1 157 ? 21.766 10.734 29.359 1 97.44 157 THR B O 1
ATOM 4096 N N . TYR B 1 158 ? 20.812 10.586 27.328 1 97.44 158 TYR B N 1
ATOM 4097 C CA . TYR B 1 158 ? 21.453 9.297 27.047 1 97.44 158 TYR B CA 1
ATOM 4098 C C . TYR B 1 158 ? 22.469 9.43 25.922 1 97.44 158 TYR B C 1
ATOM 4100 O O . TYR B 1 158 ? 23.406 8.625 25.828 1 97.44 158 TYR B O 1
ATOM 4108 N N . VAL B 1 159 ? 22.234 10.367 25.047 1 98.19 159 VAL B N 1
ATOM 4109 C CA . VAL B 1 159 ? 23.094 10.57 23.875 1 98.19 159 VAL B CA 1
ATOM 4110 C C . VAL B 1 159 ? 23.672 11.984 23.906 1 98.19 159 VAL B C 1
ATOM 4112 O O . VAL B 1 159 ? 22.922 12.961 23.844 1 98.19 159 VAL B O 1
ATOM 4115 N N . SER B 1 160 ? 25 12.102 23.922 1 97.56 160 SER B N 1
ATOM 4116 C CA . SER B 1 160 ? 25.625 13.422 23.859 1 97.56 160 SER B CA 1
ATOM 4117 C C . SER B 1 160 ? 25.562 13.992 22.453 1 97.56 160 SER B C 1
ATOM 4119 O O . SER B 1 160 ? 25.422 13.25 21.484 1 97.56 160 SER B O 1
ATOM 4121 N N . ASP B 1 161 ? 25.75 15.234 22.375 1 96.75 161 ASP B N 1
ATOM 4122 C CA . ASP B 1 161 ? 25.719 15.914 21.078 1 96.75 161 ASP B CA 1
ATOM 4123 C C . ASP B 1 161 ? 26.812 15.367 20.156 1 96.75 161 ASP B C 1
ATOM 4125 O O . ASP B 1 161 ? 26.609 15.227 18.953 1 96.75 161 ASP B O 1
ATOM 4129 N N . SER B 1 162 ? 27.891 15.055 20.75 1 96.56 162 SER B N 1
ATOM 4130 C CA . SER B 1 162 ? 29.031 14.602 19.953 1 96.56 162 SER B CA 1
ATOM 4131 C C . SER B 1 162 ? 28.828 13.172 19.453 1 96.56 162 SER B C 1
ATOM 4133 O O . SER B 1 162 ? 29.469 12.75 18.5 1 96.56 162 SER B O 1
ATOM 4135 N N . GLU B 1 163 ? 27.891 12.508 20.094 1 97.19 163 GLU B N 1
ATOM 4136 C CA . GLU B 1 163 ? 27.641 11.117 19.719 1 97.19 163 GLU B CA 1
ATOM 4137 C C . GLU B 1 163 ? 26.484 11.008 18.734 1 97.19 163 GLU B C 1
ATOM 4139 O O . GLU B 1 163 ? 26.281 9.961 18.125 1 97.19 163 GLU B O 1
ATOM 4144 N N . ALA B 1 164 ? 25.734 12.055 18.625 1 97.56 164 ALA B N 1
ATOM 4145 C CA . ALA B 1 164 ? 24.547 12.031 17.766 1 97.56 164 ALA B CA 1
ATOM 4146 C C . ALA B 1 164 ? 24.938 11.812 16.312 1 97.56 164 ALA B C 1
ATOM 4148 O O . ALA B 1 164 ? 26 12.266 15.867 1 97.56 164 ALA B O 1
ATOM 4149 N N . PRO B 1 165 ? 24.078 11.078 15.555 1 97.5 165 PRO B N 1
ATOM 4150 C CA . PRO B 1 165 ? 24.391 10.883 14.133 1 97.5 165 PRO B CA 1
ATOM 4151 C C . PRO B 1 165 ? 24.406 12.188 13.344 1 97.5 165 PRO B C 1
ATOM 4153 O O . PRO B 1 165 ? 23.688 13.133 13.688 1 97.5 165 PRO B O 1
ATOM 4156 N N . THR B 1 166 ? 25.203 12.219 12.273 1 96.25 166 THR B N 1
ATOM 4157 C CA . THR B 1 166 ? 25.266 13.375 11.398 1 96.25 166 THR B CA 1
ATOM 4158 C C . THR B 1 166 ? 24.906 12.992 9.961 1 96.25 166 THR B C 1
ATOM 4160 O O . THR B 1 166 ? 24.688 13.859 9.117 1 96.25 166 THR B O 1
ATOM 4163 N N . SER B 1 167 ? 24.906 11.719 9.727 1 97.31 167 SER B N 1
ATOM 4164 C CA . SER B 1 167 ? 24.5 11.156 8.445 1 97.31 167 SER B CA 1
ATOM 4165 C C . SER B 1 167 ? 23.594 9.938 8.641 1 97.31 167 SER B C 1
ATOM 4167 O O . SER B 1 167 ? 23.562 9.352 9.727 1 97.31 167 SER B O 1
ATOM 4169 N N . TYR B 1 168 ? 22.922 9.586 7.617 1 98.25 168 TYR B N 1
ATOM 4170 C CA . TYR B 1 168 ? 22.047 8.422 7.738 1 98.25 168 TYR B CA 1
ATOM 4171 C C . TYR B 1 168 ? 22.859 7.137 7.836 1 98.25 168 TYR B C 1
ATOM 4173 O O . TYR B 1 168 ? 22.391 6.137 8.391 1 98.25 168 TYR B O 1
ATOM 4181 N N . ALA B 1 169 ? 24.062 7.105 7.324 1 98.06 169 ALA B N 1
ATOM 4182 C CA . ALA B 1 169 ? 24.953 5.965 7.48 1 98.06 169 ALA B CA 1
ATOM 4183 C C . ALA B 1 169 ? 25.297 5.73 8.953 1 98.06 169 ALA B C 1
ATOM 4185 O O . ALA B 1 169 ? 25.5 4.59 9.375 1 98.06 169 ALA B O 1
ATOM 4186 N N . ASP B 1 170 ? 25.328 6.836 9.742 1 98.06 170 ASP B N 1
ATOM 4187 C CA . ASP B 1 170 ? 25.672 6.746 11.156 1 98.06 170 ASP B CA 1
ATOM 4188 C C . ASP B 1 170 ? 24.641 5.918 11.922 1 98.06 170 ASP B C 1
ATOM 4190 O O . ASP B 1 170 ? 24.938 5.375 12.992 1 98.06 170 ASP B O 1
ATOM 4194 N N . LEU B 1 171 ? 23.484 5.766 11.414 1 98.56 171 LEU B N 1
ATOM 4195 C CA . LEU B 1 171 ? 22.422 5.012 12.07 1 98.56 171 LEU B CA 1
ATOM 4196 C C . LEU B 1 171 ? 22.766 3.527 12.125 1 98.56 171 LEU B C 1
ATOM 4198 O O . LEU B 1 171 ? 22.172 2.781 12.914 1 98.56 171 LEU B O 1
ATOM 4202 N N . LEU B 1 172 ? 23.703 3.121 11.297 1 98.75 172 LEU B N 1
ATOM 4203 C CA . LEU B 1 172 ? 24.031 1.706 11.164 1 98.75 172 LEU B CA 1
ATOM 4204 C C . LEU B 1 172 ? 25.125 1.304 12.141 1 98.75 172 LEU B C 1
ATOM 4206 O O . LEU B 1 172 ? 25.484 0.128 12.227 1 98.75 172 LEU B O 1
ATOM 4210 N N . ASP B 1 173 ? 25.625 2.338 12.875 1 98.5 173 ASP B N 1
ATOM 4211 C CA . ASP B 1 173 ? 26.609 2.035 13.914 1 98.5 173 ASP B CA 1
ATOM 4212 C C . ASP B 1 173 ? 26.031 1.033 14.922 1 98.5 173 ASP B C 1
ATOM 4214 O O . ASP B 1 173 ? 24.922 1.207 15.422 1 98.5 173 ASP B O 1
ATOM 4218 N N . PRO B 1 174 ? 26.781 0.001 15.281 1 98.31 174 PRO B N 1
ATOM 4219 C CA . PRO B 1 174 ? 26.297 -1.026 16.203 1 98.31 174 PRO B CA 1
ATOM 4220 C C . PRO B 1 174 ? 25.859 -0.448 17.562 1 98.31 174 PRO B C 1
ATOM 4222 O O . PRO B 1 174 ? 25.031 -1.041 18.25 1 98.31 174 PRO B O 1
ATOM 4225 N N . LYS B 1 175 ? 26.281 0.661 17.953 1 98.06 175 LYS B N 1
ATOM 4226 C CA . LYS B 1 175 ? 25.938 1.259 19.234 1 98.06 175 LYS B CA 1
ATOM 4227 C C . LYS B 1 175 ? 24.469 1.654 19.281 1 98.06 175 LYS B C 1
ATOM 4229 O O . LYS B 1 175 ? 23.906 1.891 20.359 1 98.06 175 LYS B O 1
ATOM 4234 N N . TRP B 1 176 ? 23.859 1.739 18.109 1 98.5 176 TRP B N 1
ATOM 4235 C CA . TRP B 1 176 ? 22.469 2.18 18.062 1 98.5 176 TRP B CA 1
ATOM 4236 C C . TRP B 1 176 ? 21.516 0.986 18.062 1 98.5 176 TRP B C 1
ATOM 4238 O O . TRP B 1 176 ? 20.297 1.156 18.062 1 98.5 176 TRP B O 1
ATOM 4248 N N . LYS B 1 177 ? 22.047 -0.282 18 1 98.25 177 LYS B N 1
ATOM 4249 C CA . LYS B 1 177 ? 21.172 -1.452 18.016 1 98.25 177 LYS B CA 1
ATOM 4250 C C . LYS B 1 177 ? 20.219 -1.419 19.203 1 98.25 177 LYS B C 1
ATOM 4252 O O . LYS B 1 177 ? 20.656 -1.262 20.344 1 98.25 177 LYS B O 1
ATOM 4257 N N . GLY B 1 178 ? 18.953 -1.432 18.891 1 97.25 178 GLY B N 1
ATOM 4258 C CA . GLY B 1 178 ? 17.922 -1.45 19.922 1 97.25 178 GLY B CA 1
ATOM 4259 C C . GLY B 1 178 ? 17.594 -0.071 20.469 1 97.25 178 GLY B C 1
ATOM 4260 O O . GLY B 1 178 ? 16.828 0.061 21.422 1 97.25 178 GLY B O 1
ATOM 4261 N N . LYS B 1 179 ? 18.062 1.021 19.828 1 98.25 179 LYS B N 1
ATOM 4262 C CA . LYS B 1 179 ? 17.906 2.35 20.422 1 98.25 179 LYS B CA 1
ATOM 4263 C C . LYS B 1 179 ? 17.062 3.252 19.516 1 98.25 179 LYS B C 1
ATOM 4265 O O . LYS B 1 179 ? 16.672 4.348 19.922 1 98.25 179 LYS B O 1
ATOM 4270 N N . ILE B 1 180 ? 16.781 2.76 18.344 1 98.31 180 ILE B N 1
ATOM 4271 C CA . ILE B 1 180 ? 16.141 3.594 17.344 1 98.31 180 ILE B CA 1
ATOM 4272 C C . ILE B 1 180 ? 14.641 3.281 17.312 1 98.31 180 ILE B C 1
ATOM 4274 O O . ILE B 1 180 ? 14.242 2.115 17.359 1 98.31 180 ILE B O 1
ATOM 4278 N N . VAL B 1 181 ? 13.789 4.27 17.344 1 97.12 181 VAL B N 1
ATOM 4279 C CA . VAL B 1 181 ? 12.375 4.172 17.016 1 97.12 181 VAL B CA 1
ATOM 4280 C C . VAL B 1 181 ? 12.078 4.984 15.75 1 97.12 181 VAL B C 1
ATOM 4282 O O . VAL B 1 181 ? 12.57 6.109 15.602 1 97.12 181 VAL B O 1
ATOM 4285 N N . ALA B 1 182 ? 11.367 4.422 14.773 1 97.75 182 ALA B N 1
ATOM 4286 C CA . ALA B 1 182 ? 11.117 5.09 13.5 1 97.75 182 ALA B CA 1
ATOM 4287 C C . ALA B 1 182 ? 9.742 4.715 12.945 1 97.75 182 ALA B C 1
ATOM 4289 O O . ALA B 1 182 ? 9.164 3.701 13.344 1 97.75 182 ALA B O 1
ATOM 4290 N N . THR B 1 183 ? 9.219 5.578 12.125 1 97.69 183 THR B N 1
ATOM 4291 C CA . THR B 1 183 ? 7.938 5.379 11.461 1 97.69 183 THR B CA 1
ATOM 4292 C C . THR B 1 183 ? 8.094 4.484 10.234 1 97.69 183 THR B C 1
ATOM 4294 O O . THR B 1 183 ? 9.047 4.633 9.469 1 97.69 183 THR B O 1
ATOM 4297 N N . TYR B 1 184 ? 7.137 3.584 10.023 1 98 184 TYR B N 1
ATOM 4298 C CA . TYR B 1 184 ? 7.133 2.727 8.844 1 98 184 TYR B CA 1
ATOM 4299 C C . TYR B 1 184 ? 7.129 3.557 7.57 1 98 184 TYR B C 1
ATOM 4301 O O . TYR B 1 184 ? 6.188 4.312 7.316 1 98 184 TYR B O 1
ATOM 4309 N N . PRO B 1 185 ? 8.148 3.344 6.734 1 98.81 185 PRO B N 1
ATOM 4310 C CA . PRO B 1 185 ? 8.156 4.113 5.488 1 98.81 185 PRO B CA 1
ATOM 4311 C C . PRO B 1 185 ? 7.078 3.656 4.508 1 98.81 185 PRO B C 1
ATOM 4313 O O . PRO B 1 185 ? 6.738 4.387 3.576 1 98.81 185 PRO B O 1
ATOM 4316 N N . ASN B 1 186 ? 6.555 2.445 4.602 1 98.56 186 ASN B N 1
ATOM 4317 C CA . ASN B 1 186 ? 5.488 1.971 3.725 1 98.56 186 ASN B CA 1
ATOM 4318 C C . ASN B 1 186 ? 4.109 2.33 4.273 1 98.56 186 ASN B C 1
ATOM 4320 O O . ASN B 1 186 ? 3.09 1.943 3.701 1 98.56 186 ASN B O 1
ATOM 4324 N N . ASP B 1 187 ? 4.055 3.107 5.371 1 97.75 187 ASP B N 1
ATOM 4325 C CA . ASP B 1 187 ? 2.781 3.496 5.965 1 97.75 187 ASP B CA 1
ATOM 4326 C C . ASP B 1 187 ? 2.58 5.008 5.891 1 97.75 187 ASP B C 1
ATOM 4328 O O . ASP B 1 187 ? 1.494 5.512 6.188 1 97.75 187 ASP B O 1
ATOM 4332 N N . ASP B 1 188 ? 3.594 5.746 5.68 1 97.94 188 ASP B N 1
ATOM 4333 C CA . ASP B 1 188 ? 3.607 7.203 5.613 1 97.94 188 ASP B CA 1
ATOM 4334 C C . ASP B 1 188 ? 4.336 7.688 4.359 1 97.94 188 ASP B C 1
ATOM 4336 O O . ASP B 1 188 ? 5.531 7.441 4.195 1 97.94 188 ASP B O 1
ATOM 4340 N N . ASP B 1 189 ? 3.67 8.438 3.514 1 98.25 189 ASP B N 1
ATOM 4341 C CA . ASP B 1 189 ? 4.238 8.82 2.223 1 98.25 189 ASP B CA 1
ATOM 4342 C C . ASP B 1 189 ? 5.43 9.758 2.402 1 98.25 189 ASP B C 1
ATOM 4344 O O . ASP B 1 189 ? 6.391 9.703 1.635 1 98.25 189 ASP B O 1
ATOM 4348 N N . ALA B 1 190 ? 5.363 10.688 3.324 1 98.12 190 ALA B N 1
ATOM 4349 C CA . ALA B 1 190 ? 6.5 11.578 3.555 1 98.12 190 ALA B CA 1
ATOM 4350 C C . ALA B 1 190 ? 7.727 10.797 4.008 1 98.12 190 ALA B C 1
ATOM 4352 O O . ALA B 1 190 ? 8.836 11.023 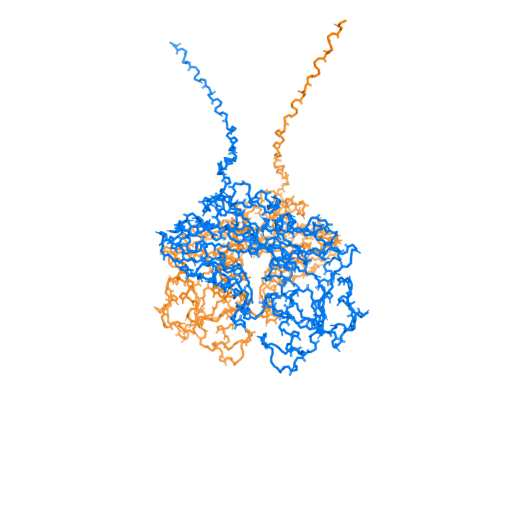3.514 1 98.12 190 ALA B O 1
ATOM 4353 N N . ILE B 1 191 ? 7.535 9.883 4.922 1 98.69 191 ILE B N 1
ATOM 4354 C CA . ILE B 1 191 ? 8.625 9.039 5.391 1 98.69 191 ILE B CA 1
ATOM 4355 C C . ILE B 1 191 ? 9.094 8.125 4.258 1 98.69 191 ILE B C 1
ATOM 4357 O O . ILE B 1 191 ? 10.297 7.887 4.098 1 98.69 191 ILE B O 1
ATOM 4361 N N . GLY B 1 192 ? 8.125 7.617 3.498 1 98.75 192 GLY B N 1
ATOM 4362 C CA . GLY B 1 192 ? 8.516 6.859 2.32 1 98.75 192 GLY B CA 1
ATOM 4363 C C . GLY B 1 192 ? 9.422 7.641 1.38 1 98.75 192 GLY B C 1
ATOM 4364 O O . GLY B 1 192 ? 10.406 7.105 0.871 1 98.75 192 GLY B O 1
ATOM 4365 N N . TYR B 1 193 ? 9.062 8.836 1.123 1 98.69 193 TYR B N 1
ATOM 4366 C CA . TYR B 1 193 ? 9.883 9.68 0.265 1 98.69 193 TYR B CA 1
ATOM 4367 C C . TYR B 1 193 ? 11.266 9.891 0.874 1 98.69 193 TYR B C 1
ATOM 4369 O O . TYR B 1 193 ? 12.281 9.797 0.178 1 98.69 193 TYR B O 1
ATOM 4377 N N . LEU B 1 194 ? 11.367 10.188 2.162 1 98.56 194 LEU B N 1
ATOM 4378 C CA . LEU B 1 194 ? 12.641 10.32 2.854 1 98.56 194 LEU B CA 1
ATOM 4379 C C . LEU B 1 194 ? 13.516 9.086 2.625 1 98.56 194 LEU B C 1
ATOM 4381 O O . LEU B 1 194 ? 14.68 9.211 2.232 1 98.56 194 LEU B O 1
ATOM 4385 N N . PHE B 1 195 ? 12.969 7.898 2.811 1 98.81 195 PHE B N 1
ATOM 4386 C CA . PHE B 1 195 ? 13.711 6.656 2.648 1 98.81 195 PHE B CA 1
ATOM 4387 C C . PHE B 1 195 ? 14.156 6.477 1.203 1 98.81 195 PHE B C 1
ATOM 4389 O O . PHE B 1 195 ? 15.242 5.941 0.943 1 98.81 195 PHE B O 1
ATOM 4396 N N . SER B 1 196 ? 13.305 6.879 0.271 1 98.56 196 SER B N 1
ATOM 4397 C CA . SER B 1 196 ? 13.727 6.793 -1.123 1 98.56 196 SER B CA 1
ATOM 4398 C C . SER B 1 196 ? 14.969 7.645 -1.377 1 98.56 196 SER B C 1
ATOM 4400 O O . SER B 1 196 ? 15.875 7.223 -2.094 1 98.56 196 SER B O 1
ATOM 4402 N N . ILE B 1 197 ? 15.023 8.891 -0.804 1 98 197 ILE B N 1
ATOM 4403 C CA . ILE B 1 197 ? 16.188 9.766 -0.914 1 98 197 ILE B CA 1
ATOM 4404 C C . ILE B 1 197 ? 17.406 9.055 -0.344 1 98 197 ILE B C 1
ATOM 4406 O O . ILE B 1 197 ? 18.469 9.016 -0.982 1 98 197 ILE B O 1
ATOM 4410 N N . ILE B 1 198 ? 17.266 8.438 0.791 1 98.25 198 ILE B N 1
ATOM 4411 C CA . ILE B 1 198 ? 18.375 7.797 1.495 1 98.25 198 ILE B CA 1
ATOM 4412 C C . ILE B 1 198 ? 18.859 6.582 0.704 1 98.25 198 ILE B C 1
ATOM 4414 O O . ILE B 1 198 ? 20.047 6.414 0.486 1 98.25 198 ILE B O 1
ATOM 4418 N N . ILE B 1 199 ? 17.953 5.781 0.239 1 98.19 199 ILE B N 1
ATOM 4419 C CA . ILE B 1 199 ? 18.297 4.555 -0.474 1 98.19 199 ILE B CA 1
ATOM 4420 C C . ILE B 1 199 ? 18.922 4.898 -1.824 1 98.19 199 ILE B C 1
ATOM 4422 O O . ILE B 1 199 ? 19.844 4.219 -2.283 1 98.19 199 ILE B O 1
ATOM 4426 N N . GLU B 1 200 ? 18.422 5.938 -2.443 1 96.69 200 GLU B N 1
ATOM 4427 C CA . GLU B 1 200 ? 19.031 6.359 -3.705 1 96.69 200 GLU B CA 1
ATOM 4428 C C . GLU B 1 200 ? 20.5 6.738 -3.518 1 96.69 200 GLU B C 1
ATOM 4430 O O . GLU B 1 200 ? 21.312 6.555 -4.426 1 96.69 200 GLU B O 1
ATOM 4435 N N . LYS B 1 201 ? 20.781 7.215 -2.355 1 96.44 201 LYS B N 1
ATOM 4436 C CA . LYS B 1 201 ? 22.172 7.582 -2.064 1 96.44 201 LYS B CA 1
ATOM 4437 C C . LYS B 1 201 ? 22.984 6.371 -1.628 1 96.44 201 LYS B C 1
ATOM 4439 O O . LYS B 1 201 ? 24.109 6.168 -2.094 1 96.44 201 LYS B O 1
ATOM 4444 N N . TYR B 1 202 ? 22.438 5.523 -0.772 1 97.25 202 TYR B N 1
ATOM 4445 C CA . TYR B 1 202 ? 23.234 4.523 -0.077 1 97.25 202 TYR B CA 1
ATOM 4446 C C . TYR B 1 202 ? 22.938 3.123 -0.602 1 97.25 202 TYR B C 1
ATOM 4448 O O . TYR B 1 202 ? 23.672 2.176 -0.314 1 97.25 202 TYR B O 1
ATOM 4456 N N . GLY B 1 203 ? 21.875 2.961 -1.344 1 96.81 203 GLY B N 1
ATOM 4457 C CA . GLY B 1 203 ? 21.469 1.655 -1.845 1 96.81 203 GLY B CA 1
ATOM 4458 C C . GLY B 1 203 ? 20.547 0.913 -0.904 1 96.81 203 GLY B C 1
ATOM 4459 O O . GLY B 1 203 ? 20.406 1.289 0.262 1 96.81 203 GLY B O 1
ATOM 4460 N N . PHE B 1 204 ? 19.953 -0.157 -1.376 1 97.81 204 PHE B N 1
ATOM 4461 C CA . PHE B 1 204 ? 19.047 -0.971 -0.585 1 97.81 204 PHE B CA 1
ATOM 4462 C C . PHE B 1 204 ? 19.781 -1.655 0.561 1 97.81 204 PHE B C 1
ATOM 4464 O O . PHE B 1 204 ? 19.156 -2.066 1.545 1 97.81 204 PHE B O 1
ATOM 4471 N N . GLU B 1 205 ? 21.062 -1.782 0.474 1 97.06 205 GLU B N 1
ATOM 4472 C CA . GLU B 1 205 ? 21.859 -2.377 1.547 1 97.06 205 GLU B CA 1
ATOM 4473 C C . GLU B 1 205 ? 21.734 -1.571 2.836 1 97.06 205 GLU B C 1
ATOM 4475 O O . GLU B 1 205 ? 21.797 -2.133 3.934 1 97.06 205 GLU B O 1
ATOM 4480 N N . TRP B 1 206 ? 21.516 -0.263 2.676 1 98.5 206 TRP B N 1
ATOM 4481 C CA . TRP B 1 206 ? 21.281 0.569 3.854 1 98.5 206 TRP B CA 1
ATOM 4482 C C . TRP B 1 206 ? 20.016 0.148 4.578 1 98.5 206 TRP B C 1
ATOM 4484 O O . TRP B 1 206 ? 20 0.009 5.801 1 98.5 206 TRP B O 1
ATOM 4494 N N . LEU B 1 207 ? 18.953 -0.052 3.85 1 98.75 207 LEU B N 1
ATOM 4495 C CA . LEU B 1 207 ? 17.672 -0.476 4.434 1 98.75 207 LEU B CA 1
ATOM 4496 C C . LEU B 1 207 ? 17.812 -1.832 5.117 1 98.75 207 LEU B C 1
ATOM 4498 O O . LEU B 1 207 ? 17.312 -2.029 6.227 1 98.75 207 LEU B O 1
ATOM 4502 N N . ASP B 1 208 ? 18.516 -2.756 4.469 1 97.94 208 ASP B N 1
ATOM 4503 C CA . ASP B 1 208 ? 18.734 -4.082 5.035 1 97.94 208 ASP B CA 1
ATOM 4504 C C . ASP B 1 208 ? 19.516 -4 6.34 1 97.94 208 ASP B C 1
ATOM 4506 O O . ASP B 1 208 ? 19.203 -4.699 7.305 1 97.94 208 ASP B O 1
ATOM 4510 N N . ALA B 1 209 ? 20.516 -3.168 6.332 1 98.69 209 ALA B N 1
ATOM 4511 C CA . ALA B 1 209 ? 21.344 -2.99 7.531 1 98.69 209 ALA B CA 1
ATOM 4512 C C . ALA B 1 209 ? 20.547 -2.328 8.648 1 98.69 209 ALA B C 1
ATOM 4514 O O . ALA B 1 209 ? 20.656 -2.713 9.812 1 98.69 209 ALA B O 1
ATOM 4515 N N . LEU B 1 210 ? 19.719 -1.333 8.289 1 98.88 210 LEU B N 1
ATOM 4516 C CA . LEU B 1 210 ? 18.875 -0.673 9.289 1 98.88 210 LEU B CA 1
ATOM 4517 C C . LEU B 1 210 ? 17.906 -1.661 9.922 1 98.88 210 LEU B C 1
ATOM 4519 O O . LEU B 1 210 ? 17.656 -1.607 11.133 1 98.88 210 LEU B O 1
ATOM 4523 N N . ALA B 1 211 ? 17.391 -2.527 9.094 1 98 211 ALA B N 1
ATOM 4524 C CA . ALA B 1 211 ? 16.438 -3.521 9.57 1 98 211 ALA B CA 1
ATOM 4525 C C . ALA B 1 211 ? 17.078 -4.441 10.609 1 98 211 ALA B C 1
ATOM 4527 O O . ALA B 1 211 ? 16.375 -5.043 11.43 1 98 211 ALA B O 1
ATOM 4528 N N . LYS B 1 212 ? 18.359 -4.566 10.633 1 97.69 212 LYS B N 1
ATOM 4529 C CA . LYS B 1 212 ? 19.078 -5.426 11.57 1 97.69 212 LYS B CA 1
ATOM 4530 C C . LYS B 1 212 ? 19.438 -4.676 12.844 1 97.69 212 LYS B C 1
ATOM 4532 O O . LYS B 1 212 ? 19.984 -5.258 13.781 1 97.69 212 LYS B O 1
ATOM 4537 N N . GLN B 1 213 ? 19.078 -3.398 12.945 1 98.19 213 GLN B N 1
ATOM 4538 C CA . GLN B 1 213 ? 19.406 -2.562 14.094 1 98.19 213 GLN B CA 1
ATOM 4539 C C . GLN B 1 213 ? 18.391 -2.744 15.219 1 98.19 213 GLN B C 1
ATOM 4541 O O . GLN B 1 213 ? 18.406 -2.012 16.203 1 98.19 213 GLN B O 1
ATOM 4546 N N . ASP B 1 214 ? 17.453 -3.682 15.055 1 96.94 214 ASP B N 1
ATOM 4547 C CA . ASP B 1 214 ? 16.391 -3.867 16.047 1 96.94 214 ASP B CA 1
ATOM 4548 C C . ASP B 1 214 ? 15.609 -2.57 16.266 1 96.94 214 ASP B C 1
ATOM 4550 O O . ASP B 1 214 ? 15.453 -2.119 17.391 1 96.94 214 ASP B O 1
ATOM 4554 N N . VAL B 1 215 ? 15.266 -1.921 15.188 1 97.62 215 VAL B N 1
ATOM 4555 C CA . VAL B 1 215 ? 14.477 -0.695 15.195 1 97.62 215 VAL B CA 1
ATOM 4556 C C . VAL B 1 215 ? 13.062 -0.996 15.695 1 97.62 215 VAL B C 1
ATOM 4558 O O . VAL B 1 215 ? 12.469 -2.002 15.305 1 97.62 215 VAL B O 1
ATOM 4561 N N . GLN B 1 216 ? 12.562 -0.155 16.625 1 95.75 216 GLN B N 1
ATOM 4562 C CA . GLN B 1 216 ? 11.125 -0.18 16.906 1 95.75 216 GLN B CA 1
ATOM 4563 C C . GLN B 1 216 ? 10.352 0.582 15.836 1 95.75 216 GLN B C 1
ATOM 4565 O O . GLN B 1 216 ? 10.383 1.813 15.797 1 95.75 216 GLN B O 1
ATOM 4570 N N . TRP B 1 217 ? 9.68 -0.138 14.984 1 96.19 217 TRP B N 1
ATOM 4571 C CA . TRP B 1 217 ? 8.859 0.464 13.938 1 96.19 217 TRP B CA 1
ATOM 4572 C C . TRP B 1 217 ? 7.461 0.781 14.453 1 96.19 217 TRP B C 1
ATOM 4574 O O . TRP B 1 217 ? 6.824 -0.055 15.094 1 96.19 217 TRP B O 1
ATOM 4584 N N . VAL B 1 218 ? 7.016 2.012 14.164 1 95.62 218 VAL B N 1
ATOM 4585 C CA . VAL B 1 218 ? 5.711 2.438 14.656 1 95.62 218 VAL B CA 1
ATOM 4586 C C . VAL B 1 218 ? 4.938 3.141 13.547 1 95.62 218 VAL B C 1
ATOM 4588 O O . VAL B 1 218 ? 5.512 3.496 12.516 1 95.62 218 VAL B O 1
ATOM 4591 N N . ARG B 1 219 ? 3.619 3.27 13.742 1 95.44 219 ARG B N 1
ATOM 4592 C CA . ARG B 1 219 ? 2.768 4.02 12.828 1 95.44 219 ARG B CA 1
ATOM 4593 C C . ARG B 1 219 ? 2.582 5.457 13.305 1 95.44 219 ARG B C 1
ATOM 4595 O O . ARG B 1 219 ? 2.416 5.699 14.5 1 95.44 219 ARG B O 1
ATOM 4602 N N . GLY B 1 220 ? 2.646 6.398 12.328 1 95.38 220 GLY B N 1
ATOM 4603 C CA . GLY B 1 220 ? 2.502 7.812 12.648 1 95.38 220 GLY B CA 1
ATOM 4604 C C . GLY B 1 220 ? 3.814 8.477 13.016 1 95.38 220 GLY B C 1
ATOM 4605 O O . GLY B 1 220 ? 4.641 7.891 13.719 1 95.38 220 GLY B O 1
ATOM 4606 N N . THR B 1 221 ? 4.004 9.656 12.672 1 96.75 221 THR B N 1
ATOM 4607 C CA . THR B 1 221 ? 5.277 10.352 12.836 1 96.75 221 THR B CA 1
ATOM 4608 C C . THR B 1 221 ? 5.352 11.016 14.211 1 96.75 221 THR B C 1
ATOM 4610 O O . THR B 1 221 ? 6.43 11.422 14.656 1 96.75 221 THR B O 1
ATOM 4613 N N . ALA B 1 222 ? 4.23 11.172 14.938 1 94.44 222 ALA B N 1
ATOM 4614 C CA . ALA B 1 222 ? 4.266 11.656 16.312 1 94.44 222 ALA B CA 1
ATOM 4615 C C . ALA B 1 222 ? 4.742 10.562 17.266 1 94.44 222 ALA B C 1
ATOM 4617 O O . ALA B 1 222 ? 5.371 10.852 18.297 1 94.44 222 ALA B O 1
ATOM 4618 N N . THR B 1 223 ? 4.508 9.352 16.906 1 94.44 223 THR B N 1
ATOM 4619 C CA . THR B 1 223 ? 4.645 8.211 17.797 1 94.44 223 THR B CA 1
ATOM 4620 C C . THR B 1 223 ? 6.098 8.039 18.234 1 94.44 223 THR B C 1
ATOM 4622 O O . THR B 1 223 ? 6.375 7.805 19.406 1 94.44 223 THR B O 1
ATOM 4625 N N . PRO B 1 224 ? 7.105 8.148 17.328 1 95.25 224 PRO B N 1
ATOM 4626 C CA . PRO B 1 224 ? 8.477 7.996 17.812 1 95.25 224 PRO B CA 1
ATOM 4627 C C . PRO B 1 224 ? 8.828 9 18.906 1 95.25 224 PRO B C 1
ATOM 4629 O O . PRO B 1 224 ? 9.5 8.656 19.875 1 95.25 224 PRO B O 1
ATOM 4632 N N . GLY B 1 225 ? 8.375 10.234 18.75 1 94.06 225 GLY B N 1
ATOM 4633 C CA . GLY B 1 225 ? 8.602 11.219 19.797 1 94.06 225 GLY B CA 1
ATOM 4634 C C . GLY B 1 225 ? 7.98 10.836 21.125 1 94.06 225 GLY B C 1
ATOM 4635 O O . GLY B 1 225 ? 8.609 10.984 22.172 1 94.06 225 GLY B O 1
ATOM 4636 N N . PHE B 1 226 ? 6.773 10.305 21.062 1 92.69 226 PHE B N 1
ATOM 4637 C CA . PHE B 1 226 ? 6.086 9.883 22.281 1 92.69 226 PHE B CA 1
ATOM 4638 C C . PHE B 1 226 ? 6.793 8.688 22.906 1 92.69 226 PHE B C 1
ATOM 4640 O O . PHE B 1 226 ? 6.879 8.586 24.141 1 92.69 226 PHE B O 1
ATOM 4647 N N . VAL B 1 227 ? 7.305 7.789 22.078 1 93.38 227 VAL B N 1
ATOM 4648 C CA . VAL B 1 227 ? 8.031 6.621 22.562 1 93.38 227 VAL B CA 1
ATOM 4649 C C . VAL B 1 227 ? 9.297 7.07 23.297 1 93.38 227 VAL B C 1
ATOM 4651 O O . VAL B 1 227 ? 9.594 6.586 24.391 1 93.38 227 VAL B O 1
ATOM 4654 N N . MET B 1 228 ? 10.016 8.008 22.719 1 94.56 228 MET B N 1
ATOM 4655 C CA . MET B 1 228 ? 11.227 8.523 23.344 1 94.56 228 MET B CA 1
ATOM 4656 C C . MET B 1 228 ? 10.914 9.234 24.656 1 94.56 228 MET B C 1
ATOM 4658 O O . MET B 1 228 ? 11.648 9.102 25.625 1 94.56 228 MET B O 1
ATOM 4662 N N . ARG B 1 229 ? 9.812 9.969 24.656 1 93.12 229 ARG B N 1
ATOM 4663 C CA . ARG B 1 229 ? 9.367 10.625 25.875 1 93.12 229 ARG B CA 1
ATOM 4664 C C . ARG B 1 229 ? 9.023 9.602 26.953 1 93.12 229 ARG B C 1
ATOM 4666 O O . ARG B 1 229 ? 9.398 9.766 28.109 1 93.12 229 ARG B O 1
ATOM 4673 N N . ASP B 1 230 ? 8.305 8.586 26.531 1 92.38 230 ASP B N 1
ATOM 4674 C CA . ASP B 1 230 ? 7.941 7.535 27.484 1 92.38 230 ASP B CA 1
ATOM 4675 C C . ASP B 1 230 ? 9.188 6.848 28.047 1 92.38 230 ASP B C 1
ATOM 4677 O O . ASP B 1 230 ? 9.25 6.547 29.234 1 92.38 230 ASP B O 1
ATOM 4681 N N . ASN B 1 231 ? 10.086 6.613 27.156 1 93.38 231 ASN B N 1
ATOM 4682 C CA . ASN B 1 231 ? 11.352 6.051 27.625 1 93.38 231 ASN B CA 1
ATOM 4683 C C . ASN B 1 231 ? 12.031 6.965 28.641 1 93.38 231 ASN B C 1
ATOM 4685 O O . ASN B 1 231 ? 12.484 6.512 29.688 1 93.38 231 ASN B O 1
ATOM 4689 N N . HIS B 1 232 ? 12.102 8.211 28.344 1 94 232 HIS B N 1
ATOM 4690 C CA . HIS B 1 232 ? 12.719 9.195 29.219 1 94 232 HIS B CA 1
ATOM 4691 C C . HIS B 1 232 ? 12.078 9.18 30.609 1 94 232 HIS B C 1
ATOM 4693 O O . HIS B 1 232 ? 12.766 9.297 31.625 1 94 232 HIS B O 1
ATOM 4699 N N . ASN B 1 233 ? 10.797 8.961 30.562 1 92.19 233 ASN B N 1
ATOM 4700 C CA . ASN B 1 233 ? 10.031 9.008 31.812 1 92.19 233 ASN B CA 1
ATOM 4701 C C . ASN B 1 233 ? 9.969 7.645 32.469 1 92.19 233 ASN B C 1
ATOM 4703 O O . ASN B 1 233 ? 9.242 7.461 33.469 1 92.19 233 ASN B O 1
ATOM 4707 N N . ASN B 1 234 ? 10.609 6.672 32 1 90.75 234 ASN B N 1
ATOM 4708 C CA . ASN B 1 234 ? 10.664 5.312 32.531 1 90.75 234 ASN B CA 1
ATOM 4709 C C . ASN B 1 234 ? 9.273 4.688 32.594 1 90.75 234 ASN B C 1
ATOM 4711 O O . ASN B 1 234 ? 8.93 4.039 33.594 1 90.75 234 ASN B O 1
ATOM 4715 N N . ALA B 1 235 ? 8.602 5.02 31.531 1 86.5 235 ALA B N 1
ATOM 4716 C CA . ALA B 1 235 ? 7.27 4.41 31.484 1 86.5 235 ALA B CA 1
ATOM 4717 C C . ALA B 1 235 ? 7.367 2.918 31.172 1 86.5 235 ALA B C 1
ATOM 4719 O O . ALA B 1 235 ? 8.281 2.477 30.484 1 86.5 235 ALA B O 1
ATOM 4720 N N . THR B 1 236 ? 6.512 2.066 31.766 1 74.38 236 THR B N 1
ATOM 4721 C CA . THR B 1 236 ? 6.531 0.624 31.547 1 74.38 236 THR B CA 1
ATOM 4722 C C . THR B 1 236 ? 5.715 0.247 30.312 1 74.38 236 THR B C 1
ATOM 4724 O O . THR B 1 236 ? 5.879 -0.842 29.766 1 74.38 236 THR B O 1
ATOM 4727 N N . ALA B 1 237 ? 4.824 1.047 29.984 1 68.75 237 ALA B N 1
ATOM 4728 C CA . ALA B 1 237 ? 4.027 0.799 28.781 1 68.75 237 ALA B CA 1
ATOM 4729 C C . ALA B 1 237 ? 4.02 2.021 27.875 1 68.75 237 ALA B C 1
ATOM 4731 O O . ALA B 1 237 ? 3.99 3.158 28.344 1 68.75 237 ALA B O 1
ATOM 4732 N N . SER B 1 238 ? 4.445 1.708 26.656 1 66.5 238 SER B N 1
ATOM 4733 C CA . SER B 1 238 ? 4.375 2.795 25.688 1 66.5 238 SER B CA 1
ATOM 4734 C C . SER B 1 238 ? 3.031 2.805 24.953 1 66.5 238 SER B C 1
ATOM 4736 O O . SER B 1 238 ? 2.379 1.766 24.844 1 66.5 238 SER B O 1
ATOM 4738 N N . ALA B 1 239 ? 2.668 3.953 24.688 1 60.5 239 ALA B N 1
ATOM 4739 C CA . ALA B 1 239 ? 1.433 4.113 23.938 1 60.5 239 ALA B CA 1
ATOM 4740 C C . ALA B 1 239 ? 1.467 3.285 22.656 1 60.5 239 ALA B C 1
ATOM 4742 O O . ALA B 1 239 ? 0.42 2.891 22.125 1 60.5 239 ALA B O 1
ATOM 4743 N N . SER B 1 240 ? 2.633 2.953 22.25 1 66.94 240 SER B N 1
ATOM 4744 C CA . SER B 1 240 ? 2.75 2.205 21 1 66.94 240 SER B CA 1
ATOM 4745 C C . SER B 1 240 ? 2.373 0.74 21.188 1 66.94 240 SER B C 1
ATOM 4747 O O . SER B 1 240 ? 2.135 0.018 20.219 1 66.94 240 SER B O 1
ATOM 4749 N N . GLY B 1 241 ? 2.189 0.449 22.422 1 67.56 241 GLY B N 1
ATOM 4750 C CA . GLY B 1 241 ? 1.917 -0.943 22.734 1 67.56 241 GLY B CA 1
ATOM 4751 C C . GLY B 1 241 ? 3.174 -1.763 22.953 1 67.56 241 GLY B C 1
ATOM 4752 O O . GLY B 1 241 ? 3.109 -2.889 23.453 1 67.56 241 GLY B O 1
ATOM 4753 N N . SER B 1 242 ? 4.281 -1.184 22.562 1 74.12 242 SER B N 1
ATOM 4754 C CA . SER B 1 242 ? 5.559 -1.852 22.797 1 74.12 242 SER B CA 1
ATOM 4755 C C . SER B 1 242 ? 6.395 -1.096 23.828 1 74.12 242 SER B C 1
ATOM 4757 O O . SER B 1 242 ? 6.191 0.1 24.047 1 74.12 242 SER B O 1
ATOM 4759 N N . SER B 1 243 ? 7.297 -1.855 24.5 1 79.12 243 SER B N 1
ATOM 4760 C CA . SER B 1 243 ? 8.195 -1.244 25.469 1 79.12 243 SER B CA 1
ATOM 4761 C C . SER B 1 243 ? 9.039 -0.147 24.828 1 79.12 243 SER B C 1
ATOM 4763 O O . SER B 1 243 ? 9.648 -0.36 23.781 1 79.12 243 SER B O 1
ATOM 4765 N N . PRO B 1 244 ? 9.031 1.003 25.484 1 88.31 244 PRO B N 1
ATOM 4766 C CA . PRO B 1 244 ? 9.867 2.09 24.969 1 88.31 244 PRO B CA 1
ATOM 4767 C C . PRO B 1 244 ? 11.32 1.98 25.422 1 88.31 244 PRO B C 1
ATOM 4769 O O . PRO B 1 244 ? 12.148 2.838 25.078 1 88.31 244 PRO B O 1
ATOM 4772 N N . GLU B 1 245 ? 11.586 0.946 26.125 1 89.88 245 GLU B N 1
ATOM 4773 C CA . GLU B 1 245 ? 12.883 0.84 26.781 1 89.88 245 GLU B CA 1
ATOM 4774 C C . GLU B 1 245 ? 14.023 0.896 25.766 1 89.88 245 GLU B C 1
ATOM 4776 O O . GLU B 1 245 ? 14.023 0.15 24.797 1 89.88 245 GLU B O 1
ATOM 4781 N N . GLY B 1 246 ? 14.891 1.901 26.031 1 94.12 246 GLY B N 1
ATOM 4782 C CA . GLY B 1 246 ? 16.125 1.987 25.266 1 94.12 246 GLY B CA 1
ATOM 4783 C C . GLY B 1 246 ? 15.984 2.818 24 1 94.12 246 GLY B C 1
ATOM 4784 O O . GLY B 1 246 ? 16.984 3.1 23.328 1 94.12 246 GLY B O 1
ATOM 4785 N N . ARG B 1 247 ? 14.797 3.256 23.703 1 96.56 247 ARG B N 1
ATOM 4786 C CA . ARG B 1 247 ? 14.586 4.02 22.469 1 96.56 247 ARG B CA 1
ATOM 4787 C C . ARG B 1 247 ? 14.914 5.496 22.688 1 96.56 247 ARG B C 1
ATOM 4789 O O . ARG B 1 247 ? 14.125 6.227 23.297 1 96.56 247 ARG B O 1
ATOM 4796 N N . VAL B 1 248 ? 16.031 6.008 22.094 1 97.88 248 VAL B N 1
ATOM 4797 C CA . VAL B 1 248 ? 16.516 7.336 22.453 1 97.88 248 VAL B CA 1
ATOM 4798 C C . VAL B 1 248 ? 16.844 8.125 21.188 1 97.88 248 VAL B C 1
ATOM 4800 O O . VAL B 1 248 ? 17.297 9.273 21.266 1 97.88 248 VAL B O 1
ATOM 4803 N N . LEU B 1 249 ? 16.641 7.531 20.031 1 98.44 249 LEU B N 1
ATOM 4804 C CA . LEU B 1 249 ? 17.031 8.125 18.766 1 98.44 249 LEU B CA 1
ATOM 4805 C C . LEU B 1 249 ? 15.953 7.902 17.703 1 98.44 249 LEU B C 1
ATOM 4807 O O . LEU B 1 249 ? 15.391 6.809 17.609 1 98.44 249 LEU B O 1
ATOM 4811 N N . SER B 1 250 ? 15.672 8.969 16.953 1 98.31 250 SER B N 1
ATOM 4812 C CA . SER B 1 250 ? 14.805 8.875 15.789 1 98.31 250 SER B CA 1
ATOM 4813 C C . SER B 1 250 ? 15.234 9.859 14.703 1 98.31 250 SER B C 1
ATOM 4815 O O . SER B 1 250 ? 16.078 10.734 14.953 1 98.31 250 SER B O 1
ATOM 4817 N N . PHE B 1 251 ? 14.703 9.656 13.508 1 98.56 251 PHE B N 1
ATOM 4818 C CA . PHE B 1 251 ? 14.922 10.594 12.406 1 98.56 251 PHE B CA 1
ATOM 4819 C C . PHE B 1 251 ? 13.648 10.781 11.594 1 98.56 251 PHE B C 1
ATOM 4821 O O . PHE B 1 251 ? 13.695 11.281 10.469 1 98.56 251 PHE B O 1
ATOM 4828 N N . THR B 1 252 ? 12.516 10.297 12.172 1 98.25 252 THR B N 1
ATOM 4829 C CA . THR B 1 252 ? 11.25 10.312 11.445 1 98.25 252 THR B CA 1
ATOM 4830 C C . THR B 1 252 ? 10.164 11 12.273 1 98.25 252 THR B C 1
ATOM 4832 O O . THR B 1 252 ? 8.984 10.656 12.156 1 98.25 252 THR B O 1
ATOM 4835 N N . THR B 1 253 ? 10.547 11.922 13.156 1 96.31 253 THR B N 1
ATOM 4836 C CA . THR B 1 253 ? 9.57 12.484 14.078 1 96.31 253 THR B CA 1
ATOM 4837 C C . THR B 1 253 ? 9.828 13.969 14.305 1 96.31 253 THR B C 1
ATOM 4839 O O . THR B 1 253 ? 10.734 14.547 13.695 1 96.31 253 THR B O 1
ATOM 4842 N N . TYR B 1 254 ? 8.992 14.594 15.008 1 90.12 254 TYR B N 1
ATOM 4843 C CA . TYR B 1 254 ? 9.125 15.938 15.555 1 90.12 254 TYR B CA 1
ATOM 4844 C C . TYR B 1 254 ? 9.039 15.914 17.078 1 90.12 254 TYR B C 1
ATOM 4846 O O . TYR B 1 254 ? 8.602 14.922 17.672 1 90.12 254 TYR B O 1
ATOM 4854 N N . PRO B 1 255 ? 9.492 16.984 17.688 1 88.56 255 PRO B N 1
ATOM 4855 C CA . PRO B 1 255 ? 9.414 17.016 19.141 1 88.56 255 PRO B CA 1
ATOM 4856 C C . PRO B 1 255 ? 7.98 16.938 19.656 1 88.56 255 PRO B C 1
ATOM 4858 O O . PRO B 1 255 ? 7.105 17.672 19.188 1 88.56 255 PRO B O 1
ATOM 4861 N N . PRO B 1 256 ? 7.707 16.016 20.578 1 83.69 256 PRO B N 1
ATOM 4862 C CA . PRO B 1 256 ? 6.348 15.883 21.094 1 83.69 256 PRO B CA 1
ATOM 4863 C C . PRO B 1 256 ? 5.934 17.062 21.969 1 83.69 256 PRO B C 1
ATOM 4865 O O . PRO B 1 256 ? 4.742 17.281 22.203 1 83.69 256 PRO B O 1
ATOM 4868 N N . SER B 1 257 ? 6.879 17.625 22.578 1 79.62 257 SER B N 1
ATOM 4869 C CA . SER B 1 257 ? 6.703 18.797 23.438 1 79.62 257 SER B CA 1
ATOM 4870 C C . SER B 1 257 ? 7.969 19.641 23.469 1 79.62 257 SER B C 1
ATOM 4872 O O . SER B 1 257 ? 8.922 19.375 22.734 1 79.62 257 SER B O 1
ATOM 4874 N N . ASN B 1 258 ? 7.871 20.719 24.203 1 81.94 258 ASN B N 1
ATOM 4875 C CA . ASN B 1 258 ? 9.008 21.625 24.359 1 81.94 258 ASN B CA 1
ATOM 4876 C C . ASN B 1 258 ? 9.938 21.172 25.484 1 81.94 258 ASN B C 1
ATOM 4878 O O . ASN B 1 258 ? 10.219 21.938 26.406 1 81.94 258 ASN B O 1
ATOM 4882 N N . GLU B 1 259 ? 10.375 19.984 25.297 1 86.19 259 GLU B N 1
ATOM 4883 C CA . GLU B 1 259 ? 11.273 19.469 26.328 1 86.19 259 GLU B CA 1
ATOM 4884 C C . GLU B 1 259 ? 12.727 19.766 26 1 86.19 259 GLU B C 1
ATOM 4886 O O . GLU B 1 259 ? 13.148 19.625 24.844 1 86.19 259 GLU B O 1
ATOM 4891 N N . THR B 1 260 ? 13.578 20.062 27 1 91.75 260 THR B N 1
ATOM 4892 C CA . THR B 1 260 ? 14.961 20.484 26.797 1 91.75 260 THR B CA 1
ATOM 4893 C C . THR B 1 260 ? 15.852 19.281 26.5 1 91.75 260 THR B C 1
ATOM 4895 O O . THR B 1 260 ? 16.891 19.422 25.844 1 91.75 260 THR B O 1
ATOM 4898 N N . TYR B 1 261 ? 15.414 18.172 26.938 1 95.12 261 TYR B N 1
ATOM 4899 C CA . TYR B 1 261 ? 16.234 16.984 26.719 1 95.12 261 TYR B CA 1
ATOM 4900 C C . TYR B 1 261 ? 16.094 16.469 25.297 1 95.12 261 TYR B C 1
ATOM 4902 O O . TYR B 1 261 ? 16.938 15.695 24.828 1 95.12 261 TYR B O 1
ATOM 4910 N N . PHE B 1 262 ? 15.031 16.797 24.672 1 96.69 262 PHE B N 1
ATOM 4911 C CA . PHE B 1 262 ? 14.773 16.359 23.297 1 96.69 262 PHE B CA 1
ATOM 4912 C C . PHE B 1 262 ? 15.508 17.25 22.312 1 96.69 262 PHE B C 1
ATOM 4914 O O . PHE B 1 262 ? 15.078 18.375 22.031 1 96.69 262 PHE B O 1
ATOM 4921 N N . LYS B 1 263 ? 16.609 16.719 21.75 1 97 263 LYS B N 1
ATOM 4922 C CA . LYS B 1 263 ? 17.453 17.469 20.828 1 97 263 LYS B CA 1
ATOM 4923 C C . LYS B 1 263 ? 17.156 17.094 19.391 1 97 263 LYS B C 1
ATOM 4925 O O . LYS B 1 263 ? 16.719 15.977 19.109 1 97 263 LYS B O 1
ATOM 4930 N N . ILE B 1 264 ? 17.391 18.062 18.516 1 96.12 264 ILE B N 1
ATOM 4931 C CA . ILE B 1 264 ? 17.172 17.859 17.078 1 96.12 264 ILE B CA 1
ATOM 4932 C C . ILE B 1 264 ? 18.312 18.516 16.297 1 96.12 264 ILE B C 1
ATOM 4934 O O . ILE B 1 264 ? 18.781 19.609 16.656 1 96.12 264 ILE B O 1
ATOM 4938 N N . ALA B 1 265 ? 18.781 17.859 15.281 1 95.38 265 ALA B N 1
ATOM 4939 C CA . ALA B 1 265 ? 19.75 18.422 14.352 1 95.38 265 ALA B CA 1
ATOM 4940 C C . ALA B 1 265 ? 19.5 17.953 12.93 1 95.38 265 ALA B C 1
ATOM 4942 O O . ALA B 1 265 ? 19.203 16.766 12.703 1 95.38 265 ALA B O 1
ATOM 4943 N N . GLN B 1 266 ? 19.578 18.844 11.992 1 93 266 GLN B N 1
ATOM 4944 C CA . GLN B 1 266 ? 19.469 18.469 10.586 1 93 266 GLN B CA 1
ATOM 4945 C C . GLN B 1 266 ? 20.719 17.734 10.109 1 93 266 GLN B C 1
ATOM 4947 O O . GLN B 1 266 ? 21.812 17.969 10.609 1 93 266 GLN B O 1
ATOM 4952 N N . PRO B 1 267 ? 20.484 16.797 9.164 1 93.88 267 PRO B N 1
ATOM 4953 C CA . PRO B 1 267 ? 21.688 16.203 8.57 1 93.88 267 PRO B CA 1
ATOM 4954 C C . PRO B 1 267 ? 22.547 17.219 7.828 1 93.88 267 PRO B C 1
ATOM 4956 O O . PRO B 1 267 ? 22.031 18.203 7.297 1 93.88 267 PRO B O 1
ATOM 4959 N N . ALA B 1 268 ? 23.844 16.969 7.836 1 86.56 268 ALA B N 1
ATOM 4960 C CA . ALA B 1 268 ? 24.781 17.859 7.172 1 86.56 268 ALA B CA 1
ATOM 4961 C C . ALA B 1 268 ? 24.844 17.562 5.676 1 86.56 268 ALA B C 1
ATOM 4963 O O . ALA B 1 268 ? 24.797 16.406 5.262 1 86.56 268 ALA B O 1
ATOM 4964 N N . ALA B 1 269 ? 24.906 18.672 4.922 1 87.81 269 ALA B N 1
ATOM 4965 C CA . ALA B 1 269 ? 25.188 18.469 3.502 1 87.81 269 ALA B CA 1
ATOM 4966 C C . ALA B 1 269 ? 26.391 17.562 3.311 1 87.81 269 ALA B C 1
ATOM 4968 O O . ALA B 1 269 ? 27.344 17.609 4.102 1 87.81 269 ALA B O 1
ATOM 4969 N N . PRO B 1 270 ? 26.406 16.734 2.393 1 89.5 270 PRO B N 1
ATOM 4970 C CA . PRO B 1 270 ? 25.5 16.688 1.25 1 89.5 270 PRO B CA 1
ATOM 4971 C C . PRO B 1 270 ? 24.281 15.797 1.498 1 89.5 270 PRO B C 1
ATOM 4973 O O . PRO B 1 270 ? 23.578 15.43 0.554 1 89.5 270 PRO B O 1
ATOM 4976 N N . GLU B 1 271 ? 24.062 15.422 2.738 1 92.44 271 GLU B N 1
ATOM 4977 C CA . GLU B 1 271 ? 22.859 14.664 3.033 1 92.44 271 GLU B CA 1
ATOM 4978 C C . GLU B 1 271 ? 21.609 15.445 2.629 1 92.44 271 GLU B C 1
ATOM 4980 O O . GLU B 1 271 ? 21.562 16.672 2.752 1 92.44 271 GLU B O 1
ATOM 4985 N N . GLN B 1 272 ? 20.734 14.734 2.033 1 94.56 272 GLN B N 1
ATOM 4986 C CA . GLN B 1 272 ? 19.438 15.312 1.708 1 94.56 272 GLN B CA 1
ATOM 4987 C C . GLN B 1 272 ? 18.328 14.688 2.551 1 94.56 272 GLN B C 1
ATOM 4989 O O . GLN B 1 272 ? 18.375 13.5 2.863 1 94.56 272 GLN B O 1
ATOM 4994 N N . HIS B 1 273 ? 17.422 15.5 2.992 1 96.06 273 HIS B N 1
ATOM 4995 C CA . HIS B 1 273 ? 16.203 15.023 3.654 1 96.06 273 HIS B CA 1
ATOM 4996 C C . HIS B 1 273 ? 14.961 15.656 3.045 1 96.06 273 HIS B C 1
ATOM 4998 O O . HIS B 1 273 ? 15.031 16.281 1.983 1 96.06 273 HIS B O 1
ATOM 5004 N N . MET B 1 274 ? 13.781 15.398 3.588 1 95.31 274 MET B N 1
ATOM 5005 C CA . MET B 1 274 ? 12.586 15.781 2.852 1 95.31 274 MET B CA 1
ATOM 5006 C C . MET B 1 274 ? 11.859 16.922 3.545 1 95.31 274 MET B C 1
ATOM 5008 O O . MET B 1 274 ? 12.008 17.125 4.754 1 95.31 274 MET B O 1
ATOM 5012 N N . ALA B 1 275 ? 11.195 17.719 2.797 1 94.56 275 ALA B N 1
ATOM 5013 C CA . ALA B 1 275 ? 10.242 18.75 3.219 1 94.56 275 ALA B CA 1
ATOM 5014 C C . ALA B 1 275 ? 9 18.75 2.33 1 94.56 275 ALA B C 1
ATOM 5016 O O . ALA B 1 275 ? 9.023 18.188 1.229 1 94.56 275 ALA B O 1
ATOM 5017 N N . TRP B 1 276 ? 7.918 19.234 2.875 1 95.5 276 TRP B N 1
ATOM 5018 C CA . TRP B 1 276 ? 6.699 19.344 2.076 1 95.5 276 TRP B CA 1
ATOM 5019 C C . TRP B 1 276 ? 5.875 20.547 2.508 1 95.5 276 TRP B C 1
ATOM 5021 O O . TRP B 1 276 ? 6.102 21.109 3.582 1 95.5 276 TRP B O 1
ATOM 5031 N N . ALA B 1 277 ? 5.043 20.969 1.646 1 95.56 277 ALA B N 1
ATOM 5032 C CA . ALA B 1 277 ? 4.043 21.984 1.964 1 95.56 277 ALA B CA 1
ATOM 5033 C C . ALA B 1 277 ? 2.686 21.359 2.24 1 95.56 277 ALA B C 1
ATOM 5035 O O . ALA B 1 277 ? 2.037 20.828 1.326 1 95.56 277 ALA B O 1
ATOM 5036 N N . GLN B 1 278 ? 2.312 21.391 3.518 1 96.75 278 GLN B N 1
ATOM 5037 C CA . GLN B 1 278 ? 0.949 20.969 3.822 1 96.75 278 GLN B CA 1
ATOM 5038 C C . GLN B 1 278 ? -0.07 21.797 3.049 1 96.75 278 GLN B C 1
ATOM 5040 O O . GLN B 1 278 ? 0.044 23.031 2.986 1 96.75 278 GLN B O 1
ATOM 5045 N N . THR B 1 279 ? -1.093 21.156 2.451 1 98.5 279 THR B N 1
ATOM 5046 C CA . THR B 1 279 ? -1.899 21.828 1.438 1 98.5 279 THR B CA 1
ATOM 5047 C C . THR B 1 279 ? -3.371 21.844 1.841 1 98.5 279 THR B C 1
ATOM 5049 O O . THR B 1 279 ? -3.871 20.875 2.416 1 98.5 279 THR B O 1
ATOM 5052 N N . ALA B 1 280 ? -4.016 22.953 1.531 1 98.88 280 ALA B N 1
ATOM 5053 C CA . ALA B 1 280 ? -5.434 23.125 1.848 1 98.88 280 ALA B CA 1
ATOM 5054 C C . ALA B 1 280 ? -6.246 23.406 0.588 1 98.88 280 ALA B C 1
ATOM 5056 O O . ALA B 1 280 ? -5.758 24.062 -0.334 1 98.88 280 ALA B O 1
ATOM 5057 N N . ALA B 1 281 ? -7.453 22.953 0.56 1 98.94 281 ALA B N 1
ATOM 5058 C CA . ALA B 1 281 ? -8.422 23.266 -0.487 1 98.94 281 ALA B CA 1
ATOM 5059 C C . ALA B 1 281 ? -9.852 23.188 0.052 1 98.94 281 ALA B C 1
ATOM 5061 O O . ALA B 1 281 ? -10.141 22.422 0.965 1 98.94 281 ALA B O 1
ATOM 5062 N N . ALA B 1 282 ? -10.703 24.031 -0.487 1 98.94 282 ALA B N 1
ATOM 5063 C CA . ALA B 1 282 ? -12.141 23.953 -0.245 1 98.94 282 ALA B CA 1
ATOM 5064 C C . ALA B 1 282 ? -12.844 23.188 -1.362 1 98.94 282 ALA B C 1
ATOM 5066 O O . ALA B 1 282 ? -12.508 23.344 -2.537 1 98.94 282 ALA B O 1
ATOM 5067 N N . PHE B 1 283 ? -13.812 22.422 -0.926 1 98.94 283 PHE B N 1
ATOM 5068 C CA . PHE B 1 283 ? -14.586 21.703 -1.925 1 98.94 283 PHE B CA 1
ATOM 5069 C C . PHE B 1 283 ? -15.719 22.562 -2.467 1 98.94 283 PHE B C 1
ATOM 5071 O O . PHE B 1 283 ? -16.344 23.312 -1.717 1 98.94 283 PHE B O 1
ATOM 5078 N N . ILE B 1 284 ? -16.078 22.375 -3.725 1 98.25 284 ILE B N 1
ATOM 5079 C CA . ILE B 1 284 ? -17.125 23.156 -4.379 1 98.25 284 ILE B CA 1
ATOM 5080 C C . ILE B 1 284 ? -18.484 22.734 -3.834 1 98.25 284 ILE B C 1
ATOM 5082 O O . ILE B 1 284 ? -19.453 23.5 -3.932 1 98.25 284 ILE B O 1
ATOM 5086 N N . SER B 1 285 ? -18.562 21.578 -3.236 1 98.25 285 SER B N 1
ATOM 5087 C CA . SER B 1 285 ? -19.812 21.047 -2.699 1 98.25 285 SER B CA 1
ATOM 5088 C C . SER B 1 285 ? -20.156 21.688 -1.362 1 98.25 285 SER B C 1
ATOM 5090 O O . SER B 1 285 ? -21.234 21.453 -0.815 1 98.25 285 SER B O 1
ATOM 5092 N N . THR B 1 286 ? -19.234 22.484 -0.805 1 98.56 286 THR B N 1
ATOM 5093 C CA . THR B 1 286 ? -19.5 23.094 0.493 1 98.56 286 THR B CA 1
ATOM 5094 C C . THR B 1 286 ? -20.766 23.938 0.446 1 98.56 286 THR B C 1
ATOM 5096 O O . THR B 1 286 ? -21.031 24.625 -0.544 1 98.56 286 THR B O 1
ATOM 5099 N N . LYS B 1 287 ? -21.516 23.922 1.546 1 97.75 287 LYS B N 1
ATOM 5100 C CA . LYS B 1 287 ? -22.734 24.719 1.666 1 97.75 287 LYS B CA 1
ATOM 5101 C C . LYS B 1 287 ? -22.453 26.047 2.342 1 97.75 287 LYS B C 1
ATOM 5103 O O . LYS B 1 287 ? -23.375 26.828 2.604 1 97.75 287 LYS B O 1
ATOM 5108 N N . ARG B 1 288 ? -21.281 26.328 2.621 1 98.56 288 ARG B N 1
ATOM 5109 C CA . ARG B 1 288 ? -20.859 27.547 3.301 1 98.56 288 ARG B CA 1
ATOM 5110 C C . ARG B 1 288 ? -19.594 28.109 2.664 1 98.56 288 ARG B C 1
ATOM 5112 O O . ARG B 1 288 ? -18.531 28.141 3.295 1 98.56 288 ARG B O 1
ATOM 5119 N N . PRO B 1 289 ? -19.703 28.5 1.437 1 98.69 289 PRO B N 1
ATOM 5120 C CA . PRO B 1 289 ? -18.531 28.953 0.679 1 98.69 289 PRO B CA 1
ATOM 5121 C C . PRO B 1 289 ? -17.859 30.188 1.293 1 98.69 289 PRO B C 1
ATOM 5123 O O . PRO B 1 289 ? -16.641 30.328 1.218 1 98.69 289 PRO B O 1
ATOM 5126 N N . ASN B 1 290 ? -18.641 31.062 1.888 1 98.88 290 ASN B N 1
ATOM 5127 C CA . ASN B 1 290 ? -18.031 32.219 2.504 1 98.88 290 ASN B CA 1
ATOM 5128 C C . ASN B 1 290 ? -17.219 31.859 3.738 1 98.88 290 ASN B C 1
ATOM 5130 O O . ASN B 1 290 ? -16.156 32.438 3.982 1 98.88 290 ASN B O 1
ATOM 5134 N N . THR B 1 291 ? -17.734 30.922 4.523 1 98.94 291 THR B N 1
ATOM 5135 C CA . THR B 1 291 ? -16.984 30.438 5.684 1 98.94 291 THR B CA 1
ATOM 5136 C C . THR B 1 291 ? -15.703 29.734 5.246 1 98.94 291 THR B C 1
ATOM 5138 O O . THR B 1 291 ? -14.656 29.891 5.879 1 98.94 291 THR B O 1
ATOM 5141 N N . ALA B 1 292 ? -15.789 28.969 4.172 1 98.94 292 ALA B N 1
ATOM 5142 C CA . ALA B 1 292 ? -14.609 28.312 3.623 1 98.94 292 ALA B CA 1
ATOM 5143 C C . ALA B 1 292 ? -13.562 29.328 3.174 1 98.94 292 ALA B C 1
ATOM 5145 O O . ALA B 1 292 ? -12.375 29.172 3.449 1 98.94 292 ALA B O 1
ATOM 5146 N N . LYS B 1 293 ? -13.984 30.375 2.492 1 98.88 293 LYS B N 1
ATOM 5147 C CA . LYS B 1 293 ? -13.086 31.453 2.074 1 98.88 293 LYS B CA 1
ATOM 5148 C C . LYS B 1 293 ? -12.422 32.125 3.277 1 98.88 293 LYS B C 1
ATOM 5150 O O . LYS B 1 293 ? -11.219 32.406 3.252 1 98.88 293 LYS B O 1
ATOM 5155 N N . LEU B 1 294 ? -13.234 32.344 4.301 1 98.94 294 LEU B N 1
ATOM 5156 C CA . LEU B 1 294 ? -12.695 32.906 5.527 1 98.94 294 LEU B CA 1
ATOM 5157 C C . LEU B 1 294 ? -11.547 32.062 6.074 1 98.94 294 LEU B C 1
ATOM 5159 O O . LEU B 1 294 ? -10.5 32.594 6.438 1 98.94 294 LEU B O 1
ATOM 5163 N N . PHE B 1 295 ? -11.75 30.766 6.152 1 98.88 295 PHE B N 1
ATOM 5164 C CA . PHE B 1 295 ? -10.727 29.859 6.672 1 98.88 295 PHE B CA 1
ATOM 5165 C C . PHE B 1 295 ? -9.453 29.953 5.836 1 98.88 295 PHE B C 1
ATOM 5167 O O . PHE B 1 295 ? -8.359 30.109 6.379 1 98.88 295 PHE B O 1
ATOM 5174 N N . LEU B 1 296 ? -9.578 29.828 4.516 1 98.88 296 LEU B N 1
ATOM 5175 C CA . LEU B 1 296 ? -8.414 29.844 3.631 1 98.88 296 LEU B CA 1
ATOM 5176 C C . LEU B 1 296 ? -7.676 31.172 3.734 1 98.88 296 LEU B C 1
ATOM 5178 O O . LEU B 1 296 ? -6.441 31.203 3.711 1 98.88 296 LEU B O 1
ATOM 5182 N N . ALA B 1 297 ? -8.43 32.25 3.826 1 98.81 297 ALA B N 1
ATOM 5183 C CA . ALA B 1 297 ? -7.82 33.562 3.998 1 98.81 297 ALA B CA 1
ATOM 5184 C C . ALA B 1 297 ? -7.094 33.656 5.336 1 98.81 297 ALA B C 1
ATOM 5186 O O . ALA B 1 297 ? -5.969 34.156 5.406 1 98.81 297 ALA B O 1
ATOM 5187 N N . TRP B 1 298 ? -7.691 33.188 6.348 1 98.62 298 TRP B N 1
ATOM 5188 C CA . TRP B 1 298 ? -7.137 33.281 7.695 1 98.62 298 TRP B CA 1
ATOM 5189 C C . TRP B 1 298 ? -5.891 32.406 7.836 1 98.62 298 TRP B C 1
ATOM 5191 O O . TRP B 1 298 ? -4.859 32.844 8.336 1 98.62 298 TRP B O 1
ATOM 5201 N N . VAL B 1 299 ? -5.906 31.156 7.363 1 97.56 299 VAL B N 1
ATOM 5202 C CA . VAL B 1 299 ? -4.828 30.203 7.586 1 97.56 299 VAL B CA 1
ATOM 5203 C C . VAL B 1 299 ? -3.588 30.641 6.805 1 97.56 299 VAL B C 1
ATOM 5205 O O . VAL B 1 299 ? -2.471 30.219 7.129 1 97.56 299 VAL B O 1
ATOM 5208 N N . THR B 1 300 ? -3.752 31.484 5.824 1 97.25 300 THR B N 1
ATOM 5209 C CA . THR B 1 300 ? -2.611 31.984 5.066 1 97.25 300 THR B CA 1
ATOM 5210 C C . THR B 1 300 ? -2.277 33.406 5.473 1 97.25 300 THR B C 1
ATOM 5212 O O . THR B 1 300 ? -1.376 34.031 4.906 1 97.25 300 THR B O 1
ATOM 5215 N N . SER B 1 301 ? -2.955 33.938 6.434 1 96.56 301 SER B N 1
ATOM 5216 C CA . SER B 1 301 ? -2.807 35.344 6.848 1 96.56 301 SER B CA 1
ATOM 5217 C C . SER B 1 301 ? -1.63 35.5 7.805 1 96.56 301 SER B C 1
ATOM 5219 O O . SER B 1 301 ? -1.045 34.531 8.258 1 96.56 301 SER B O 1
ATOM 5221 N N . ASP B 1 302 ? -1.343 36.781 8.109 1 93.69 302 ASP B N 1
ATOM 5222 C CA . ASP B 1 302 ? -0.343 37.094 9.125 1 93.69 302 ASP B CA 1
ATOM 5223 C C . ASP B 1 302 ? -0.775 36.594 10.5 1 93.69 302 ASP B C 1
ATOM 5225 O O . ASP B 1 302 ? 0.058 36.156 11.297 1 93.69 302 ASP B O 1
ATOM 5229 N N . GLU B 1 303 ? -2.047 36.656 10.758 1 94.25 303 GLU B N 1
ATOM 5230 C CA . GLU B 1 303 ? -2.57 36.281 12.07 1 94.25 303 GLU B CA 1
ATOM 5231 C C . GLU B 1 303 ? -2.193 34.844 12.43 1 94.25 303 GLU B C 1
ATOM 5233 O O . GLU B 1 303 ? -1.788 34.594 13.555 1 94.25 303 GLU B O 1
ATOM 5238 N N . TRP B 1 304 ? -2.273 33.969 11.461 1 94.88 304 TRP B N 1
ATOM 5239 C CA . TRP B 1 304 ? -1.986 32.562 11.719 1 94.88 304 TRP B CA 1
ATOM 5240 C C . TRP B 1 304 ? -0.529 32.25 11.406 1 94.88 304 TRP B C 1
ATOM 5242 O O . TRP B 1 304 ? 0.141 31.562 12.18 1 94.88 304 TRP B O 1
ATOM 5252 N N . GLN B 1 305 ? 0.008 32.781 10.383 1 93.75 305 GLN B N 1
ATOM 5253 C CA . GLN B 1 305 ? 1.308 32.375 9.844 1 93.75 305 GLN B CA 1
ATOM 5254 C C . GLN B 1 305 ? 2.445 33 10.648 1 93.75 305 GLN B C 1
ATOM 5256 O O . GLN B 1 305 ? 3.592 32.562 10.562 1 93.75 305 GLN B O 1
ATOM 5261 N N . LYS B 1 306 ? 2.281 33.969 11.445 1 84.12 306 LYS B N 1
ATOM 5262 C CA . LYS B 1 306 ? 3.355 34.719 12.102 1 84.12 306 LYS B CA 1
ATOM 5263 C C . LYS B 1 306 ? 4.008 33.875 13.195 1 84.12 306 LYS B C 1
ATOM 5265 O O . LYS B 1 306 ? 5.133 34.156 13.617 1 84.12 306 LYS B O 1
ATOM 5270 N N . ALA B 1 307 ? 3.318 32.812 13.523 1 77.12 307 ALA B N 1
ATOM 5271 C CA . ALA B 1 307 ? 3.898 31.938 14.523 1 77.12 307 ALA B CA 1
ATOM 5272 C C . ALA B 1 307 ? 5.062 31.125 13.945 1 77.12 307 ALA B C 1
ATOM 5274 O O . ALA B 1 307 ? 5.906 30.625 14.688 1 77.12 307 ALA B O 1
ATOM 5275 N N . SER B 1 308 ? 5.164 30.984 12.719 1 72.5 308 SER B N 1
ATOM 5276 C CA . SER B 1 308 ? 6.227 30.203 12.078 1 72.5 308 SER B CA 1
ATOM 5277 C C . SER B 1 308 ? 7.023 31.078 11.109 1 72.5 308 SER B C 1
ATOM 5279 O O . SER B 1 308 ? 6.551 31.391 10.016 1 72.5 308 SER B O 1
ATOM 5281 N N . THR B 1 309 ? 8.219 31.5 11.547 1 69.94 309 THR B N 1
ATOM 5282 C CA . THR B 1 309 ? 8.953 32.438 10.703 1 69.94 309 THR B CA 1
ATOM 5283 C C . THR B 1 309 ? 10.141 31.734 10.039 1 69.94 309 THR B C 1
ATOM 5285 O O . THR B 1 309 ? 10.852 32.344 9.234 1 69.94 309 THR B O 1
ATOM 5288 N N . SER B 1 310 ? 10.406 30.625 10.406 1 67.31 310 SER B N 1
ATOM 5289 C CA . SER B 1 310 ? 11.383 29.797 9.695 1 67.31 310 SER B CA 1
ATOM 5290 C C . SER B 1 310 ? 10.711 28.594 9.039 1 67.31 310 SER B C 1
ATOM 5292 O O . SER B 1 310 ? 10.352 27.625 9.719 1 67.31 310 SER B O 1
ATOM 5294 N N . GLY B 1 311 ? 10.367 28.844 7.676 1 82.88 311 GLY B N 1
ATOM 5295 C CA . GLY B 1 311 ? 9.688 27.797 6.938 1 82.88 311 GLY B CA 1
ATOM 5296 C C . GLY B 1 311 ? 8.211 28.078 6.727 1 82.88 311 GLY B C 1
ATOM 5297 O O . GLY B 1 311 ? 7.375 27.188 6.891 1 82.88 311 GLY B O 1
ATOM 5298 N N . SER B 1 312 ? 7.93 29.328 6.477 1 90.88 312 SER B N 1
ATOM 5299 C CA . SER B 1 312 ? 6.566 29.734 6.148 1 90.88 312 SER B CA 1
ATOM 5300 C C . SER B 1 312 ? 6.297 29.594 4.652 1 90.88 312 SER B C 1
ATOM 5302 O O . SER B 1 312 ? 7.195 29.797 3.834 1 90.88 312 SER B O 1
ATOM 5304 N N . PRO B 1 313 ? 5.047 29.203 4.34 1 93.69 313 PRO B N 1
ATOM 5305 C CA . PRO B 1 313 ? 4.715 29.219 2.914 1 93.69 313 PRO B CA 1
ATOM 5306 C C . PRO B 1 313 ? 4.602 30.641 2.361 1 93.69 313 PRO B C 1
ATOM 5308 O O . PRO B 1 313 ? 4.52 30.828 1.144 1 93.69 313 PRO B O 1
ATOM 5311 N N . ARG B 1 314 ? 4.555 31.656 3.232 1 95.12 314 ARG B N 1
ATOM 5312 C CA . ARG B 1 314 ? 4.582 33.062 2.885 1 95.12 314 ARG B CA 1
ATOM 5313 C C . ARG B 1 314 ? 6.012 33.562 2.66 1 95.12 314 ARG B C 1
ATOM 5315 O O . ARG B 1 314 ? 6.852 33.469 3.562 1 95.12 314 ARG B O 1
ATOM 5322 N N . LYS B 1 315 ? 6.258 34.062 1.512 1 92.88 315 LYS B N 1
ATOM 5323 C CA . LYS B 1 315 ? 7.594 34.531 1.168 1 92.88 315 LYS B CA 1
ATOM 5324 C C . LYS B 1 315 ? 8.062 35.625 2.135 1 92.88 315 LYS B C 1
ATOM 5326 O O . LYS B 1 315 ? 9.195 35.594 2.617 1 92.88 315 LYS B O 1
ATOM 5331 N N . SER B 1 316 ? 7.172 36.5 2.5 1 93.06 316 SER B N 1
ATOM 5332 C CA . SER B 1 316 ? 7.52 37.656 3.324 1 93.06 316 SER B CA 1
ATOM 5333 C C . SER B 1 316 ? 7.785 37.219 4.77 1 93.06 316 SER B C 1
ATOM 5335 O O . SER B 1 316 ? 8.453 37.969 5.512 1 93.06 316 SER B O 1
ATOM 5337 N N . LEU B 1 317 ? 7.297 36.062 5.125 1 92.88 317 LEU B N 1
ATOM 5338 C CA . LEU B 1 317 ? 7.426 35.625 6.512 1 92.88 317 LEU B CA 1
ATOM 5339 C C . LEU B 1 317 ? 8.539 34.594 6.66 1 92.88 317 LEU B C 1
ATOM 5341 O O . LEU B 1 317 ? 8.945 34.281 7.777 1 92.88 317 LEU B O 1
ATOM 5345 N N . ASP B 1 318 ? 8.992 34.031 5.535 1 91.38 318 ASP B N 1
ATOM 5346 C CA . ASP B 1 318 ? 10.055 33.031 5.562 1 91.38 318 ASP B CA 1
ATOM 5347 C C . ASP B 1 318 ? 11.422 33.688 5.672 1 91.38 318 ASP B C 1
ATOM 5349 O O . ASP B 1 318 ? 12.117 33.875 4.664 1 91.38 318 ASP B O 1
ATOM 5353 N N . ILE B 1 319 ? 11.789 33.906 6.875 1 85.12 319 ILE B N 1
ATOM 5354 C CA . ILE B 1 319 ? 13.047 34.625 7.117 1 85.12 319 ILE B CA 1
ATOM 5355 C C . ILE B 1 319 ? 14.211 33.812 6.547 1 85.12 319 ILE B C 1
ATOM 5357 O O . ILE B 1 319 ? 14.367 32.625 6.871 1 85.12 319 ILE B O 1
ATOM 5361 N N . GLY B 1 320 ? 15.031 34.438 5.711 1 82.19 320 GLY B N 1
ATOM 5362 C CA . GLY B 1 320 ? 16.172 33.812 5.078 1 82.19 320 GLY B CA 1
ATOM 5363 C C . GLY B 1 320 ? 15.805 32.969 3.855 1 82.19 320 GLY B C 1
ATOM 5364 O O . GLY B 1 320 ? 16.688 32.469 3.158 1 82.19 320 GLY B O 1
ATOM 5365 N N . GLY B 1 321 ? 14.531 32.906 3.598 1 81.69 321 GLY B N 1
ATOM 5366 C CA . GLY B 1 321 ? 14.07 32.156 2.443 1 81.69 321 GLY B CA 1
ATOM 5367 C C . GLY B 1 321 ? 14.422 30.672 2.52 1 81.69 321 GLY B C 1
ATOM 5368 O O . GLY B 1 321 ? 14.82 30.078 1.519 1 81.69 321 GLY B O 1
ATOM 5369 N N . THR B 1 322 ? 14.359 30.109 3.65 1 81.69 322 THR B N 1
ATOM 5370 C CA . THR B 1 322 ? 14.922 28.781 3.928 1 81.69 322 THR B CA 1
ATOM 5371 C C . THR B 1 322 ? 14.156 27.703 3.176 1 81.69 322 THR B C 1
ATOM 5373 O O . THR B 1 322 ? 14.719 26.656 2.846 1 81.69 322 THR B O 1
ATOM 5376 N N . VAL B 1 323 ? 13.008 27.969 2.773 1 83.12 323 VAL B N 1
ATOM 5377 C CA . VAL B 1 323 ? 12.195 26.984 2.09 1 83.12 323 VAL B CA 1
ATOM 5378 C C . VAL B 1 323 ? 12.828 26.625 0.744 1 83.12 323 VAL B C 1
ATOM 5380 O O . VAL B 1 323 ? 12.844 25.469 0.343 1 83.12 323 VAL B O 1
ATOM 5383 N N . TYR B 1 324 ? 13.391 27.594 0.065 1 81.88 324 TYR B N 1
ATOM 5384 C CA . TYR B 1 324 ? 13.883 27.312 -1.276 1 81.88 324 TYR B CA 1
ATOM 5385 C C . TYR B 1 324 ? 15.391 27.5 -1.351 1 81.88 324 TYR B C 1
ATOM 5387 O O . TYR B 1 324 ? 16.016 27.203 -2.379 1 81.88 324 TYR B O 1
ATOM 5395 N N . THR B 1 325 ? 15.984 27.922 -0.23 1 82.06 325 THR B N 1
ATOM 5396 C CA . THR B 1 325 ? 17.422 28.125 -0.292 1 82.06 325 THR B CA 1
ATOM 5397 C C . THR B 1 325 ? 18.172 27.016 0.434 1 82.06 325 THR B C 1
ATOM 5399 O O . THR B 1 325 ? 19.406 26.938 0.384 1 82.06 325 THR B O 1
ATOM 5402 N N . SER B 1 326 ? 17.391 26.156 0.999 1 85.38 326 SER B N 1
ATOM 5403 C CA . SER B 1 326 ? 18.031 25.047 1.701 1 85.38 326 SER B CA 1
ATOM 5404 C C . SER B 1 326 ? 18.844 24.188 0.743 1 85.38 326 SER B C 1
ATOM 5406 O O . SER B 1 326 ? 18.406 23.922 -0.381 1 85.38 326 SER B O 1
ATOM 5408 N N . ASN B 1 327 ? 19.984 23.734 1.228 1 85.06 327 ASN B N 1
ATOM 5409 C CA . ASN B 1 327 ? 20.828 22.828 0.439 1 85.06 327 ASN B CA 1
ATOM 5410 C C . ASN B 1 327 ? 20.609 21.375 0.844 1 85.06 327 ASN B C 1
ATOM 5412 O O . ASN B 1 327 ? 21.312 20.484 0.351 1 85.06 327 ASN B O 1
ATOM 5416 N N . THR B 1 328 ? 19.703 21.156 1.711 1 89.12 328 THR B N 1
ATOM 5417 C CA . THR B 1 328 ? 19.516 19.781 2.176 1 89.12 328 THR B CA 1
ATOM 5418 C C . THR B 1 328 ? 18.062 19.344 1.986 1 89.12 328 THR B C 1
ATOM 5420 O O . THR B 1 328 ? 17.719 18.188 2.252 1 89.12 328 THR B O 1
ATOM 5423 N N . THR B 1 329 ? 17.172 20.266 1.591 1 87.81 329 THR B N 1
ATOM 5424 C CA . THR B 1 329 ? 15.781 19.906 1.389 1 87.81 329 THR B CA 1
ATOM 5425 C C . THR B 1 329 ? 15.219 20.578 0.138 1 87.81 329 THR B C 1
ATOM 5427 O O . THR B 1 329 ? 15.773 21.562 -0.34 1 87.81 329 THR B O 1
ATOM 5430 N N . GLN B 1 330 ? 14.172 19.938 -0.396 1 81.69 330 GLN B N 1
ATOM 5431 C CA . GLN B 1 330 ? 13.383 20.516 -1.48 1 81.69 330 GLN B CA 1
ATOM 5432 C C . GLN B 1 330 ? 11.906 20.125 -1.351 1 81.69 330 GLN B C 1
ATOM 5434 O O . GLN B 1 330 ? 11.57 18.938 -1.354 1 81.69 330 GLN B O 1
ATOM 5439 N N . THR B 1 331 ? 11.023 21.141 -1.295 1 84.81 331 THR B N 1
ATOM 5440 C CA . THR B 1 331 ? 9.594 20.875 -1.153 1 84.81 331 THR B CA 1
ATOM 5441 C C . THR B 1 331 ? 9 20.406 -2.479 1 84.81 331 THR B C 1
ATOM 5443 O O . THR B 1 331 ? 8.102 19.562 -2.502 1 84.81 331 THR B O 1
ATOM 5446 N N . SER B 1 332 ? 9.539 20.875 -3.574 1 87.56 332 SER B N 1
ATOM 5447 C CA . SER B 1 332 ? 8.953 20.625 -4.883 1 87.56 332 SER B CA 1
ATOM 5448 C C . SER B 1 332 ? 9.094 19.156 -5.273 1 87.56 332 SER B C 1
ATOM 5450 O O . SER B 1 332 ? 8.234 18.594 -5.961 1 87.56 332 SER B O 1
ATOM 5452 N N . GLN B 1 333 ? 10.086 18.562 -4.816 1 92.56 333 GLN B N 1
ATOM 5453 C CA . GLN B 1 333 ? 10.336 17.172 -5.219 1 92.56 333 GLN B CA 1
ATOM 5454 C C . GLN B 1 333 ? 9.352 16.219 -4.551 1 92.56 333 GLN B C 1
ATOM 5456 O O . GLN B 1 333 ? 8.977 15.195 -5.129 1 92.56 333 GLN B O 1
ATOM 5461 N N . PHE B 1 334 ? 8.914 16.594 -3.375 1 96.19 334 PHE B N 1
ATOM 5462 C CA . PHE B 1 334 ? 7.902 15.75 -2.748 1 96.19 334 PHE B CA 1
ATOM 5463 C C . PHE B 1 334 ? 6.598 15.797 -3.533 1 96.19 334 PHE B C 1
ATOM 5465 O O . PHE B 1 334 ? 5.938 14.766 -3.711 1 96.19 334 PHE B O 1
ATOM 5472 N N . ARG B 1 335 ? 6.223 16.969 -3.963 1 94.62 335 ARG B N 1
ATOM 5473 C CA . ARG B 1 335 ? 5.008 17.094 -4.762 1 94.62 335 ARG B CA 1
ATOM 5474 C C . ARG B 1 335 ? 5.09 16.234 -6.02 1 94.62 335 ARG B C 1
ATOM 5476 O O . ARG B 1 335 ? 4.121 15.555 -6.379 1 94.62 335 ARG B O 1
ATOM 5483 N N . GLN B 1 336 ? 6.211 16.281 -6.68 1 94.81 336 GLN B N 1
ATOM 5484 C CA . GLN B 1 336 ? 6.406 15.453 -7.867 1 94.81 336 GLN B CA 1
ATOM 5485 C C . GLN B 1 336 ? 6.332 13.969 -7.527 1 94.81 336 GLN B C 1
ATOM 5487 O O . GLN B 1 336 ? 5.68 13.195 -8.234 1 94.81 336 GLN B O 1
ATOM 5492 N N . PHE B 1 337 ? 6.977 13.609 -6.484 1 97.56 337 PHE B N 1
ATOM 5493 C CA . PHE B 1 337 ? 6.961 12.234 -6.004 1 97.56 337 PHE B CA 1
ATOM 5494 C C . PHE B 1 337 ? 5.531 11.758 -5.773 1 97.56 337 PHE B C 1
ATOM 5496 O O . PHE B 1 337 ? 5.145 10.688 -6.246 1 97.56 337 PHE B O 1
ATOM 5503 N N . MET B 1 338 ? 4.742 12.562 -5.125 1 97.88 338 MET B N 1
ATOM 5504 C CA . MET B 1 338 ? 3.389 12.188 -4.734 1 97.88 338 MET B CA 1
ATOM 5505 C C . MET B 1 338 ? 2.492 12.031 -5.957 1 97.88 338 MET B C 1
ATOM 5507 O O . MET B 1 338 ? 1.562 11.219 -5.953 1 97.88 338 MET B O 1
ATOM 5511 N N . GLN B 1 339 ? 2.787 12.75 -7.012 1 96.5 339 GLN B N 1
ATOM 5512 C CA . GLN B 1 339 ? 1.949 12.711 -8.203 1 96.5 339 GLN B CA 1
ATOM 5513 C C . GLN B 1 339 ? 2.125 11.398 -8.961 1 96.5 339 GLN B C 1
ATOM 5515 O O . GLN B 1 339 ? 1.224 10.969 -9.68 1 96.5 339 GLN B O 1
ATOM 5520 N N . ASP B 1 340 ? 3.221 10.82 -8.828 1 97.25 340 ASP B N 1
ATOM 5521 C CA . ASP B 1 340 ? 3.488 9.531 -9.469 1 97.25 340 ASP B CA 1
ATOM 5522 C C . ASP B 1 340 ? 3.158 8.375 -8.539 1 97.25 340 ASP B C 1
ATOM 5524 O O . ASP B 1 340 ? 4.059 7.707 -8.023 1 97.25 340 ASP B O 1
ATOM 5528 N N . ARG B 1 341 ? 1.881 8.109 -8.461 1 97.81 341 ARG B N 1
ATOM 5529 C CA . ARG B 1 341 ? 1.42 7.141 -7.469 1 97.81 341 ARG B CA 1
ATOM 5530 C C . ARG B 1 341 ? 1.913 5.738 -7.801 1 97.81 341 ARG B C 1
ATOM 5532 O O . ARG B 1 341 ? 2.107 4.914 -6.906 1 97.81 341 ARG B O 1
ATOM 5539 N N . THR B 1 342 ? 2.143 5.426 -9.078 1 96.94 342 THR B N 1
ATOM 5540 C CA . THR B 1 342 ? 2.744 4.152 -9.453 1 96.94 342 THR B CA 1
ATOM 5541 C C . THR B 1 342 ? 4.121 3.996 -8.82 1 96.94 342 THR B C 1
ATOM 5543 O O . THR B 1 342 ? 4.438 2.947 -8.25 1 96.94 342 THR B O 1
ATOM 5546 N N . ARG B 1 343 ? 4.875 5.043 -8.852 1 96.69 343 ARG B N 1
ATOM 5547 C CA . ARG B 1 343 ? 6.211 5.02 -8.266 1 96.69 343 ARG B CA 1
ATOM 5548 C C . ARG B 1 343 ? 6.145 4.961 -6.746 1 96.69 343 ARG B C 1
ATOM 5550 O O . ARG B 1 343 ? 6.934 4.258 -6.113 1 96.69 343 ARG B O 1
ATOM 5557 N N . VAL B 1 344 ? 5.23 5.703 -6.145 1 98.38 344 VAL B N 1
ATOM 5558 C CA . VAL B 1 344 ? 5.051 5.684 -4.699 1 98.38 344 VAL B CA 1
ATOM 5559 C C . VAL B 1 344 ? 4.742 4.258 -4.238 1 98.38 344 VAL B C 1
ATOM 5561 O O . VAL B 1 344 ? 5.352 3.764 -3.285 1 98.38 344 VAL B O 1
ATOM 5564 N N . GLU B 1 345 ? 3.832 3.594 -4.926 1 97.88 345 GLU B N 1
ATOM 5565 C CA . GLU B 1 345 ? 3.475 2.23 -4.547 1 97.88 345 GLU B CA 1
ATOM 5566 C C . GLU B 1 345 ? 4.656 1.28 -4.727 1 97.88 345 GLU B C 1
ATOM 5568 O O . GLU B 1 345 ? 4.863 0.378 -3.912 1 97.88 345 GLU B O 1
ATOM 5573 N N . TRP B 1 346 ? 5.391 1.459 -5.809 1 97.56 346 TRP B N 1
ATOM 5574 C CA . TRP B 1 346 ? 6.586 0.651 -6.016 1 97.56 346 TRP B CA 1
ATOM 5575 C C . TRP B 1 346 ? 7.539 0.773 -4.832 1 97.56 346 TRP B C 1
ATOM 5577 O O . TRP B 1 346 ? 8.016 -0.234 -4.301 1 97.56 346 TRP B O 1
ATOM 5587 N N . TRP B 1 347 ? 7.809 1.97 -4.359 1 98.62 347 TRP B N 1
ATOM 5588 C CA . TRP B 1 347 ? 8.695 2.193 -3.219 1 98.62 347 TRP B CA 1
ATOM 5589 C C . TRP B 1 347 ? 8.125 1.54 -1.96 1 98.62 347 TRP B C 1
ATOM 5591 O O . TRP B 1 347 ? 8.859 0.897 -1.205 1 98.62 347 TRP B O 1
ATOM 5601 N N . LYS B 1 348 ? 6.84 1.715 -1.738 1 98.56 348 LYS B N 1
ATOM 5602 C CA . LYS B 1 348 ? 6.219 1.114 -0.562 1 98.56 348 LYS B CA 1
ATOM 5603 C C . LYS B 1 348 ? 6.43 -0.397 -0.54 1 98.56 348 LYS B C 1
ATOM 5605 O O . LYS B 1 348 ? 6.719 -0.974 0.511 1 98.56 348 LYS B O 1
ATOM 5610 N N . LEU B 1 349 ? 6.289 -1.007 -1.673 1 98.06 349 LEU B N 1
ATOM 5611 C CA . LEU B 1 349 ? 6.461 -2.453 -1.761 1 98.06 349 LEU B CA 1
ATOM 5612 C C . LEU B 1 349 ? 7.918 -2.84 -1.53 1 98.06 349 LEU B C 1
ATOM 5614 O O . LEU B 1 349 ? 8.203 -3.898 -0.965 1 98.06 349 LEU B O 1
ATOM 5618 N N . GLN B 1 350 ? 8.898 -1.949 -1.965 1 98.62 350 GLN B N 1
ATOM 5619 C CA . GLN B 1 350 ? 10.297 -2.195 -1.645 1 98.62 350 GLN B CA 1
ATOM 5620 C C . GLN B 1 350 ? 10.523 -2.215 -0.135 1 98.62 350 GLN B C 1
ATOM 5622 O O . GLN B 1 350 ? 11.18 -3.115 0.388 1 98.62 350 GLN B O 1
ATOM 5627 N N . TYR B 1 351 ? 9.984 -1.271 0.545 1 98.81 351 TYR B N 1
ATOM 5628 C CA . TYR B 1 351 ? 10.133 -1.204 1.995 1 98.81 351 TYR B CA 1
ATOM 5629 C C . TYR B 1 351 ? 9.492 -2.412 2.666 1 98.81 351 TYR B C 1
ATOM 5631 O O . TYR B 1 351 ? 10.102 -3.041 3.535 1 98.81 351 TYR B O 1
ATOM 5639 N N . GLU B 1 352 ? 8.312 -2.709 2.234 1 98.31 352 GLU B N 1
ATOM 5640 C CA . GLU B 1 352 ? 7.566 -3.82 2.82 1 98.31 352 GLU B CA 1
ATOM 5641 C C . GLU B 1 352 ? 8.32 -5.137 2.652 1 98.31 352 GLU B C 1
ATOM 5643 O O . GLU B 1 352 ? 8.281 -6 3.535 1 98.31 352 GLU B O 1
ATOM 5648 N N . THR B 1 353 ? 8.977 -5.301 1.541 1 98 353 THR B N 1
ATOM 5649 C CA . THR B 1 353 ? 9.719 -6.523 1.266 1 98 353 THR B CA 1
ATOM 5650 C C . THR B 1 353 ? 10.789 -6.754 2.33 1 98 353 THR B C 1
ATOM 5652 O O . THR B 1 353 ? 11.094 -7.898 2.672 1 98 353 THR B O 1
ATOM 5655 N N . THR B 1 354 ? 11.32 -5.699 2.891 1 98.19 354 THR B N 1
ATOM 5656 C CA . THR B 1 354 ? 12.344 -5.805 3.93 1 98.19 354 THR B CA 1
ATOM 5657 C C . THR B 1 354 ? 11.711 -5.789 5.316 1 98.19 354 THR B C 1
ATOM 5659 O O . THR B 1 354 ? 12.086 -6.57 6.188 1 98.19 354 THR B O 1
ATOM 5662 N N . LEU B 1 355 ? 10.672 -4.957 5.477 1 97.88 355 LEU B N 1
ATOM 5663 C CA . LEU B 1 355 ? 10.211 -4.633 6.82 1 97.88 355 LEU B CA 1
ATOM 5664 C C . LEU B 1 355 ? 8.922 -5.383 7.148 1 97.88 355 LEU B C 1
ATOM 5666 O O . LEU B 1 355 ? 8.516 -5.457 8.312 1 97.88 355 LEU B O 1
ATOM 5670 N N . GLY B 1 356 ? 8.242 -5.938 6.102 1 96.44 356 GLY B N 1
ATOM 5671 C CA . GLY B 1 356 ? 6.875 -6.402 6.277 1 96.44 356 GLY B CA 1
ATOM 5672 C C . GLY B 1 356 ? 5.855 -5.277 6.266 1 96.44 356 GLY B C 1
ATOM 5673 O O . GLY B 1 356 ? 6.223 -4.102 6.207 1 96.44 356 GLY B O 1
ATOM 5674 N N . PRO B 1 357 ? 4.555 -5.605 6.188 1 96.38 357 PRO B N 1
ATOM 5675 C CA . PRO B 1 357 ? 3.533 -4.562 6.316 1 96.38 357 PRO B CA 1
ATOM 5676 C C . PRO B 1 357 ? 3.6 -3.83 7.652 1 96.38 357 PRO B C 1
ATOM 5678 O O . PRO B 1 357 ? 4.16 -4.352 8.617 1 96.38 357 PRO B O 1
ATOM 5681 N N . ALA B 1 358 ? 3.076 -2.615 7.668 1 96.5 358 ALA B N 1
ATOM 5682 C CA . ALA B 1 358 ? 3.045 -1.858 8.914 1 96.5 358 ALA B CA 1
ATOM 5683 C C . ALA B 1 358 ? 2.172 -2.553 9.953 1 96.5 358 ALA B C 1
ATOM 5685 O O . ALA B 1 358 ? 1.035 -2.934 9.672 1 96.5 358 ALA B O 1
ATOM 5686 N N . GLN B 1 359 ? 2.701 -2.715 11.117 1 93.69 359 GLN B N 1
ATOM 5687 C CA . GLN B 1 359 ? 1.995 -3.377 12.211 1 93.69 359 GLN B CA 1
ATOM 5688 C C . GLN B 1 359 ? 1.532 -2.369 13.258 1 93.69 359 GLN B C 1
ATOM 5690 O O . GLN B 1 359 ? 2.141 -1.308 13.422 1 93.69 359 GLN B O 1
ATOM 5695 N N . GLY B 1 360 ? 0.449 -2.713 13.953 1 90.06 360 GLY B N 1
ATOM 5696 C CA . GLY B 1 360 ? -0.012 -1.897 15.07 1 90.06 360 GLY B CA 1
ATOM 5697 C C . GLY B 1 360 ? -1.294 -1.146 14.766 1 90.06 360 GLY B C 1
ATOM 5698 O O . GLY B 1 360 ? -1.725 -1.081 13.609 1 90.06 360 GLY B O 1
ATOM 5699 N N . VAL B 1 361 ? -1.849 -0.504 15.781 1 88.38 361 VAL B N 1
ATOM 5700 C CA . VAL B 1 361 ? -3.092 0.251 15.656 1 88.38 361 VAL B CA 1
ATOM 5701 C C . VAL B 1 361 ? -2.797 1.641 15.094 1 88.38 361 VAL B C 1
ATOM 5703 O O . VAL B 1 361 ? -1.635 2.037 14.984 1 88.38 361 VAL B O 1
ATOM 5706 N N . SER B 1 362 ? -3.834 2.277 14.734 1 91.19 362 SER B N 1
ATOM 5707 C CA . SER B 1 362 ? -3.697 3.654 14.273 1 91.19 362 SER B CA 1
ATOM 5708 C C . SER B 1 362 ? -3.078 4.539 15.352 1 91.19 362 SER B C 1
ATOM 5710 O O . SER B 1 362 ? -3.4 4.402 16.531 1 91.19 362 SER B O 1
ATOM 5712 N N . PRO B 1 363 ? -2.217 5.418 14.938 1 90.81 363 PRO B N 1
ATOM 5713 C CA . PRO B 1 363 ? -1.658 6.332 15.938 1 90.81 363 PRO B CA 1
ATOM 5714 C C . PRO B 1 363 ? -2.732 7.137 16.672 1 90.81 363 PRO B C 1
ATOM 5716 O O . PRO B 1 363 ? -2.551 7.504 17.828 1 90.81 363 PRO B O 1
ATOM 5719 N N . LEU B 1 364 ? -3.822 7.367 16.016 1 91.94 364 LEU B N 1
ATOM 5720 C CA . LEU B 1 364 ? -4.879 8.148 16.656 1 91.94 364 LEU B CA 1
ATOM 5721 C C . LEU B 1 364 ? -5.633 7.305 17.688 1 91.94 364 LEU B C 1
ATOM 5723 O O . LEU B 1 364 ? -6.336 7.848 18.531 1 91.94 364 LEU B O 1
ATOM 5727 N N . ALA B 1 365 ? -5.547 6.008 17.562 1 86.81 365 ALA B N 1
ATOM 5728 C CA . ALA B 1 365 ? -6.066 5.152 18.625 1 86.81 365 ALA B CA 1
ATOM 5729 C C . ALA B 1 365 ? -5.203 5.242 19.875 1 86.81 365 ALA B C 1
ATOM 5731 O O . ALA B 1 365 ? -5.707 5.141 21 1 86.81 365 ALA B O 1
ATOM 5732 N N . LEU B 1 366 ? -3.924 5.512 19.656 1 82.69 366 LEU B N 1
ATOM 5733 C CA . LEU B 1 366 ? -2.967 5.609 20.766 1 82.69 366 LEU B CA 1
ATOM 5734 C C . LEU B 1 366 ? -2.967 7.012 21.359 1 82.69 366 LEU B C 1
ATOM 5736 O O . LEU B 1 366 ? -2.799 7.172 22.562 1 82.69 366 LEU B O 1
ATOM 5740 N N . TYR B 1 367 ? -3.146 7.938 20.406 1 83.81 367 TYR B N 1
ATOM 5741 C CA . TYR B 1 367 ? -3.084 9.344 20.797 1 83.81 367 TYR B CA 1
ATOM 5742 C C . TYR B 1 367 ? -4.273 10.117 20.234 1 83.81 367 TYR B C 1
ATOM 5744 O O . TYR B 1 367 ? -4.121 10.945 19.344 1 83.81 367 TYR B O 1
ATOM 5752 N N . PRO B 1 368 ? -5.395 9.945 20.859 1 86.12 368 PRO B N 1
ATOM 5753 C CA . PRO B 1 368 ? -6.613 10.555 20.328 1 86.12 368 PRO B CA 1
ATOM 5754 C C . PRO B 1 368 ? -6.645 12.07 20.5 1 86.12 368 PRO B C 1
ATOM 5756 O O . PRO B 1 368 ? -6.031 12.594 21.438 1 86.12 368 PRO B O 1
#